Protein AF-A0AAN9PY32-F1 (afdb_monomer_lite)

pLDDT: mean 70.98, std 25.61, range [24.73, 98.44]

InterPro domains:
  IPR032675 Leucine-rich repeat domain superfamily [G3DSA:3.80.10.10] (1-135)

Foldseek 3Di:
DDEDEPCVLVPQQAAEDADELAEEYYYDPVQVPPDPPPGANPRHAYAHCENHQYDPVCCQRVCVSPLQYQEYAHEQYQDQEADLCQLSSQNHAYYHHENNQNHQYYNHHHPNHNYYHYHHPDPDDDDPDPDDDDDDDDDDDDDDDDDDDDDDDDDDDDDDDDDDDDDDDDDDDDDDDDDDDDDDPDDDPDPPPDPPDDDDDDDDDDDDDDDDDDDDDDDDDDDDDPPPDDDPDPDDDDDDDDDDDDDDPDPPLPVLLVVLVVVLVVLVPDDLCVCLVDPVSLVSNVVSLVCLLPDPDPVCDPVNSVVSVVVNVVSVVSSVVVVVVVVVVVVVVVVVVVVVVVVVVVVVVVVVVVVVVVVVVVVVVVVVVVVVVVVVVVVVVVVVVVVVVVVVVVVVVVVVVVVVVVVVVVVVVVVVVVVVVVVVVVVVVVVVVVVVVVVVVVVVVVVVVVVVVVVCCVVPVVVVVVVVVVCVVPDD

Secondary structure (DSSP, 8-state):
-EEEPGGGGG-TT--EEEEES-SSEEE-TTSSSS-------TT--EEEEET----TTHHHHHHHHTTT-SEEE-TT---SEE-GGGGG-TT--EEE-TT-TT--EE----TT--EEE----SS---------PPP-------------------------------------------------------------------------------------------TT--------------------S--TTTHHHHHHHHHHHHHHTS-HHHHHH-HHHHHHHHHHHHHHHH---TTS-HHHHHHHHHHHHHHHHHHHHHHHHHHHHHHHHHHHHHHHHHHHHHHHHHHHHHHHHHHHHHHHHHHHHHHHHHHHHHHHHHHHHHHHHHHHHHHHHHHHHHHHHHHHHHHHHHHHHHHHHHHHHHHHHHHHHHHHHHHHHHHHHHHHHHHHHHHHHHHHHHHHHHHHHHHHHH--

Sequence (476 aa):
MIQLPSSIVMLPELGFMCVSNCEGLQLSSELGKGKKMVSKSSNMEYLILSYCNISDDFLPIGLTLFANVRHLNLSGNYFTALHTCIKECHLLRNLKLDDCRFLREIRGIPEKLETLSITTEGPQKDYTMVQSIPILTSSQPPPAEVEKGLTSQPTLLVERPRKDVEGETSERLPEDDELHRTAVQNDPSIIEICIKGDDIELEAKSSCELESEESSSNSTDSDSDDPFNWVDKKLFTSGKETTSLGESSGDASLSPIRAAIDTLELLMCKDLSEVSSDPATQSQLDHFLDLLISSSYPKVTAEVKEALAEFRRKAFASFQEFQATIESVNKLKNFEKQKVRIQKETSAGKNKRKDLKNSIKKASLTIRAENSRRKELESEIANIRKQLETKEMDLEKLVLNVKNQEAELSTYLKNRSSLDEQARALLKETDGLLAASRGVEYEGEAAKVKQNMLKSTWSTDLPSLLNKIKNKIFGL

Structure (mmCIF, N/CA/C/O backbone):
data_AF-A0AAN9PY32-F1
#
_entry.id   AF-A0AAN9PY32-F1
#
loop_
_atom_site.group_PDB
_atom_site.id
_atom_site.type_symbol
_atom_site.label_atom_id
_atom_site.label_alt_id
_atom_site.label_comp_id
_atom_site.label_asym_id
_atom_site.label_entity_id
_atom_site.label_seq_id
_atom_site.pdbx_PDB_ins_code
_atom_site.Cartn_x
_atom_site.Cartn_y
_atom_site.Cartn_z
_atom_site.occupancy
_atom_site.B_iso_or_equiv
_atom_site.auth_seq_id
_atom_site.auth_comp_id
_atom_site.auth_asym_id
_atom_site.auth_atom_id
_atom_site.pdbx_PDB_model_num
ATOM 1 N N . MET A 1 1 ? -12.401 11.644 3.010 1.00 68.88 1 MET A N 1
ATOM 2 C CA . MET A 1 1 ? -12.037 12.298 4.282 1.00 68.88 1 MET A CA 1
ATOM 3 C C . MET A 1 1 ? -11.876 11.229 5.344 1.00 68.88 1 MET A C 1
ATOM 5 O O . MET A 1 1 ? -12.837 10.523 5.633 1.00 68.88 1 MET A O 1
ATOM 9 N N . ILE A 1 2 ? -10.659 11.060 5.857 1.00 75.81 2 ILE A N 1
ATOM 10 C CA . ILE A 1 2 ? -10.333 10.063 6.883 1.00 75.81 2 ILE A CA 1
ATOM 11 C C . ILE A 1 2 ? -9.927 10.818 8.138 1.00 75.81 2 ILE A C 1
ATOM 13 O O . ILE A 1 2 ? -9.031 11.656 8.087 1.00 75.81 2 ILE A O 1
ATOM 17 N N . GLN A 1 3 ? -10.586 10.528 9.257 1.00 82.00 3 GLN A N 1
ATOM 18 C CA . GLN A 1 3 ? -10.244 11.120 10.545 1.00 82.00 3 GLN A CA 1
ATOM 19 C C . GLN A 1 3 ? -9.461 10.130 11.394 1.00 82.00 3 GLN A C 1
ATOM 21 O O . GLN A 1 3 ? -9.916 9.016 11.655 1.00 82.00 3 GLN A O 1
ATOM 26 N N . LEU A 1 4 ? -8.288 10.561 11.845 1.00 78.12 4 LEU A N 1
ATOM 27 C CA . LEU A 1 4 ? -7.490 9.814 12.800 1.00 78.12 4 LEU A CA 1
ATOM 28 C C . LEU A 1 4 ? -8.098 9.994 14.204 1.00 78.12 4 LEU A C 1
ATOM 30 O O . LEU A 1 4 ? -8.277 11.138 14.647 1.00 78.12 4 LEU A O 1
ATOM 34 N N . PRO A 1 5 ? -8.427 8.903 14.918 1.00 79.31 5 PRO A N 1
ATOM 35 C CA . PRO A 1 5 ? -8.972 9.003 16.264 1.00 79.31 5 PRO A CA 1
ATOM 36 C C . PRO A 1 5 ? -7.910 9.536 17.232 1.00 79.31 5 PRO A C 1
ATOM 38 O O . PRO A 1 5 ? -6.742 9.155 17.166 1.00 79.31 5 PRO A O 1
ATOM 41 N N . SER A 1 6 ? -8.324 10.380 18.179 1.00 74.56 6 SER A N 1
ATOM 42 C CA . SER A 1 6 ? -7.440 10.949 19.210 1.00 74.56 6 SER A CA 1
ATOM 43 C C . SER A 1 6 ? -6.803 9.875 20.099 1.00 74.56 6 SER A C 1
ATOM 45 O O . SER A 1 6 ? -5.691 10.057 20.584 1.00 74.56 6 SER A O 1
ATOM 47 N N . SER A 1 7 ? -7.449 8.715 20.248 1.00 77.81 7 SER A N 1
ATOM 48 C CA . SER A 1 7 ? -6.928 7.574 21.007 1.00 77.81 7 SER A CA 1
ATOM 49 C C . SER A 1 7 ? -5.641 6.975 20.434 1.00 77.81 7 SER A C 1
ATOM 51 O O . SER A 1 7 ? -4.970 6.226 21.135 1.00 77.81 7 SER A O 1
ATOM 53 N N . ILE A 1 8 ? -5.266 7.287 19.188 1.00 79.62 8 ILE A N 1
ATOM 54 C CA . ILE A 1 8 ? -4.079 6.701 18.553 1.00 79.62 8 ILE A CA 1
ATOM 55 C C . ILE A 1 8 ? -2.773 7.096 19.250 1.00 79.62 8 ILE A C 1
ATOM 57 O O . ILE A 1 8 ? -1.829 6.317 19.284 1.00 79.62 8 ILE A O 1
ATOM 61 N N . VAL A 1 9 ? -2.740 8.281 19.864 1.00 73.44 9 VAL A N 1
ATOM 62 C CA . VAL A 1 9 ? -1.583 8.776 20.626 1.00 73.44 9 VAL A CA 1
ATOM 63 C C . VAL A 1 9 ? -1.488 8.172 22.027 1.00 73.44 9 VAL A C 1
ATOM 65 O O . VAL A 1 9 ? -0.476 8.333 22.700 1.00 73.44 9 VAL A O 1
ATOM 68 N N . MET A 1 10 ? -2.546 7.486 22.471 1.00 75.75 10 MET A N 1
ATOM 69 C CA . MET A 1 10 ? -2.617 6.811 23.769 1.00 75.75 10 MET A CA 1
ATOM 70 C C . MET A 1 10 ? -2.075 5.382 23.704 1.00 75.75 10 MET A C 1
ATOM 72 O O . MET A 1 10 ? -2.072 4.692 24.720 1.00 75.75 10 MET A O 1
ATOM 76 N N . LEU A 1 11 ? -1.663 4.915 22.522 1.00 79.50 11 LEU A N 1
ATOM 77 C CA . LEU A 1 11 ? -1.137 3.571 22.323 1.00 79.50 11 LEU A CA 1
ATOM 78 C C . LEU A 1 11 ? 0.346 3.542 22.728 1.00 79.50 11 LEU A C 1
ATOM 80 O O . LEU A 1 11 ? 1.176 4.098 22.007 1.00 79.50 11 LEU A O 1
ATOM 84 N N . PRO A 1 12 ? 0.703 2.902 23.859 1.00 74.88 12 PRO A N 1
ATOM 85 C CA . PRO A 1 12 ? 2.040 3.022 24.436 1.00 74.88 12 PRO A CA 1
ATOM 86 C C . PRO A 1 12 ? 3.126 2.403 23.553 1.00 74.88 12 PRO A C 1
ATOM 88 O O . PRO A 1 12 ? 4.258 2.856 23.590 1.00 74.88 12 PRO A O 1
ATOM 91 N N . GLU A 1 13 ? 2.806 1.410 22.725 1.00 82.88 13 GLU A N 1
ATOM 92 C CA . GLU A 1 13 ? 3.781 0.687 21.891 1.00 82.88 13 GLU A CA 1
ATOM 93 C C . GLU A 1 13 ? 3.756 1.104 20.414 1.00 82.88 13 GLU A C 1
ATOM 95 O O . GLU A 1 13 ? 4.399 0.481 19.570 1.00 82.88 13 GLU A O 1
ATOM 100 N N . LEU A 1 14 ? 3.002 2.150 20.063 1.00 85.19 14 LEU A N 1
ATOM 101 C CA . LEU A 1 14 ? 2.844 2.542 18.668 1.00 85.19 14 LEU A CA 1
ATOM 102 C C . LEU A 1 14 ? 4.112 3.230 18.138 1.00 85.19 14 LEU A C 1
ATOM 104 O O . LEU A 1 14 ? 4.281 4.440 18.282 1.00 85.19 14 LEU A O 1
ATOM 108 N N . GLY A 1 15 ? 4.987 2.434 17.518 1.00 89.12 15 GLY A N 1
ATOM 109 C CA . GLY A 1 15 ? 6.253 2.886 16.930 1.00 89.12 15 GLY A CA 1
ATOM 110 C C . GLY A 1 15 ? 6.236 3.153 15.428 1.00 89.12 15 GLY A C 1
ATOM 111 O O . GLY A 1 15 ? 7.110 3.850 14.910 1.00 89.12 15 GLY A O 1
ATOM 112 N N . PHE A 1 16 ? 5.231 2.629 14.729 1.00 91.56 16 PHE A N 1
ATOM 113 C CA . PHE A 1 16 ? 5.112 2.716 13.281 1.00 91.56 16 PHE A CA 1
ATOM 114 C C . PHE A 1 16 ? 3.663 2.991 12.886 1.00 91.56 16 PHE A C 1
ATOM 116 O O . PHE A 1 16 ? 2.751 2.257 13.273 1.00 91.56 16 PHE A O 1
ATOM 123 N N . MET A 1 17 ? 3.457 4.024 12.074 1.00 90.62 17 MET A N 1
ATOM 124 C CA . MET A 1 17 ? 2.173 4.333 11.459 1.00 90.62 17 MET A CA 1
ATOM 125 C C . MET A 1 17 ? 2.356 4.541 9.959 1.00 90.62 17 MET A C 1
ATOM 127 O O . MET A 1 17 ? 3.183 5.343 9.528 1.00 90.62 17 MET A O 1
ATOM 131 N N . CYS A 1 18 ? 1.540 3.844 9.170 1.00 92.00 18 CYS A N 1
ATOM 132 C CA . CYS A 1 18 ? 1.483 4.008 7.726 1.00 92.00 18 CYS A CA 1
ATOM 133 C C . CYS A 1 18 ? 0.046 4.268 7.285 1.00 92.00 18 CYS A C 1
ATOM 135 O O . CYS A 1 18 ? -0.841 3.440 7.494 1.00 92.00 18 CYS A O 1
ATOM 137 N N . VAL A 1 19 ? -0.162 5.433 6.684 1.00 89.94 19 VAL A N 1
ATOM 138 C CA . VAL A 1 19 ? -1.395 5.843 6.024 1.00 89.94 19 VAL A CA 1
ATOM 139 C C . VAL A 1 19 ? -0.995 6.287 4.624 1.00 89.94 19 VAL A C 1
ATOM 141 O O . VAL A 1 19 ? -0.203 7.216 4.472 1.00 89.94 19 VAL A O 1
ATOM 144 N N . SER A 1 20 ? -1.516 5.609 3.607 1.00 91.25 20 SER A N 1
ATOM 145 C CA . SER A 1 20 ? -1.191 5.903 2.213 1.00 91.25 20 SER A CA 1
ATOM 146 C C . SER A 1 20 ? -2.438 5.927 1.341 1.00 91.25 20 SER A C 1
ATOM 148 O O . SER A 1 20 ? -3.406 5.223 1.635 1.00 91.25 20 SER A O 1
ATOM 150 N N . ASN A 1 21 ? -2.407 6.707 0.259 1.00 89.06 21 ASN A N 1
ATOM 151 C CA . ASN A 1 21 ? -3.459 6.770 -0.767 1.00 89.06 21 ASN A CA 1
ATOM 152 C C . ASN A 1 21 ? -4.844 7.099 -0.183 1.00 89.06 21 ASN A C 1
ATOM 154 O O . ASN A 1 21 ? -5.860 6.499 -0.538 1.00 89.06 21 ASN A O 1
ATOM 158 N N . CYS A 1 22 ? -4.866 8.043 0.752 1.00 84.19 22 CYS A N 1
ATOM 159 C CA . CYS A 1 22 ? -6.066 8.494 1.440 1.00 84.19 22 CYS A CA 1
ATOM 160 C C . CYS A 1 22 ? -6.419 9.912 0.986 1.00 84.19 22 CYS A C 1
ATOM 162 O O . CYS A 1 22 ? -5.540 10.719 0.724 1.00 84.19 22 CYS A O 1
ATOM 164 N N . GLU A 1 23 ? -7.701 10.258 0.914 1.00 80.69 23 GLU A N 1
ATOM 165 C CA . GLU A 1 23 ? -8.097 11.615 0.523 1.00 80.69 23 GLU A CA 1
ATOM 166 C C . GLU A 1 23 ? -8.619 12.405 1.727 1.00 80.69 23 GLU A C 1
ATOM 168 O O . GLU A 1 23 ? -9.644 12.052 2.333 1.00 80.69 23 GLU A O 1
ATOM 173 N N . GLY A 1 24 ? -7.904 13.480 2.074 1.00 75.81 24 GLY A N 1
ATOM 174 C CA . GLY A 1 24 ? -8.268 14.401 3.147 1.00 75.81 24 GLY A CA 1
ATOM 175 C C . GLY A 1 24 ? -8.075 13.774 4.522 1.00 75.81 24 GLY A C 1
ATOM 176 O O . GLY A 1 24 ? -9.052 13.610 5.262 1.00 75.81 24 GLY A O 1
ATOM 177 N N . LEU A 1 25 ? -6.839 13.370 4.833 1.00 82.31 25 LEU A N 1
ATOM 178 C CA . LEU A 1 25 ? -6.473 12.926 6.176 1.00 82.31 25 LEU A CA 1
ATOM 179 C C . LEU A 1 25 ? -6.531 14.111 7.149 1.00 82.31 25 LEU A C 1
ATOM 181 O O . LEU A 1 25 ? -5.863 15.126 6.951 1.00 82.31 25 LEU A O 1
ATOM 185 N N . GLN A 1 26 ? -7.318 13.961 8.210 1.00 79.81 26 GLN A N 1
ATOM 186 C CA . GLN A 1 26 ? -7.504 14.962 9.255 1.00 79.81 26 GLN A CA 1
ATOM 187 C C . GLN A 1 26 ? -7.345 14.336 10.639 1.00 79.81 26 GLN A C 1
ATOM 189 O O . GLN A 1 26 ? -7.555 13.139 10.839 1.00 79.81 26 GLN A O 1
ATOM 194 N N . LEU A 1 27 ? -6.999 15.163 11.619 1.00 73.88 27 LEU A N 1
ATOM 195 C CA . LEU A 1 27 ? -7.060 14.786 13.028 1.00 73.88 27 LEU A CA 1
ATOM 196 C C . LEU A 1 27 ? -8.471 15.067 13.556 1.00 73.88 27 LEU A C 1
ATOM 198 O O . LEU A 1 27 ? -9.120 16.016 13.118 1.00 73.88 27 LEU A O 1
ATOM 202 N N . SER A 1 28 ? -8.961 14.245 14.488 1.00 69.94 28 SER A N 1
ATOM 203 C CA . SER A 1 28 ? -10.266 14.475 15.122 1.00 69.94 28 SER A CA 1
ATOM 204 C C . SER A 1 28 ? -10.367 15.887 15.723 1.00 69.94 28 SER A C 1
ATOM 206 O O . SER A 1 28 ? -9.452 16.356 16.402 1.00 69.94 28 SER A O 1
ATOM 208 N N . SER A 1 29 ? -11.510 16.556 15.528 1.00 59.56 29 SER A N 1
ATOM 209 C CA . SER A 1 29 ? -11.777 17.928 15.995 1.00 59.56 29 SER A CA 1
ATOM 210 C C . SER A 1 29 ? -11.711 18.110 17.517 1.00 59.56 29 SER A C 1
ATOM 212 O O . SER A 1 29 ? -11.643 19.237 18.005 1.00 59.56 29 SER A O 1
ATOM 214 N N . GLU A 1 30 ? -11.738 17.017 18.283 1.00 57.75 30 GLU A N 1
ATOM 215 C CA . GLU A 1 30 ? -11.540 17.047 19.739 1.00 57.75 30 GLU A CA 1
ATOM 216 C C . GLU A 1 30 ? -10.131 17.507 20.136 1.00 57.75 30 GLU A C 1
ATOM 218 O O . GLU A 1 30 ? -9.925 17.988 21.248 1.00 57.75 30 GLU A O 1
ATOM 223 N N . LEU A 1 31 ? -9.178 17.404 19.209 1.00 56.00 31 LEU A N 1
ATOM 224 C CA . LEU A 1 31 ? -7.777 17.733 19.421 1.00 56.00 31 LEU A CA 1
ATOM 225 C C . LEU A 1 31 ? -7.482 19.240 19.338 1.00 56.00 31 LEU A C 1
ATOM 227 O O . LEU A 1 31 ? -6.561 19.730 19.984 1.00 56.00 31 LEU A O 1
ATOM 231 N N . GLY A 1 32 ? -8.282 19.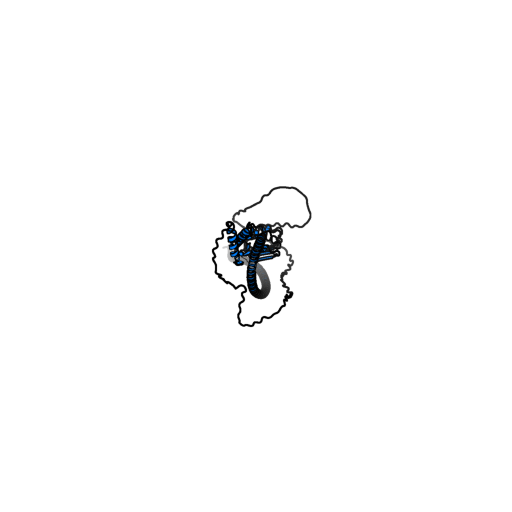984 18.568 1.00 49.00 32 GLY A N 1
ATOM 232 C CA . GLY A 1 32 ? -8.091 21.421 18.332 1.00 49.00 32 GLY A CA 1
ATOM 233 C C . GLY A 1 32 ? -8.670 22.334 19.419 1.00 49.00 32 GLY A C 1
ATOM 234 O O . GLY A 1 32 ? -8.399 23.532 19.428 1.00 49.00 32 GLY A O 1
ATOM 235 N N . LYS A 1 33 ? -9.466 21.804 20.358 1.00 48.81 33 LYS A N 1
ATOM 236 C CA . LYS A 1 33 ? -10.174 22.607 21.370 1.00 48.81 33 LYS A CA 1
ATOM 237 C C . LYS A 1 33 ? -9.448 22.635 22.712 1.00 48.81 33 LYS A C 1
ATOM 239 O O . LYS A 1 33 ? -9.987 22.131 23.689 1.00 48.81 33 LYS A O 1
ATOM 244 N N . GLY A 1 34 ? -8.244 23.212 22.768 1.00 45.25 34 GLY A N 1
ATOM 245 C CA . GLY A 1 34 ? -7.611 23.760 23.989 1.00 45.25 34 GLY A CA 1
ATOM 246 C C . GLY A 1 34 ? -7.452 22.849 25.223 1.00 45.25 34 GLY A C 1
ATOM 247 O O . GLY A 1 34 ? -6.950 23.294 26.255 1.00 45.25 34 GLY A O 1
ATOM 248 N N . LYS A 1 35 ? -7.858 21.581 25.158 1.00 46.59 35 LYS A N 1
ATOM 249 C CA . LYS A 1 35 ? -7.712 20.605 26.230 1.00 46.59 35 LYS A CA 1
ATOM 250 C C . LYS A 1 35 ? -6.254 20.171 26.188 1.00 46.59 35 LYS A C 1
ATOM 252 O O . LYS A 1 35 ? -5.840 19.535 25.226 1.00 46.59 35 LYS A O 1
ATOM 257 N N . LYS A 1 36 ? -5.469 20.562 27.200 1.00 45.81 36 LYS A N 1
ATOM 258 C CA . LYS A 1 36 ? -4.089 20.092 27.406 1.00 45.81 36 LYS A CA 1
ATOM 259 C C . LYS A 1 36 ? -4.067 18.570 27.260 1.00 45.81 36 LYS A C 1
ATOM 261 O O . LYS A 1 36 ? -4.458 17.857 28.181 1.00 45.81 36 LYS A O 1
ATOM 266 N N . MET A 1 37 ? -3.634 18.078 26.105 1.00 49.31 37 MET A N 1
ATOM 267 C CA . MET A 1 37 ? -3.380 16.662 25.912 1.00 49.31 37 MET A CA 1
ATOM 268 C C . MET A 1 37 ? -1.977 16.400 26.449 1.00 49.31 37 MET A C 1
ATOM 270 O O . MET A 1 37 ? -0.990 16.921 25.937 1.00 49.31 37 MET A O 1
ATOM 274 N N . VAL A 1 38 ? -1.923 15.696 27.578 1.00 48.31 38 VAL A N 1
ATOM 275 C CA . VAL A 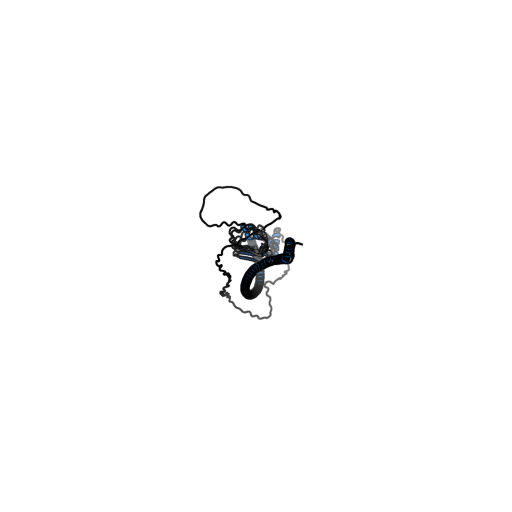1 38 ? -0.708 15.499 28.386 1.00 48.31 38 VAL A CA 1
ATOM 276 C C . VAL A 1 38 ? 0.082 14.256 27.952 1.00 48.31 38 VAL A C 1
ATOM 278 O O . VAL A 1 38 ? 1.199 14.047 28.408 1.00 48.31 38 VAL A O 1
ATOM 281 N N . SER A 1 39 ? -0.420 13.459 27.015 1.00 54.34 39 SER A N 1
ATOM 282 C CA . SER A 1 39 ? 0.268 12.263 26.522 1.00 54.34 39 SER A CA 1
ATOM 283 C C . SER A 1 39 ? 0.667 12.430 25.057 1.00 54.34 39 SER A C 1
ATOM 285 O O . SER A 1 39 ? -0.138 12.280 24.140 1.00 54.34 39 SER A O 1
ATOM 287 N N . LYS A 1 40 ? 1.944 12.760 24.844 1.00 60.53 40 LYS A N 1
ATOM 288 C CA . LYS A 1 40 ? 2.616 12.583 23.550 1.00 60.53 40 LYS A CA 1
ATOM 289 C C . LYS A 1 40 ? 2.829 11.085 23.323 1.00 60.53 40 LYS A C 1
ATOM 291 O O . LYS A 1 40 ? 3.125 10.370 24.280 1.00 60.53 40 LYS A O 1
ATOM 296 N N . SER A 1 41 ? 2.729 10.622 22.079 1.00 62.50 41 SER A N 1
ATOM 297 C CA . SER A 1 41 ? 3.076 9.236 21.745 1.00 62.50 41 SER A CA 1
ATOM 298 C C . SER A 1 41 ? 4.586 9.064 21.895 1.00 62.50 41 SER A C 1
ATOM 300 O O . SER A 1 41 ? 5.351 9.506 21.037 1.00 62.50 41 SER A O 1
ATOM 302 N N . SER A 1 42 ? 5.034 8.476 23.006 1.00 65.25 42 SER A N 1
ATOM 303 C CA . SER A 1 42 ? 6.456 8.439 23.369 1.00 65.25 42 SER A CA 1
ATOM 304 C C . SER A 1 42 ? 7.296 7.532 22.470 1.00 65.25 42 SER A C 1
ATOM 306 O O . SER A 1 42 ? 8.506 7.719 22.403 1.00 65.25 42 SER A O 1
ATOM 308 N N . ASN A 1 43 ? 6.678 6.590 21.758 1.00 80.50 43 ASN A N 1
ATOM 309 C CA . ASN A 1 43 ? 7.407 5.551 21.030 1.00 80.50 43 ASN A CA 1
ATOM 310 C C . ASN A 1 43 ? 7.309 5.660 19.503 1.00 80.50 43 ASN A C 1
ATOM 312 O O . ASN A 1 43 ? 7.915 4.847 18.820 1.00 80.50 43 ASN A O 1
ATOM 316 N N . MET A 1 44 ? 6.595 6.653 18.957 1.00 86.25 44 MET A N 1
ATOM 317 C CA . MET A 1 44 ? 6.399 6.790 17.508 1.00 86.25 44 MET A CA 1
ATOM 318 C C . MET A 1 44 ? 7.699 7.194 16.806 1.00 86.25 44 MET A C 1
ATOM 320 O O . MET A 1 44 ? 8.119 8.340 16.932 1.00 86.25 44 MET A O 1
ATOM 324 N N . GLU A 1 45 ? 8.289 6.292 16.022 1.00 91.75 45 GLU A N 1
ATOM 325 C CA . GLU A 1 45 ? 9.538 6.543 15.291 1.00 91.75 45 GLU A CA 1
ATOM 326 C C . GLU A 1 45 ? 9.327 6.709 13.781 1.00 91.75 45 GLU A C 1
ATOM 328 O O . GLU A 1 45 ? 10.040 7.492 13.148 1.00 91.75 45 GLU A O 1
ATOM 333 N N . TYR A 1 46 ? 8.339 6.017 13.208 1.00 93.62 46 TYR A N 1
ATOM 334 C CA . TYR A 1 46 ? 8.077 5.994 11.768 1.00 93.62 46 TYR A CA 1
ATOM 335 C C . TYR A 1 46 ? 6.665 6.479 11.461 1.00 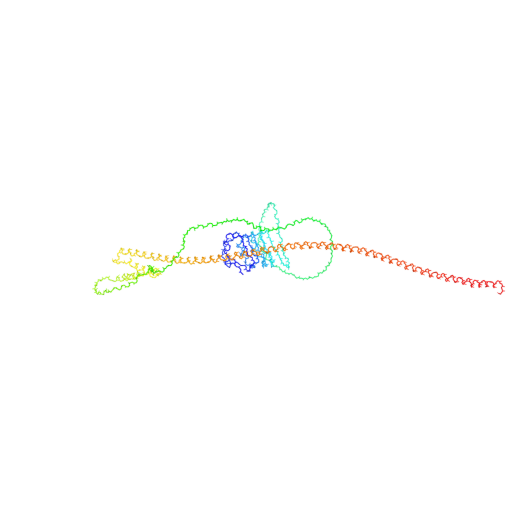93.62 46 TYR A C 1
ATOM 337 O O . TYR A 1 46 ? 5.681 5.855 11.860 1.00 93.62 46 TYR A O 1
ATOM 345 N N . LEU A 1 47 ? 6.571 7.564 10.696 1.00 92.50 47 LEU A N 1
ATOM 346 C CA . LEU A 1 47 ? 5.311 8.144 10.255 1.00 92.50 47 LEU A CA 1
ATOM 347 C C . LEU A 1 47 ? 5.300 8.266 8.728 1.00 92.50 47 LEU A C 1
ATOM 349 O O . LEU A 1 47 ? 5.995 9.098 8.144 1.00 92.50 47 LEU A O 1
ATOM 353 N N . ILE A 1 48 ? 4.502 7.423 8.076 1.00 93.38 48 ILE A N 1
ATOM 354 C CA . ILE A 1 48 ? 4.308 7.423 6.624 1.00 93.38 48 ILE A CA 1
ATOM 355 C C . ILE A 1 48 ? 2.907 7.945 6.328 1.00 93.38 48 ILE A C 1
ATOM 357 O O . ILE A 1 48 ? 1.925 7.326 6.726 1.00 93.38 48 ILE A O 1
ATOM 361 N N . LEU A 1 49 ? 2.829 9.077 5.631 1.00 91.69 49 LEU A N 1
ATOM 362 C CA . LEU A 1 49 ? 1.601 9.769 5.245 1.00 91.69 49 LEU A CA 1
ATOM 363 C C . LEU A 1 49 ? 1.637 10.114 3.747 1.00 91.69 49 LEU A C 1
ATOM 365 O O . LEU A 1 49 ? 1.508 11.276 3.356 1.00 91.69 49 LEU A O 1
ATOM 369 N N . SER A 1 50 ? 1.888 9.120 2.898 1.00 92.31 50 SER A N 1
ATOM 370 C CA . SER A 1 50 ? 2.095 9.338 1.464 1.00 92.31 50 SER A CA 1
ATOM 371 C C . SER A 1 50 ? 0.782 9.388 0.679 1.00 92.31 50 SER A C 1
ATOM 373 O O . SER A 1 50 ? -0.127 8.606 0.934 1.00 92.31 50 SER A O 1
ATOM 375 N N . TYR A 1 51 ? 0.665 10.275 -0.311 1.00 91.12 51 TYR A N 1
ATOM 376 C CA . TYR A 1 51 ? -0.545 10.402 -1.137 1.00 91.12 51 TYR A CA 1
ATOM 377 C C . TYR A 1 51 ? -1.826 10.577 -0.292 1.00 91.12 51 TYR A C 1
ATOM 379 O O . TYR A 1 51 ? -2.846 9.942 -0.556 1.00 91.12 51 TYR A O 1
ATOM 387 N N . CYS A 1 52 ? -1.755 11.398 0.766 1.00 88.69 52 CYS A N 1
ATOM 388 C CA . CYS A 1 52 ? -2.811 11.531 1.781 1.00 88.69 52 CYS A CA 1
ATOM 389 C C . CYS A 1 52 ? -3.662 12.812 1.666 1.00 88.69 52 CYS A C 1
ATOM 391 O O . CYS A 1 52 ? -4.619 12.986 2.430 1.00 88.69 52 CYS A O 1
ATOM 393 N N . ASN A 1 53 ? -3.301 13.717 0.747 1.00 85.44 53 ASN A N 1
ATOM 394 C CA . ASN A 1 53 ? -3.873 15.062 0.607 1.00 85.44 53 ASN A CA 1
ATOM 395 C C . ASN A 1 53 ? -4.116 15.723 1.978 1.00 85.44 53 ASN A C 1
ATOM 397 O O . ASN A 1 53 ? -5.245 16.033 2.365 1.00 85.44 53 ASN A O 1
ATOM 401 N N . ILE A 1 54 ? -3.038 15.792 2.755 1.00 83.50 54 ILE A N 1
ATOM 402 C CA . ILE A 1 54 ? -3.036 16.250 4.142 1.00 83.50 54 ILE A CA 1
ATOM 403 C C . ILE A 1 54 ? -3.440 17.732 4.191 1.00 83.50 54 ILE A C 1
ATOM 405 O O . ILE A 1 54 ? -2.921 18.529 3.414 1.00 83.50 54 ILE A O 1
ATOM 409 N N . SER A 1 55 ? -4.342 18.114 5.104 1.00 75.25 55 SER A N 1
ATOM 410 C CA . SER A 1 55 ? -4.720 19.525 5.284 1.00 75.25 55 SER A CA 1
ATOM 411 C C . SER A 1 55 ? -3.584 20.348 5.894 1.00 75.25 55 SER A C 1
ATOM 413 O O . SER A 1 55 ? -2.829 19.826 6.716 1.00 75.25 55 SER A O 1
ATOM 415 N N . ASP A 1 56 ? -3.535 21.649 5.607 1.00 71.69 56 ASP A N 1
ATOM 416 C CA . ASP A 1 56 ? -2.508 22.560 6.141 1.00 71.69 56 ASP A CA 1
ATOM 417 C C . ASP A 1 56 ? -2.409 22.528 7.682 1.00 71.69 56 ASP A C 1
ATOM 419 O O . ASP A 1 56 ? -1.312 22.564 8.241 1.00 71.69 56 ASP A O 1
ATOM 423 N N . ASP A 1 57 ? -3.536 22.333 8.373 1.00 76.44 57 ASP A N 1
ATOM 424 C CA . ASP A 1 57 ? -3.603 22.263 9.841 1.00 76.44 57 ASP A CA 1
ATOM 425 C C . ASP A 1 57 ? -3.091 20.941 10.440 1.00 76.44 57 ASP A C 1
ATOM 427 O O . ASP A 1 57 ? -2.897 20.829 11.653 1.00 76.44 57 ASP A O 1
ATOM 431 N N . PHE A 1 58 ? -2.870 19.906 9.625 1.00 84.06 58 PHE A N 1
ATOM 432 C CA . PHE A 1 58 ? -2.489 18.593 10.140 1.00 84.06 58 PHE A CA 1
ATOM 433 C C . PHE A 1 58 ? -1.040 18.572 10.614 1.00 84.06 58 PHE A C 1
ATOM 435 O O . PHE A 1 58 ? -0.774 18.030 11.680 1.00 84.06 58 PHE A O 1
ATOM 442 N N . LEU A 1 59 ? -0.093 19.123 9.845 1.00 85.50 59 LEU A N 1
ATOM 443 C CA . LEU A 1 59 ? 1.331 19.045 10.194 1.00 85.50 59 LEU A CA 1
ATOM 444 C C . LEU A 1 59 ? 1.646 19.698 11.553 1.00 85.50 59 LEU A C 1
ATOM 446 O O . LEU A 1 59 ? 2.301 19.038 12.362 1.00 85.50 59 LEU A O 1
ATOM 450 N N . PRO A 1 60 ? 1.155 20.917 11.868 1.00 82.88 60 PRO A N 1
ATOM 451 C CA . PRO A 1 60 ? 1.402 21.544 13.167 1.00 82.88 60 PRO A CA 1
ATOM 452 C C . PRO A 1 60 ? 0.867 20.711 14.335 1.00 82.88 60 PRO A C 1
ATOM 454 O O . PRO A 1 60 ? 1.547 20.514 15.343 1.00 82.88 60 PRO A O 1
ATOM 457 N N . ILE A 1 61 ? -0.352 20.189 14.195 1.00 81.81 61 ILE A N 1
ATOM 458 C CA . ILE A 1 61 ? -1.027 19.464 15.270 1.00 81.81 61 ILE A CA 1
ATOM 459 C C . ILE A 1 61 ? -0.464 18.039 15.386 1.00 81.81 61 ILE A C 1
ATOM 461 O O . ILE A 1 61 ? -0.100 17.595 16.472 1.00 81.81 61 ILE A O 1
ATOM 465 N N . GLY A 1 62 ? -0.341 17.326 14.270 1.00 81.06 62 GLY A N 1
ATOM 466 C CA . GLY A 1 62 ? 0.106 15.938 14.202 1.00 81.06 62 GLY A CA 1
ATOM 467 C C . GLY A 1 62 ? 1.552 15.760 14.649 1.00 81.06 62 GLY A C 1
ATOM 468 O O . GLY A 1 62 ? 1.834 14.872 15.448 1.00 81.06 62 GLY A O 1
ATOM 469 N N . LEU A 1 63 ? 2.472 16.629 14.223 1.00 83.62 63 LEU A N 1
ATOM 470 C CA . LEU A 1 63 ? 3.875 16.526 14.643 1.00 83.62 63 LEU A CA 1
ATOM 471 C C . LEU A 1 63 ? 4.068 16.876 16.125 1.00 83.62 63 LEU A C 1
ATOM 473 O O . LEU A 1 63 ? 4.929 16.294 16.781 1.00 83.62 63 LEU A O 1
ATOM 477 N N . THR A 1 64 ? 3.207 17.725 16.697 1.00 81.94 64 THR A N 1
ATOM 478 C CA . THR A 1 64 ? 3.190 17.965 18.151 1.00 81.94 64 THR A CA 1
ATOM 479 C C . THR A 1 64 ? 2.823 16.696 18.935 1.00 81.94 64 THR A C 1
ATOM 481 O O . THR A 1 64 ? 3.343 16.465 20.032 1.00 81.94 64 THR A O 1
ATOM 484 N N . LEU A 1 65 ? 1.953 15.849 18.374 1.00 79.94 65 LEU A N 1
ATOM 485 C CA . LEU A 1 65 ? 1.562 14.567 18.970 1.00 79.94 65 LEU A CA 1
ATOM 486 C C . LEU A 1 65 ? 2.622 13.477 18.824 1.00 79.94 65 LEU A C 1
ATOM 488 O O . LEU A 1 65 ? 2.793 12.656 19.730 1.00 79.94 65 LEU A O 1
ATOM 492 N N . PHE A 1 66 ? 3.325 13.481 17.696 1.00 84.56 66 PHE A N 1
ATOM 493 C CA . PHE A 1 66 ? 4.340 12.497 17.332 1.00 84.56 66 PHE A CA 1
ATOM 494 C C . PHE A 1 66 ? 5.752 13.092 17.441 1.00 84.56 66 PHE A C 1
ATOM 496 O O . PHE A 1 66 ? 6.557 13.004 16.518 1.00 84.56 66 PHE A O 1
ATOM 503 N N . ALA A 1 67 ? 6.062 13.700 18.589 1.00 79.19 67 ALA A N 1
ATOM 504 C CA . ALA A 1 67 ? 7.301 14.460 18.796 1.00 79.19 67 ALA A CA 1
ATOM 505 C C . ALA A 1 67 ? 8.602 13.637 18.649 1.00 79.19 67 ALA A C 1
ATOM 507 O O . ALA A 1 67 ? 9.671 14.217 18.469 1.00 79.19 67 ALA A O 1
ATOM 508 N N . ASN A 1 68 ? 8.518 12.303 18.725 1.00 86.44 68 ASN A N 1
ATOM 509 C CA . ASN A 1 68 ? 9.671 11.400 18.682 1.00 86.44 68 ASN A CA 1
ATOM 510 C C . ASN A 1 68 ? 9.942 10.775 17.303 1.00 86.44 68 ASN A C 1
ATOM 512 O O . ASN A 1 68 ? 10.820 9.919 17.184 1.00 86.44 68 ASN A O 1
ATOM 516 N N . VAL A 1 69 ? 9.238 11.221 16.258 1.00 91.00 69 VAL A N 1
ATOM 517 C CA . VAL A 1 69 ? 9.399 10.690 14.898 1.00 91.00 69 VAL A CA 1
ATOM 518 C C . VAL A 1 69 ? 10.821 10.916 14.387 1.00 91.00 69 VAL A C 1
ATOM 520 O O . VAL A 1 69 ? 11.339 12.032 14.390 1.00 91.00 69 VAL A O 1
ATOM 523 N N . ARG A 1 70 ? 11.428 9.834 13.892 1.00 94.12 70 ARG A N 1
ATOM 524 C CA . ARG A 1 70 ? 12.758 9.796 13.269 1.00 94.12 70 ARG A CA 1
ATOM 525 C C . ARG A 1 70 ? 12.683 9.691 11.750 1.00 94.12 70 ARG A C 1
ATOM 527 O O . ARG A 1 70 ? 13.595 10.154 11.066 1.00 94.12 70 ARG A O 1
ATOM 534 N N . HIS A 1 71 ? 11.611 9.096 11.231 1.00 95.12 71 HIS A N 1
ATOM 535 C CA . HIS A 1 71 ? 11.377 8.899 9.805 1.00 95.12 71 HIS A CA 1
ATOM 536 C C . HIS A 1 71 ? 9.997 9.430 9.429 1.00 95.12 71 HIS A C 1
ATOM 538 O O . HIS A 1 71 ? 8.980 8.893 9.867 1.00 95.12 71 HIS A O 1
ATOM 544 N N . LEU A 1 72 ? 9.970 10.465 8.594 1.00 94.19 72 LEU A N 1
ATOM 545 C CA . LEU A 1 72 ? 8.750 11.099 8.117 1.00 94.19 72 LEU A CA 1
ATOM 546 C C . LEU A 1 72 ? 8.679 11.006 6.593 1.00 94.19 72 LEU A C 1
ATOM 548 O O . LEU A 1 72 ? 9.521 11.555 5.884 1.00 94.19 72 LEU A O 1
ATOM 552 N N . ASN A 1 73 ? 7.655 10.325 6.084 1.00 94.00 73 ASN A N 1
ATOM 553 C CA . ASN A 1 73 ? 7.387 10.248 4.654 1.00 94.00 73 ASN A CA 1
ATOM 554 C C . ASN A 1 73 ? 6.094 10.992 4.316 1.00 94.00 73 ASN A C 1
ATOM 556 O O . ASN A 1 73 ? 5.008 10.569 4.701 1.00 94.00 73 ASN A O 1
ATOM 560 N N . LEU A 1 74 ? 6.233 12.079 3.565 1.00 92.38 74 LEU A N 1
ATOM 561 C CA . LEU A 1 74 ? 5.163 12.955 3.099 1.00 92.38 74 LEU A CA 1
ATOM 562 C C . LEU A 1 74 ? 5.035 12.941 1.568 1.00 92.38 74 LEU A C 1
ATOM 564 O O . LEU A 1 74 ? 4.427 13.849 1.002 1.00 92.38 74 LEU A O 1
ATOM 568 N N . SER A 1 75 ? 5.598 11.935 0.896 1.00 92.62 75 SER A N 1
ATOM 569 C CA . SER A 1 75 ? 5.586 11.836 -0.569 1.00 92.62 75 SER A CA 1
ATOM 570 C C . SER A 1 75 ? 4.183 11.898 -1.184 1.00 92.62 75 SER A C 1
ATOM 572 O O . SER A 1 75 ? 3.204 11.466 -0.576 1.00 92.62 75 SER A O 1
ATOM 574 N N . GLY A 1 76 ? 4.069 12.444 -2.394 1.00 89.81 76 GLY A N 1
ATOM 575 C CA . GLY A 1 76 ? 2.824 12.479 -3.164 1.00 89.81 76 GLY A CA 1
ATOM 576 C C . GLY A 1 76 ? 1.734 13.395 -2.597 1.00 89.81 76 GLY A C 1
ATOM 577 O O . GLY A 1 76 ? 0.567 13.248 -2.958 1.00 89.81 76 GLY A O 1
ATOM 578 N N . ASN A 1 77 ? 2.072 14.315 -1.686 1.00 89.56 77 ASN A N 1
ATOM 579 C CA . ASN A 1 77 ? 1.136 15.316 -1.163 1.00 89.56 77 ASN A CA 1
ATOM 580 C C . ASN A 1 77 ? 1.214 16.640 -1.941 1.00 89.56 77 ASN A C 1
ATOM 582 O O . ASN A 1 77 ? 2.175 16.924 -2.653 1.00 89.56 77 ASN A O 1
ATOM 586 N N . TYR A 1 78 ? 0.188 17.480 -1.789 1.00 87.50 78 TYR A N 1
ATOM 587 C CA . TYR A 1 78 ? -0.005 18.695 -2.588 1.00 87.50 78 TYR A CA 1
ATOM 588 C C . TYR A 1 78 ? 0.444 19.986 -1.887 1.00 87.50 78 TYR A C 1
ATOM 590 O O . TYR A 1 78 ? -0.096 21.059 -2.154 1.00 87.50 78 TYR A O 1
ATOM 598 N N . PHE A 1 79 ? 1.429 19.899 -0.991 1.00 82.75 79 PHE A N 1
ATOM 599 C CA . PHE A 1 79 ? 1.953 21.068 -0.285 1.00 82.75 79 PHE A CA 1
ATOM 600 C C . PHE A 1 79 ? 2.505 22.096 -1.270 1.00 82.75 79 PHE A C 1
ATOM 602 O O . PHE A 1 79 ? 3.244 21.734 -2.178 1.00 82.75 79 PHE A O 1
ATOM 609 N N . THR A 1 80 ? 2.193 23.374 -1.063 1.00 83.62 80 THR A N 1
ATOM 610 C CA . THR A 1 80 ? 2.853 24.480 -1.778 1.00 83.62 80 THR A CA 1
ATOM 611 C C . THR A 1 80 ? 4.081 24.977 -1.026 1.00 83.62 80 THR A C 1
ATOM 613 O O . THR A 1 80 ? 5.116 25.259 -1.628 1.00 83.62 80 THR A O 1
ATOM 616 N N . ALA A 1 81 ? 3.990 25.008 0.301 1.00 83.19 81 ALA A N 1
ATOM 617 C CA . ALA A 1 81 ? 5.091 25.247 1.213 1.00 83.19 81 ALA A CA 1
ATOM 618 C C . ALA A 1 81 ? 5.004 24.259 2.380 1.00 83.19 81 ALA A C 1
ATOM 620 O O . ALA A 1 81 ? 3.920 24.003 2.906 1.00 83.19 81 ALA A O 1
ATOM 621 N N . LEU A 1 82 ? 6.141 23.711 2.798 1.00 85.69 82 LEU A N 1
ATOM 622 C CA . LEU A 1 82 ? 6.206 22.840 3.962 1.00 85.69 82 LEU A CA 1
ATOM 623 C C . LEU A 1 82 ? 6.170 23.683 5.239 1.00 85.69 82 LEU A C 1
ATOM 625 O O . LEU A 1 82 ? 6.926 24.649 5.369 1.00 85.69 82 LEU A O 1
ATOM 629 N N . HIS A 1 83 ? 5.280 23.325 6.165 1.00 85.19 83 HIS A N 1
ATOM 630 C CA . HIS A 1 83 ? 5.006 24.124 7.358 1.00 85.19 83 HIS A CA 1
ATOM 631 C C . HIS A 1 83 ? 6.248 24.288 8.256 1.00 85.19 83 HIS A C 1
ATOM 633 O O . HIS A 1 83 ? 7.055 23.368 8.409 1.00 85.19 83 HIS A O 1
ATOM 639 N N . THR A 1 84 ? 6.373 25.447 8.912 1.00 84.56 84 THR A N 1
ATOM 640 C CA . THR A 1 84 ? 7.538 25.805 9.744 1.00 84.56 84 THR A CA 1
ATOM 641 C C . THR A 1 84 ? 7.769 24.876 10.929 1.00 84.56 84 THR A C 1
ATOM 643 O O . THR A 1 84 ? 8.895 24.773 11.403 1.00 84.56 84 THR A O 1
ATOM 646 N N . CYS A 1 85 ? 6.733 24.174 11.386 1.00 84.88 85 CYS A N 1
ATOM 647 C CA . CYS A 1 85 ? 6.792 23.230 12.506 1.00 84.88 85 CYS A CA 1
ATOM 648 C C . CYS A 1 85 ? 7.761 22.060 12.268 1.00 84.88 85 CYS A C 1
ATOM 650 O O . CYS A 1 85 ? 8.189 21.419 13.222 1.00 84.88 85 CYS A O 1
ATOM 652 N N . ILE A 1 86 ? 8.153 21.778 11.019 1.00 86.88 86 ILE A N 1
ATOM 653 C CA . ILE A 1 86 ? 9.122 20.711 10.733 1.00 86.88 86 ILE A CA 1
ATOM 654 C C . ILE A 1 86 ? 10.492 21.000 11.353 1.00 86.88 86 ILE A C 1
ATOM 656 O O . ILE A 1 86 ? 11.151 20.072 11.817 1.00 86.88 86 ILE A O 1
ATOM 660 N N . LYS A 1 87 ? 10.893 22.271 11.469 1.00 85.06 87 LYS A N 1
ATOM 661 C CA . LYS A 1 87 ? 12.148 22.642 12.144 1.00 85.06 87 LYS A CA 1
ATOM 662 C C . LYS A 1 87 ? 12.166 22.259 13.633 1.00 85.06 87 LYS A C 1
ATOM 664 O O . LYS A 1 87 ? 13.233 22.090 14.207 1.00 85.06 87 LYS A O 1
ATOM 669 N N . GLU A 1 88 ? 10.992 22.113 14.251 1.00 85.56 88 GLU A N 1
ATOM 670 C CA . GLU A 1 88 ? 10.822 21.778 15.673 1.00 85.56 88 GLU A CA 1
ATOM 671 C C . GLU A 1 88 ? 10.909 20.260 15.923 1.00 85.56 88 GLU A C 1
ATOM 673 O O . GLU A 1 88 ? 10.902 19.797 17.063 1.00 85.56 88 GLU A O 1
ATOM 678 N N . CYS A 1 89 ? 11.033 19.453 14.862 1.00 87.62 89 CYS A N 1
ATOM 679 C CA . CYS A 1 89 ? 11.182 18.004 14.956 1.00 87.62 89 CYS A CA 1
ATOM 680 C C . CYS A 1 89 ? 12.642 17.616 15.257 1.00 87.62 89 CYS A C 1
ATOM 682 O O . CYS A 1 89 ? 13.347 17.078 14.407 1.00 87.62 89 CYS A O 1
ATOM 684 N N . HIS A 1 90 ? 13.105 17.859 16.486 1.00 87.12 90 HIS A N 1
ATOM 685 C CA . HIS A 1 90 ? 14.511 17.677 16.896 1.00 87.12 90 HIS A CA 1
ATOM 686 C C . HIS A 1 90 ? 15.057 16.238 16.809 1.00 87.12 90 HIS A C 1
ATOM 688 O O . HIS A 1 90 ? 16.258 16.027 16.988 1.00 87.12 90 HIS A O 1
ATOM 694 N N . LEU A 1 91 ? 14.197 15.237 16.600 1.00 90.25 91 LEU A N 1
ATOM 695 C CA . LEU A 1 91 ? 14.573 13.824 16.465 1.00 90.25 91 LEU A CA 1
ATOM 696 C C . LEU A 1 91 ? 14.463 13.303 15.027 1.00 90.25 91 LEU A C 1
ATOM 698 O O . LEU A 1 91 ? 14.879 12.172 14.767 1.00 90.25 91 LEU A O 1
ATOM 702 N N . LEU A 1 92 ? 13.950 14.122 14.104 1.00 92.81 92 LEU A N 1
ATOM 703 C CA . LEU A 1 92 ? 13.734 13.736 12.719 1.00 92.81 92 LEU A CA 1
ATOM 704 C C . LEU A 1 92 ? 15.072 13.593 11.993 1.00 92.81 92 LEU A C 1
ATOM 706 O O . LEU A 1 92 ? 15.820 14.558 11.863 1.00 92.81 92 LEU A O 1
ATOM 710 N N . ARG A 1 93 ? 15.346 12.379 11.510 1.00 94.25 93 ARG A N 1
ATOM 711 C CA . ARG A 1 93 ? 16.569 12.018 10.781 1.00 94.25 93 ARG A CA 1
ATOM 712 C C . ARG A 1 93 ? 16.332 11.868 9.289 1.00 94.25 93 ARG A C 1
ATOM 714 O O . ARG A 1 93 ? 17.217 12.172 8.506 1.00 94.25 93 ARG A O 1
ATOM 721 N N . ASN A 1 94 ? 15.151 11.411 8.885 1.00 94.56 94 ASN A N 1
ATOM 722 C CA . ASN A 1 94 ? 14.864 11.102 7.488 1.00 94.56 94 ASN A CA 1
ATOM 723 C C . ASN A 1 94 ? 13.545 11.749 7.070 1.00 94.56 94 ASN A C 1
ATOM 725 O O . ASN A 1 94 ? 12.502 11.450 7.656 1.00 94.56 94 ASN A O 1
ATOM 729 N N . LEU A 1 95 ? 13.593 12.607 6.050 1.00 94.00 95 LEU A N 1
ATOM 730 C CA . LEU A 1 95 ? 12.429 13.293 5.492 1.00 94.00 95 LEU A CA 1
ATOM 731 C C . LEU A 1 95 ? 12.292 12.974 4.002 1.00 94.00 95 LEU A C 1
ATOM 733 O O . LEU A 1 95 ? 13.188 13.260 3.210 1.00 94.00 95 LEU A O 1
ATOM 737 N N . LYS A 1 96 ? 11.150 12.401 3.615 1.00 94.19 96 LYS A N 1
ATOM 738 C CA . LYS A 1 96 ? 10.839 12.054 2.224 1.00 94.19 96 LYS A CA 1
ATOM 739 C C . LYS A 1 96 ? 9.687 12.904 1.694 1.00 94.19 96 LYS A C 1
ATOM 741 O O . LYS A 1 96 ? 8.597 12.887 2.264 1.00 94.19 96 LYS A O 1
ATOM 746 N N . LEU A 1 97 ? 9.937 13.623 0.604 1.00 91.38 97 LEU A N 1
ATOM 747 C CA . LEU A 1 97 ? 9.029 14.572 -0.055 1.00 91.38 97 LEU A CA 1
ATOM 748 C C . LEU A 1 97 ? 8.917 14.309 -1.568 1.00 91.38 97 LEU A C 1
ATOM 750 O O . LEU A 1 97 ? 8.560 15.202 -2.332 1.00 91.38 97 LEU A O 1
ATOM 754 N N . ASP A 1 98 ? 9.232 13.091 -1.997 1.00 91.50 98 ASP A N 1
ATOM 755 C CA . ASP A 1 98 ? 9.107 12.643 -3.387 1.00 91.50 98 ASP A CA 1
ATOM 756 C C . ASP A 1 98 ? 7.685 12.850 -3.930 1.00 91.50 98 ASP A C 1
ATOM 758 O O . ASP A 1 98 ? 6.716 12.756 -3.182 1.00 91.50 98 ASP A O 1
ATOM 762 N N . ASP A 1 99 ? 7.538 13.134 -5.220 1.00 89.81 99 ASP A N 1
ATOM 763 C CA . ASP A 1 99 ? 6.249 13.341 -5.900 1.00 89.81 99 ASP A CA 1
ATOM 764 C C . ASP A 1 99 ? 5.378 14.492 -5.342 1.00 89.81 99 ASP A C 1
ATOM 766 O O . ASP A 1 99 ? 4.192 14.611 -5.671 1.00 89.81 99 ASP A O 1
ATOM 770 N N . CYS A 1 100 ? 5.942 15.394 -4.531 1.00 88.12 100 CYS A N 1
ATOM 771 C CA . CYS A 1 100 ? 5.259 16.600 -4.049 1.00 88.12 100 CYS A CA 1
ATOM 772 C C . CYS A 1 100 ? 5.246 17.708 -5.118 1.00 88.12 100 CYS A C 1
ATOM 774 O O . CYS A 1 100 ? 5.956 18.708 -5.024 1.00 88.12 100 CYS A O 1
ATOM 776 N N . ARG A 1 101 ? 4.411 17.541 -6.150 1.00 84.44 101 ARG A N 1
ATOM 777 C CA . ARG A 1 101 ? 4.423 18.351 -7.391 1.00 84.44 101 ARG A CA 1
ATOM 778 C C . ARG A 1 101 ? 4.182 19.858 -7.234 1.00 84.44 101 ARG A C 1
ATOM 780 O O . ARG A 1 101 ? 4.499 20.611 -8.149 1.00 84.44 101 ARG A O 1
ATOM 787 N N . PHE A 1 102 ? 3.607 20.306 -6.120 1.00 84.81 102 PHE A N 1
ATOM 788 C CA . PHE A 1 102 ? 3.347 21.730 -5.873 1.00 84.81 102 PHE A CA 1
ATOM 789 C C . PHE A 1 102 ? 4.331 22.373 -4.897 1.00 84.81 102 PHE A C 1
ATOM 791 O O . PHE A 1 102 ? 4.241 23.584 -4.690 1.00 84.81 102 PHE A O 1
ATOM 798 N N . LEU A 1 103 ? 5.259 21.602 -4.321 1.00 85.94 103 LEU A N 1
ATOM 799 C CA . LEU A 1 103 ? 6.130 22.074 -3.253 1.00 85.94 103 LEU A CA 1
ATOM 800 C C . LEU A 1 103 ? 7.179 23.035 -3.813 1.00 85.94 103 LEU A C 1
ATOM 802 O O . LEU A 1 103 ? 8.033 22.649 -4.603 1.00 85.94 103 LEU A O 1
ATOM 806 N N . ARG A 1 104 ? 7.104 24.298 -3.390 1.00 84.75 104 ARG A N 1
ATOM 807 C CA . ARG A 1 104 ? 8.004 25.384 -3.811 1.00 84.75 104 ARG A CA 1
ATOM 808 C C . ARG A 1 104 ? 8.961 25.818 -2.712 1.00 84.75 104 ARG A C 1
ATOM 810 O O . ARG A 1 104 ? 10.018 26.362 -3.002 1.00 84.75 104 ARG A O 1
ATOM 817 N N . GLU A 1 105 ? 8.575 25.623 -1.456 1.00 82.12 105 GLU A N 1
ATOM 818 C CA . GLU A 1 105 ? 9.281 26.180 -0.306 1.00 82.12 105 GLU A CA 1
ATOM 819 C C . GLU A 1 105 ? 9.299 25.185 0.859 1.00 82.12 105 GLU A C 1
ATOM 821 O O . GLU A 1 105 ? 8.286 24.555 1.162 1.00 82.12 105 GLU A O 1
ATOM 826 N N . ILE A 1 106 ? 10.432 25.077 1.556 1.00 84.06 106 ILE A N 1
ATOM 827 C CA . ILE A 1 106 ? 10.545 24.354 2.828 1.00 84.06 106 ILE A CA 1
ATOM 828 C C . ILE A 1 106 ? 10.886 25.372 3.914 1.00 84.06 106 ILE A C 1
ATOM 830 O O . ILE A 1 106 ? 11.996 25.901 3.947 1.00 84.06 106 ILE A O 1
ATOM 834 N N . ARG A 1 107 ? 9.938 25.667 4.813 1.00 81.00 107 ARG A N 1
ATOM 835 C CA . ARG A 1 107 ? 10.087 26.743 5.808 1.00 81.00 107 ARG A CA 1
ATOM 836 C C . ARG A 1 107 ? 10.821 26.301 7.073 1.00 81.00 107 ARG A C 1
ATOM 838 O O . ARG A 1 107 ? 10.339 26.491 8.187 1.00 81.00 107 ARG A O 1
ATOM 845 N N . GLY A 1 108 ? 12.007 25.735 6.900 1.00 74.19 108 GLY A N 1
ATOM 846 C CA . GLY A 1 108 ? 12.875 25.293 7.988 1.00 74.19 108 GLY A CA 1
ATOM 847 C C . GLY A 1 108 ? 13.235 23.816 7.892 1.00 74.19 108 GLY A C 1
ATOM 848 O O . GLY A 1 108 ? 12.443 22.990 7.444 1.00 74.19 108 GLY A O 1
ATOM 849 N N . ILE A 1 109 ? 14.458 23.506 8.314 1.00 80.62 109 ILE A N 1
ATOM 850 C CA . ILE A 1 109 ? 15.061 22.175 8.241 1.00 80.62 109 ILE A CA 1
ATOM 851 C C . ILE A 1 109 ? 15.298 21.690 9.680 1.00 80.62 109 ILE A C 1
ATOM 853 O O . ILE A 1 109 ? 15.765 22.483 10.500 1.00 80.62 109 ILE A O 1
ATOM 857 N N . PRO A 1 110 ? 14.969 20.431 10.021 1.00 86.00 110 PRO A N 1
ATOM 858 C CA . PRO A 1 110 ? 15.287 19.872 11.330 1.00 86.00 110 PRO A CA 1
ATOM 859 C C . PRO A 1 110 ? 16.802 19.797 11.549 1.00 86.00 110 PRO A C 1
ATOM 861 O O . PRO A 1 110 ? 17.537 19.357 10.669 1.00 86.00 110 PRO A O 1
ATOM 864 N N . GLU A 1 111 ? 17.270 20.151 12.746 1.00 84.62 111 GLU A N 1
ATOM 865 C CA . GLU A 1 111 ? 18.709 20.202 13.068 1.00 84.62 111 GLU A CA 1
ATOM 866 C C . GLU A 1 111 ? 19.429 18.848 12.951 1.00 84.62 111 GLU A C 1
ATOM 868 O O . GLU A 1 111 ? 20.622 18.810 12.669 1.00 84.62 111 GLU A O 1
ATOM 873 N N . LYS A 1 112 ? 18.722 17.732 13.178 1.00 90.06 112 LYS A N 1
ATOM 874 C CA . LYS A 1 112 ? 19.290 16.369 13.151 1.00 90.06 112 LYS A CA 1
ATOM 875 C C . LYS A 1 112 ? 18.944 15.588 11.884 1.00 90.06 112 LYS A C 1
ATOM 877 O O . LYS A 1 112 ? 18.987 14.358 11.902 1.00 90.06 112 LYS A O 1
ATOM 882 N N . LEU A 1 113 ? 18.575 16.283 10.809 1.00 91.12 113 LEU A N 1
ATOM 883 C CA . LEU A 1 113 ? 18.229 15.636 9.553 1.00 91.12 113 LEU A CA 1
ATOM 884 C C . LEU A 1 113 ? 19.485 15.027 8.908 1.00 91.12 113 LEU A C 1
ATOM 886 O O . LEU A 1 113 ? 20.425 15.734 8.563 1.00 91.12 113 LEU A O 1
ATOM 890 N N . GLU A 1 114 ? 19.485 13.708 8.749 1.00 93.19 114 GLU A N 1
ATOM 891 C CA . GLU A 1 114 ? 20.544 12.931 8.102 1.00 93.19 114 GLU A CA 1
ATOM 892 C C . GLU A 1 114 ? 20.261 12.773 6.601 1.00 93.19 114 GLU A C 1
ATOM 894 O O . GLU A 1 114 ? 21.176 12.868 5.786 1.00 93.19 114 GLU A O 1
ATOM 899 N N . THR A 1 115 ? 18.995 12.555 6.219 1.00 91.00 115 THR A N 1
ATOM 900 C CA . THR A 1 115 ? 18.600 12.386 4.815 1.00 91.00 115 THR A CA 1
ATOM 901 C C . THR A 1 115 ? 17.357 13.193 4.446 1.00 91.00 115 THR A C 1
ATOM 903 O O . THR A 1 115 ? 16.367 13.263 5.184 1.00 91.00 115 THR A O 1
ATOM 906 N N . LEU A 1 116 ? 17.409 13.787 3.253 1.00 91.31 116 LEU A N 1
ATOM 907 C CA . LEU A 1 116 ? 16.310 14.490 2.606 1.00 91.31 116 LEU A CA 1
ATOM 908 C C . LEU A 1 116 ? 16.142 13.929 1.194 1.00 91.31 116 LEU A C 1
ATOM 910 O O . LEU A 1 116 ? 17.061 14.021 0.385 1.00 91.31 116 LEU A O 1
ATOM 914 N N . SER A 1 117 ? 14.975 13.361 0.901 1.00 90.50 117 SER A N 1
ATOM 915 C CA . SER A 1 117 ? 14.628 12.876 -0.438 1.00 90.50 117 SER A CA 1
ATOM 916 C C . SER A 1 117 ? 13.575 13.781 -1.053 1.00 90.50 117 SER A C 1
ATOM 918 O O . SER A 1 117 ? 12.505 13.971 -0.469 1.00 90.50 117 SER A O 1
ATOM 920 N N . ILE A 1 118 ? 13.898 14.346 -2.214 1.00 87.75 118 ILE A N 1
ATOM 921 C CA . ILE A 1 118 ? 12.993 15.155 -3.026 1.00 87.75 118 ILE A CA 1
ATOM 922 C C . ILE A 1 118 ? 13.205 14.737 -4.480 1.00 87.75 118 ILE A C 1
ATOM 924 O O . ILE A 1 118 ? 14.178 15.140 -5.112 1.00 87.75 118 ILE A O 1
ATOM 928 N N . THR A 1 119 ? 12.295 13.935 -5.017 1.00 81.12 119 THR A N 1
ATOM 929 C CA . THR A 1 119 ? 12.206 13.671 -6.457 1.00 81.12 119 THR A CA 1
ATOM 930 C C . THR A 1 119 ? 10.961 14.357 -7.009 1.00 81.12 119 THR A C 1
ATOM 932 O O . THR A 1 119 ? 9.858 14.198 -6.490 1.00 81.12 119 THR A O 1
ATOM 935 N N . THR A 1 120 ? 11.142 15.204 -8.022 1.00 61.50 120 THR A N 1
ATOM 936 C CA . THR A 1 120 ? 10.040 15.886 -8.709 1.00 61.50 120 THR A CA 1
ATOM 937 C C . THR A 1 120 ? 9.994 15.391 -10.146 1.00 61.50 120 THR A C 1
ATOM 939 O O . THR A 1 120 ? 10.800 15.779 -10.983 1.00 61.50 120 THR A O 1
ATOM 942 N N . GLU A 1 121 ? 9.052 14.504 -10.448 1.00 48.06 121 GLU A N 1
ATOM 943 C CA . GLU A 1 121 ? 8.757 14.120 -11.828 1.00 48.06 121 GLU A CA 1
ATOM 944 C C . GLU A 1 121 ? 7.804 15.174 -12.424 1.00 48.06 121 GLU A C 1
ATOM 946 O O . GLU A 1 121 ? 6.577 15.062 -12.354 1.00 48.06 121 GLU A O 1
ATOM 951 N N . GLY A 1 122 ? 8.358 16.277 -12.940 1.00 48.12 122 GLY A N 1
ATOM 952 C CA . GLY A 1 122 ? 7.582 17.340 -13.585 1.00 48.12 122 GLY A CA 1
ATOM 953 C C . GLY A 1 122 ? 8.444 18.332 -14.383 1.00 48.12 122 GLY A C 1
ATOM 954 O O . GLY A 1 122 ? 9.535 18.689 -13.940 1.00 48.12 122 GLY A O 1
ATOM 955 N N . PRO A 1 123 ? 7.988 18.818 -15.557 1.00 41.91 123 PRO A N 1
ATOM 956 C CA . PRO A 1 123 ? 8.778 19.709 -16.396 1.00 41.91 123 PRO A CA 1
ATOM 957 C C . PRO A 1 123 ? 8.611 21.164 -15.934 1.00 41.91 123 PRO A C 1
ATOM 959 O O . PRO A 1 123 ? 7.712 21.845 -16.413 1.00 41.91 123 PRO A O 1
ATOM 962 N N . GLN A 1 124 ? 9.447 21.632 -15.000 1.00 40.84 124 GLN A N 1
ATOM 963 C CA . GLN A 1 124 ? 10.009 23.000 -14.912 1.00 40.84 124 GLN A CA 1
ATOM 964 C C . GLN A 1 124 ? 10.503 23.359 -13.493 1.00 40.84 124 GLN A C 1
ATOM 966 O O . GLN A 1 124 ? 9.705 23.564 -12.586 1.00 40.84 124 GLN A O 1
ATOM 971 N N . LYS A 1 125 ? 11.819 23.614 -13.443 1.00 42.84 125 LYS A N 1
ATOM 972 C CA . LYS A 1 125 ? 12.541 24.732 -12.798 1.00 42.84 125 LYS A CA 1
ATOM 973 C C . LYS A 1 125 ? 12.803 24.749 -11.282 1.00 42.84 125 LYS A C 1
ATOM 975 O O . LYS A 1 125 ? 11.904 24.902 -10.466 1.00 42.84 125 LYS A O 1
ATOM 980 N N . ASP A 1 126 ? 14.113 24.771 -11.013 1.00 42.72 126 ASP A N 1
ATOM 981 C CA . ASP A 1 126 ? 14.852 25.596 -10.049 1.00 42.72 126 ASP A CA 1
ATOM 982 C C . ASP A 1 126 ? 14.399 25.541 -8.585 1.00 42.72 126 ASP A C 1
ATOM 984 O O . ASP A 1 126 ? 13.757 26.448 -8.058 1.00 42.72 126 ASP A O 1
ATOM 988 N N . TYR A 1 127 ? 14.836 24.493 -7.888 1.00 44.88 127 TYR A N 1
ATOM 989 C CA . TYR A 1 127 ? 14.934 24.497 -6.431 1.00 44.88 127 TYR A CA 1
ATOM 990 C C . TYR A 1 127 ? 16.194 25.263 -6.002 1.00 44.88 127 TYR A C 1
ATOM 992 O O . TYR A 1 127 ? 17.320 24.815 -6.220 1.00 44.88 127 TYR A O 1
ATOM 1000 N N . THR A 1 128 ? 16.029 26.409 -5.340 1.00 36.88 128 THR A N 1
ATOM 1001 C CA . THR A 1 128 ? 17.144 27.080 -4.659 1.00 36.88 128 THR A CA 1
ATOM 1002 C C . THR A 1 128 ? 17.424 26.353 -3.346 1.00 36.88 128 THR A C 1
ATOM 1004 O O . THR A 1 128 ? 16.810 26.637 -2.318 1.00 36.88 128 THR A O 1
ATOM 1007 N N . MET A 1 129 ? 18.354 25.397 -3.365 1.00 40.12 129 MET A N 1
ATOM 1008 C CA . MET A 1 129 ? 18.972 24.910 -2.132 1.00 40.12 129 MET A CA 1
ATOM 1009 C C . MET A 1 129 ? 19.901 26.001 -1.597 1.00 40.12 129 MET A C 1
ATOM 1011 O O . MET A 1 129 ? 20.956 26.262 -2.171 1.00 40.12 129 MET A O 1
ATOM 1015 N N . VAL A 1 130 ? 19.529 26.642 -0.490 1.00 31.23 130 VAL A N 1
ATOM 1016 C CA . VAL A 1 130 ? 20.474 27.470 0.265 1.00 31.23 130 VAL A CA 1
ATOM 1017 C C . VAL A 1 130 ? 21.418 26.514 0.996 1.00 31.23 130 VAL A C 1
ATOM 1019 O O . VAL A 1 130 ? 21.084 25.964 2.043 1.00 31.23 130 VAL A O 1
ATOM 1022 N N . GLN A 1 131 ? 22.580 26.258 0.391 1.00 35.09 131 GLN A N 1
ATOM 1023 C CA . GLN A 1 131 ? 23.681 25.536 1.019 1.00 35.09 131 GLN A CA 1
ATOM 1024 C C . GLN A 1 131 ? 24.212 26.319 2.219 1.00 35.09 131 GLN A C 1
ATOM 1026 O O . GLN A 1 131 ? 24.611 27.475 2.100 1.00 35.09 131 GLN A O 1
ATOM 1031 N N . SER A 1 132 ? 24.305 25.641 3.356 1.00 30.03 132 SER A N 1
ATOM 1032 C CA . SER A 1 132 ? 25.354 25.848 4.354 1.00 30.03 132 SER A CA 1
ATOM 1033 C C . SER A 1 132 ? 25.485 24.558 5.161 1.00 30.03 132 SER A C 1
ATOM 1035 O O . SER A 1 132 ? 24.795 24.364 6.156 1.00 30.03 132 SER A O 1
ATOM 1037 N N . ILE A 1 133 ? 26.349 23.653 4.699 1.00 31.11 133 ILE A N 1
ATOM 1038 C CA . ILE A 1 133 ? 26.931 22.608 5.547 1.00 31.11 133 ILE A CA 1
ATOM 1039 C C . ILE A 1 133 ? 28.258 23.175 6.059 1.00 31.11 133 ILE A C 1
ATOM 1041 O O . ILE A 1 133 ? 29.131 23.451 5.235 1.00 31.11 133 ILE A O 1
ATOM 1045 N N . PRO A 1 134 ? 28.479 23.293 7.375 1.00 33.44 134 PRO A N 1
ATOM 1046 C CA . PRO A 1 134 ? 29.816 23.229 7.929 1.00 33.44 134 PRO A CA 1
ATOM 1047 C C . PRO A 1 134 ? 30.105 21.779 8.322 1.00 33.44 134 PRO A C 1
ATOM 1049 O O . PRO A 1 134 ? 29.435 21.188 9.169 1.00 33.44 134 PRO A O 1
ATOM 1052 N N . ILE A 1 135 ? 31.125 21.211 7.687 1.00 30.59 135 ILE A N 1
ATOM 1053 C CA . ILE A 1 135 ? 31.764 19.960 8.090 1.00 30.59 135 ILE A CA 1
ATOM 1054 C C . ILE A 1 135 ? 32.353 20.178 9.493 1.00 30.59 135 ILE A C 1
ATOM 1056 O O . ILE A 1 135 ? 33.239 21.012 9.666 1.00 30.59 135 ILE A O 1
ATOM 1060 N N . LEU A 1 136 ? 31.882 19.432 10.496 1.00 27.73 136 LEU A N 1
ATOM 1061 C CA . LEU A 1 136 ? 32.560 19.317 11.789 1.00 27.73 136 LEU A CA 1
ATOM 1062 C C . LEU A 1 136 ? 33.521 18.126 11.742 1.00 27.73 136 LEU A C 1
ATOM 1064 O O . LEU A 1 136 ? 33.129 16.985 11.976 1.00 27.73 136 LEU A O 1
ATOM 1068 N N . THR A 1 137 ? 34.798 18.406 11.498 1.00 27.59 137 THR A N 1
ATOM 1069 C CA . THR A 1 137 ? 35.892 17.590 12.035 1.00 27.59 137 THR A CA 1
ATOM 1070 C C . THR A 1 137 ? 36.439 18.254 13.293 1.00 27.59 137 THR A C 1
ATOM 1072 O O . THR A 1 137 ? 36.850 19.410 13.291 1.00 27.59 137 THR A O 1
ATOM 1075 N N . SER A 1 138 ? 36.397 17.474 14.368 1.00 28.97 138 SER A N 1
ATOM 1076 C CA . SER A 1 138 ? 36.932 17.694 15.711 1.00 28.97 138 SER A CA 1
ATOM 1077 C C . SER A 1 138 ? 38.386 18.197 15.749 1.00 28.97 138 SER A C 1
ATOM 1079 O O . SER A 1 138 ? 39.244 17.565 15.133 1.00 28.97 138 SER A O 1
ATOM 1081 N N . SER A 1 139 ? 38.675 19.255 16.534 1.00 30.30 139 SER A N 1
ATOM 1082 C CA . SER A 1 139 ? 39.705 19.275 17.609 1.00 30.30 139 SER A CA 1
ATOM 1083 C C . SER A 1 139 ? 39.847 20.647 18.326 1.00 30.30 139 SER A C 1
ATOM 1085 O O . SER A 1 139 ? 40.278 21.621 17.725 1.00 30.30 139 SER A O 1
ATOM 1087 N N . GLN A 1 140 ? 39.571 20.634 19.644 1.00 30.27 140 GLN A N 1
ATOM 1088 C CA . GLN A 1 140 ? 40.019 21.495 20.778 1.00 30.27 140 GLN A CA 1
ATOM 1089 C C . GLN A 1 140 ? 39.608 22.995 20.978 1.00 30.27 140 GLN A C 1
ATOM 1091 O O . GLN A 1 140 ? 39.269 23.678 20.019 1.00 30.27 140 GLN A O 1
ATOM 1096 N N . PRO A 1 141 ? 39.606 23.497 22.255 1.00 34.09 141 PRO A N 1
ATOM 1097 C CA . PRO A 1 141 ? 38.889 24.700 22.750 1.00 34.09 141 PRO A CA 1
ATOM 1098 C C . PRO A 1 141 ? 39.824 25.866 23.225 1.00 34.09 141 PRO A C 1
ATOM 1100 O O . PRO A 1 141 ? 41.028 25.779 23.000 1.00 34.09 141 PRO A O 1
ATOM 1103 N N . PRO A 1 142 ? 39.345 26.869 24.012 1.00 50.75 142 PRO A N 1
ATOM 1104 C CA . PRO A 1 142 ? 38.750 28.172 23.645 1.00 50.75 142 PRO A CA 1
ATOM 1105 C C . PRO A 1 142 ? 39.687 29.382 23.971 1.00 50.75 142 PRO A C 1
ATOM 1107 O O . PRO A 1 142 ? 40.822 29.161 24.395 1.00 50.75 142 PRO A O 1
ATOM 1110 N N . PRO A 1 143 ? 39.253 30.663 23.831 1.00 35.16 143 PRO A N 1
ATOM 1111 C CA . PRO A 1 143 ? 38.799 31.373 25.045 1.00 35.16 143 PRO A CA 1
ATOM 1112 C C . PRO A 1 143 ? 37.710 32.471 24.881 1.00 35.16 143 PRO A C 1
ATOM 1114 O O . PRO A 1 143 ? 37.636 33.178 23.885 1.00 35.16 143 PRO A O 1
ATOM 1117 N N . ALA A 1 144 ? 36.908 32.574 25.950 1.00 29.11 144 ALA A N 1
ATOM 1118 C CA . ALA A 1 144 ? 36.412 33.745 26.697 1.00 29.11 144 ALA A CA 1
ATOM 1119 C C . ALA A 1 144 ? 35.874 35.040 26.019 1.00 29.11 144 ALA A C 1
ATOM 1121 O O . ALA A 1 144 ? 36.610 35.815 25.424 1.00 29.11 144 ALA A O 1
ATOM 1122 N N . GLU A 1 145 ? 34.614 35.323 26.396 1.00 28.56 145 GLU A N 1
ATOM 1123 C CA . GLU A 1 145 ? 34.106 36.557 27.041 1.00 28.56 145 GLU A CA 1
ATOM 1124 C C . GLU A 1 145 ? 33.488 37.746 26.247 1.00 28.56 145 GLU A C 1
ATOM 1126 O O . GLU A 1 145 ? 34.094 38.360 25.378 1.00 28.56 145 GLU A O 1
ATOM 1131 N N . VAL A 1 146 ? 32.293 38.125 26.749 1.00 28.70 146 VAL A N 1
ATOM 1132 C CA . VAL A 1 146 ? 31.631 39.455 26.815 1.00 28.70 146 VAL A CA 1
ATOM 1133 C C . VAL A 1 146 ? 30.489 39.800 25.828 1.00 28.70 146 VAL A C 1
ATOM 1135 O O . VAL A 1 146 ? 30.688 40.249 24.710 1.00 28.70 146 VAL A O 1
ATOM 1138 N N . GLU A 1 147 ? 29.273 39.649 26.377 1.00 29.31 147 GLU A N 1
ATOM 1139 C CA . GLU A 1 147 ? 28.075 40.522 26.394 1.00 29.31 147 GLU A CA 1
ATOM 1140 C C . GLU A 1 147 ? 27.478 41.259 25.164 1.00 29.31 147 GLU A C 1
ATOM 1142 O O . GLU A 1 147 ? 28.110 42.061 24.490 1.00 29.31 147 GLU A O 1
ATOM 1147 N N . LYS A 1 148 ? 26.127 41.182 25.172 1.00 28.95 148 LYS A N 1
ATOM 1148 C CA . LYS A 1 148 ? 25.090 42.213 24.909 1.00 28.95 148 LYS A CA 1
ATOM 1149 C C . LYS A 1 148 ? 24.540 42.406 23.486 1.00 28.95 148 LYS A C 1
ATOM 1151 O O . LYS A 1 148 ? 25.147 43.036 22.637 1.00 28.95 148 LYS A O 1
ATOM 1156 N N . GLY A 1 149 ? 23.238 42.109 23.366 1.00 24.95 149 GLY A N 1
ATOM 1157 C CA . GLY A 1 149 ? 22.274 43.151 22.982 1.00 24.95 149 GLY A CA 1
ATOM 1158 C C . GLY A 1 149 ? 21.415 42.921 21.732 1.00 24.95 149 GLY A C 1
ATOM 1159 O O . GLY A 1 149 ? 21.852 43.175 20.624 1.00 24.95 149 GLY A O 1
ATOM 1160 N N . LEU A 1 150 ? 20.138 42.618 21.990 1.00 26.47 150 LEU A N 1
ATOM 1161 C CA . LEU A 1 150 ? 18.927 43.038 21.263 1.00 26.47 150 LEU A CA 1
ATOM 1162 C C . LEU A 1 150 ? 18.606 42.478 19.858 1.00 26.47 150 LEU A C 1
ATOM 1164 O O . LEU A 1 150 ? 19.181 42.797 18.827 1.00 26.47 150 LEU A O 1
ATOM 1168 N N . THR A 1 151 ? 17.514 41.717 19.898 1.00 30.77 151 THR A N 1
ATOM 1169 C CA . THR A 1 151 ? 16.519 41.351 18.888 1.00 30.77 151 THR A CA 1
ATOM 1170 C C . THR A 1 151 ? 16.293 42.330 17.731 1.00 30.77 151 THR A C 1
ATOM 1172 O O . THR A 1 151 ? 16.013 43.507 17.953 1.00 30.77 151 THR A O 1
ATOM 1175 N N . SER A 1 152 ? 16.190 41.789 16.514 1.00 26.62 152 SER A N 1
ATOM 1176 C CA . SER A 1 152 ? 15.248 42.243 15.479 1.00 26.62 152 SER A CA 1
ATOM 1177 C C . SER A 1 152 ? 14.947 41.087 14.516 1.00 26.62 152 SER A C 1
ATOM 1179 O O . SER A 1 152 ? 15.859 40.491 13.950 1.00 26.62 152 SER A O 1
ATOM 1181 N N . GLN A 1 153 ? 13.665 40.740 14.368 1.00 38.56 153 GLN A N 1
ATOM 1182 C CA . GLN A 1 153 ? 13.173 39.858 13.303 1.00 38.56 153 GLN A CA 1
ATOM 1183 C C . GLN A 1 153 ? 13.329 40.542 11.936 1.00 38.56 153 GLN A C 1
ATOM 1185 O O . GLN A 1 153 ? 13.068 41.743 11.853 1.00 38.56 153 GLN A O 1
ATOM 1190 N N . PRO A 1 154 ? 13.595 39.797 10.850 1.00 26.33 154 PRO A N 1
ATOM 1191 C CA . PRO A 1 154 ? 13.304 40.274 9.510 1.00 26.33 154 PRO A CA 1
ATOM 1192 C C . PRO A 1 154 ? 12.142 39.488 8.890 1.00 26.33 154 PRO A C 1
ATOM 1194 O O . PRO A 1 154 ? 12.239 38.296 8.604 1.00 26.33 154 PRO A O 1
ATOM 1197 N N . THR A 1 155 ? 11.048 40.200 8.641 1.00 31.20 155 THR A N 1
ATOM 1198 C CA . THR A 1 155 ? 10.087 39.888 7.577 1.00 31.20 155 THR A CA 1
ATOM 1199 C C . THR A 1 155 ? 10.610 40.556 6.311 1.00 31.20 155 THR A C 1
ATOM 1201 O O . THR A 1 155 ? 10.862 41.759 6.358 1.00 31.20 155 THR A O 1
ATOM 1204 N N . LEU A 1 156 ? 10.747 39.848 5.184 1.00 24.97 156 LEU A N 1
ATOM 1205 C CA . LEU A 1 156 ? 11.026 40.500 3.898 1.00 24.97 156 LEU A CA 1
ATOM 1206 C C . LEU A 1 156 ? 10.218 39.907 2.735 1.00 24.97 156 LEU A C 1
ATOM 1208 O O . LEU A 1 156 ? 10.250 38.711 2.455 1.00 24.97 156 LEU A O 1
ATOM 1212 N N . LEU A 1 157 ? 9.496 40.822 2.088 1.00 28.17 157 LEU A N 1
ATOM 1213 C CA . LEU A 1 157 ? 8.818 40.748 0.794 1.00 28.17 157 LEU A CA 1
ATOM 1214 C C . LEU A 1 157 ? 9.843 40.894 -0.343 1.00 28.17 157 LEU A C 1
ATOM 1216 O O . LEU A 1 157 ? 10.825 41.615 -0.179 1.00 28.17 157 LEU A O 1
ATOM 1220 N N . VAL A 1 158 ? 9.583 40.294 -1.511 1.00 31.12 158 VAL A N 1
ATOM 1221 C CA . VAL A 1 158 ? 10.394 40.505 -2.725 1.00 31.12 158 VAL A CA 1
ATOM 1222 C C . VAL A 1 158 ? 9.505 40.795 -3.938 1.00 31.12 158 VAL A C 1
ATOM 1224 O O . VAL A 1 158 ? 8.609 40.021 -4.282 1.00 31.12 158 VAL A O 1
ATOM 1227 N N . GLU A 1 159 ? 9.786 41.937 -4.568 1.00 31.77 159 GLU A N 1
ATOM 1228 C CA . GLU A 1 159 ? 9.251 42.431 -5.840 1.00 31.77 159 GLU A CA 1
ATOM 1229 C C . GLU A 1 159 ? 9.952 41.808 -7.066 1.00 31.77 159 GLU A C 1
ATOM 1231 O O . GLU A 1 159 ? 11.071 41.305 -6.989 1.00 31.77 159 GLU A O 1
ATOM 1236 N N . ARG A 1 160 ? 9.292 41.890 -8.231 1.00 31.39 160 ARG A N 1
ATOM 1237 C CA . ARG A 1 160 ? 9.846 41.561 -9.563 1.00 31.39 160 ARG A CA 1
ATOM 1238 C C . ARG A 1 160 ? 10.460 42.794 -10.240 1.00 31.39 160 ARG A C 1
ATOM 1240 O O . ARG A 1 160 ? 9.953 43.893 -10.032 1.00 31.39 160 ARG A O 1
ATOM 1247 N N . PRO A 1 161 ? 11.323 42.585 -11.254 1.00 34.28 161 PRO A N 1
ATOM 1248 C CA . PRO A 1 161 ? 11.156 43.336 -12.504 1.00 34.28 161 PRO A CA 1
ATOM 1249 C C . PRO A 1 161 ? 11.221 42.496 -13.798 1.00 34.28 161 PRO A C 1
ATOM 1251 O O . PRO A 1 161 ? 11.456 41.291 -13.793 1.00 34.28 161 PRO A O 1
ATOM 1254 N N . ARG A 1 162 ? 10.867 43.182 -14.896 1.00 27.83 162 ARG A N 1
ATOM 1255 C CA . ARG A 1 162 ? 10.454 42.736 -16.242 1.00 27.83 162 ARG A CA 1
ATOM 1256 C C . ARG A 1 162 ? 11.611 42.559 -17.253 1.00 27.83 162 ARG A C 1
ATOM 1258 O O . ARG A 1 162 ? 12.733 42.968 -16.996 1.00 27.83 162 ARG A O 1
ATOM 1265 N N . LYS A 1 163 ? 11.239 41.965 -18.401 1.00 33.81 163 LYS A N 1
ATOM 1266 C CA . LYS A 1 163 ? 11.957 41.739 -19.678 1.00 33.81 163 LYS A CA 1
ATOM 1267 C C . LYS A 1 163 ? 12.515 43.008 -20.354 1.00 33.81 163 LYS A C 1
ATOM 1269 O O . LYS A 1 163 ? 11.907 44.059 -20.189 1.00 33.81 163 LYS A O 1
ATOM 1274 N N . ASP A 1 164 ? 13.575 42.854 -21.165 1.00 27.86 164 ASP A N 1
ATOM 1275 C CA . ASP A 1 164 ? 13.644 43.008 -22.652 1.00 27.86 164 ASP A CA 1
ATOM 1276 C C . ASP A 1 164 ? 15.140 42.944 -23.111 1.00 27.86 164 ASP A C 1
ATOM 1278 O O . ASP A 1 164 ? 15.988 43.461 -22.396 1.00 27.86 164 ASP A O 1
ATOM 1282 N N . VAL A 1 165 ? 15.562 42.046 -24.028 1.00 30.30 165 VAL A N 1
ATOM 1283 C CA . VAL A 1 165 ? 15.779 42.143 -25.511 1.00 30.30 165 VAL A CA 1
ATOM 1284 C C . VAL A 1 165 ? 17.236 42.495 -25.935 1.00 30.30 165 VAL A C 1
ATOM 1286 O O . VAL A 1 165 ? 17.848 43.356 -25.322 1.00 30.30 165 VAL A O 1
ATOM 1289 N N . GLU A 1 166 ? 17.707 41.827 -27.018 1.00 28.19 166 GLU A N 1
ATOM 1290 C CA . GLU A 1 166 ? 18.934 42.013 -27.862 1.00 28.19 166 GLU A CA 1
ATOM 1291 C C . GLU A 1 166 ? 20.307 41.606 -27.267 1.00 28.19 166 GLU A C 1
ATOM 1293 O O . GLU A 1 166 ? 20.571 41.861 -26.103 1.00 28.19 166 GLU A O 1
ATOM 1298 N N . GLY A 1 167 ? 21.272 40.969 -27.955 1.00 26.30 167 GLY A N 1
ATOM 1299 C CA . GLY A 1 167 ? 21.468 40.453 -29.322 1.00 26.30 167 GLY A CA 1
ATOM 1300 C C . GLY A 1 167 ? 22.935 39.955 -29.471 1.00 26.30 167 GLY A C 1
ATOM 1301 O O . GLY A 1 167 ? 23.779 40.464 -28.747 1.00 26.30 167 GLY A O 1
ATOM 1302 N N . GLU A 1 168 ? 23.198 38.994 -30.386 1.00 28.55 168 GLU A N 1
ATOM 1303 C CA . GLU A 1 168 ? 24.502 38.653 -31.046 1.00 28.55 168 GLU A CA 1
ATOM 1304 C C . GLU A 1 168 ? 25.716 38.250 -30.142 1.00 28.55 168 GLU A C 1
ATOM 1306 O O . GLU A 1 168 ? 25.849 38.705 -29.023 1.00 28.55 168 GLU A O 1
ATOM 1311 N N . THR A 1 169 ? 26.687 37.367 -30.435 1.00 24.73 169 THR A N 1
ATOM 1312 C CA . THR A 1 169 ? 27.263 36.704 -31.623 1.00 24.73 169 THR A CA 1
ATOM 1313 C C . THR A 1 169 ? 28.248 35.607 -31.146 1.00 24.73 169 THR A C 1
ATOM 1315 O O . THR A 1 169 ? 28.888 35.772 -30.117 1.00 24.73 169 THR A O 1
ATOM 1318 N N . SER A 1 170 ? 28.361 34.533 -31.937 1.00 28.62 170 SER A N 1
ATOM 1319 C CA . SER A 1 170 ? 29.521 33.677 -32.286 1.00 28.62 170 SER A CA 1
ATOM 1320 C C . SER A 1 170 ? 30.724 33.367 -31.356 1.00 28.62 170 SER A C 1
ATOM 1322 O O . SER A 1 170 ? 31.338 34.240 -30.761 1.00 28.62 170 SER A O 1
ATOM 1324 N N . GLU A 1 171 ? 31.174 32.111 -31.529 1.00 27.67 171 GLU A N 1
ATOM 1325 C CA . GLU A 1 171 ? 32.560 31.588 -31.600 1.00 27.67 171 GLU A CA 1
ATOM 1326 C C . GLU A 1 171 ? 33.204 30.786 -30.438 1.00 27.67 171 GLU A C 1
ATOM 1328 O O . GLU A 1 171 ? 33.596 31.313 -29.405 1.00 27.67 171 GLU A O 1
ATOM 1333 N N . ARG A 1 172 ? 33.477 29.515 -30.805 1.00 27.20 172 ARG A N 1
ATOM 1334 C CA . ARG A 1 172 ? 34.699 28.692 -30.623 1.00 27.20 172 ARG A CA 1
ATOM 1335 C C . ARG A 1 172 ? 34.922 27.849 -29.354 1.00 27.20 172 ARG A C 1
ATOM 1337 O O . ARG A 1 172 ? 35.199 28.345 -28.271 1.00 27.20 172 ARG A O 1
ATOM 1344 N N . LEU A 1 173 ? 34.942 26.532 -29.612 1.00 31.42 173 LEU A N 1
ATOM 1345 C CA . LEU A 1 173 ? 35.774 25.490 -28.980 1.00 31.42 173 LEU A CA 1
ATOM 1346 C C . LEU A 1 173 ? 37.272 25.693 -29.315 1.00 31.42 173 LEU A C 1
ATOM 1348 O O . LEU A 1 173 ? 37.578 26.399 -30.284 1.00 31.42 173 LEU A O 1
ATOM 1352 N N . PRO A 1 174 ? 38.196 25.107 -28.526 1.00 39.66 174 PRO A N 1
ATOM 1353 C CA . PRO A 1 174 ? 38.774 23.769 -28.824 1.00 39.66 174 PRO A CA 1
ATOM 1354 C C . PRO A 1 174 ? 38.824 22.842 -27.571 1.00 39.66 174 PRO A C 1
ATOM 1356 O O . PRO A 1 174 ? 38.771 23.349 -26.453 1.00 39.66 174 PRO A O 1
ATOM 1359 N N . GLU A 1 175 ? 38.651 21.508 -27.663 1.00 31.84 175 GLU A N 1
ATOM 1360 C CA . GLU A 1 175 ? 39.670 20.433 -27.901 1.00 31.84 175 GLU A CA 1
ATOM 1361 C C . GLU A 1 175 ? 40.965 20.639 -27.083 1.00 31.84 175 GLU A C 1
ATOM 1363 O O . GLU A 1 175 ? 41.510 21.737 -27.105 1.00 31.84 175 GLU A O 1
ATOM 1368 N N . ASP A 1 176 ? 41.580 19.706 -26.351 1.00 29.56 176 ASP A N 1
ATOM 1369 C CA . ASP A 1 176 ? 41.442 18.278 -26.009 1.00 29.56 176 ASP A CA 1
ATOM 1370 C C . ASP A 1 176 ? 42.368 18.061 -24.773 1.00 29.56 176 ASP A C 1
ATOM 1372 O O . ASP A 1 176 ? 43.289 18.856 -24.584 1.00 29.56 176 ASP A O 1
ATOM 1376 N N . ASP A 1 177 ? 42.134 17.049 -23.923 1.00 27.61 177 ASP A N 1
ATOM 1377 C CA . ASP A 1 177 ? 43.163 16.058 -23.512 1.00 27.61 177 ASP A CA 1
ATOM 1378 C C . ASP A 1 177 ? 42.776 15.173 -22.300 1.00 27.61 177 ASP A C 1
ATOM 1380 O O . ASP A 1 177 ? 42.434 15.624 -21.208 1.00 27.61 177 ASP A O 1
ATOM 1384 N N . GLU A 1 178 ? 42.912 13.869 -22.565 1.00 29.98 178 GLU A N 1
ATOM 1385 C CA . GLU A 1 178 ? 43.306 12.746 -21.698 1.00 29.98 178 GLU A CA 1
ATOM 1386 C C . GLU A 1 178 ? 42.455 12.274 -20.495 1.00 29.98 178 GLU A C 1
ATOM 1388 O O . GLU A 1 178 ? 42.615 12.640 -19.334 1.00 29.98 178 GLU A O 1
ATOM 1393 N N . LEU A 1 179 ? 41.616 11.278 -20.815 1.00 31.94 179 LEU A N 1
ATOM 1394 C CA . LEU A 1 179 ? 41.610 9.910 -20.263 1.00 31.94 179 LEU A CA 1
ATOM 1395 C C . LEU A 1 179 ? 42.225 9.662 -18.868 1.00 31.94 179 LEU A C 1
ATOM 1397 O O . LEU A 1 179 ? 43.429 9.481 -18.738 1.00 31.94 179 LEU A O 1
ATOM 1401 N N . HIS A 1 180 ? 41.363 9.284 -17.918 1.00 28.83 180 HIS A N 1
ATOM 1402 C CA . HIS A 1 180 ? 41.609 8.105 -17.078 1.00 28.83 180 HIS A CA 1
ATOM 1403 C C . HIS A 1 180 ? 40.317 7.302 -16.873 1.00 28.83 180 HIS A C 1
ATOM 1405 O O . HIS A 1 180 ? 39.342 7.767 -16.286 1.00 28.83 180 HIS A O 1
ATOM 1411 N N . ARG A 1 181 ? 40.324 6.059 -17.372 1.00 25.69 181 ARG A N 1
ATOM 1412 C CA . ARG A 1 181 ? 39.373 5.010 -16.993 1.00 25.69 181 ARG A CA 1
ATOM 1413 C C . ARG A 1 181 ? 39.775 4.446 -15.634 1.00 25.69 181 ARG A C 1
ATOM 1415 O O . ARG A 1 181 ? 40.885 3.934 -15.513 1.00 25.69 181 ARG A O 1
ATOM 1422 N N . THR A 1 182 ? 38.824 4.358 -14.709 1.00 25.44 182 THR A N 1
ATOM 1423 C CA . THR A 1 182 ? 38.838 3.303 -13.688 1.00 25.44 182 THR A CA 1
ATOM 1424 C C . THR A 1 182 ? 37.415 2.879 -13.327 1.00 25.44 182 THR A C 1
ATOM 1426 O O . THR A 1 182 ? 36.589 3.673 -12.894 1.00 25.44 182 THR A O 1
ATOM 1429 N N . ALA A 1 183 ? 37.170 1.599 -13.604 1.00 28.12 183 ALA A N 1
ATOM 1430 C CA . ALA A 1 183 ? 36.042 0.730 -13.293 1.00 28.12 183 ALA A CA 1
ATOM 1431 C C . ALA A 1 183 ? 35.041 1.198 -12.216 1.00 28.12 183 ALA A C 1
ATOM 1433 O O . ALA A 1 183 ? 35.376 1.296 -11.038 1.00 28.12 183 ALA A O 1
ATOM 1434 N N . VAL A 1 184 ? 33.770 1.318 -12.615 1.00 28.05 184 VAL A N 1
ATOM 1435 C CA . VAL A 1 184 ? 32.628 1.210 -11.700 1.00 28.05 184 VAL A CA 1
ATOM 1436 C C . VAL A 1 184 ? 32.185 -0.248 -11.686 1.00 28.05 184 VAL A C 1
ATOM 1438 O O . VAL A 1 184 ? 31.721 -0.795 -12.687 1.00 28.05 184 VAL A O 1
ATOM 1441 N N . GLN A 1 185 ? 32.370 -0.878 -10.535 1.00 29.47 185 GLN A N 1
ATOM 1442 C CA . GLN A 1 185 ? 31.834 -2.183 -10.194 1.00 29.47 185 GLN A CA 1
ATOM 1443 C C . GLN A 1 185 ? 30.326 -2.008 -9.957 1.00 29.47 185 GLN A C 1
ATOM 1445 O O . GLN A 1 185 ? 29.903 -1.549 -8.901 1.00 29.47 185 GLN A O 1
ATOM 1450 N N . ASN A 1 186 ? 29.519 -2.291 -10.980 1.00 28.72 186 ASN A N 1
ATOM 1451 C CA . ASN A 1 186 ? 28.067 -2.348 -10.858 1.00 28.72 186 ASN A CA 1
ATOM 1452 C C . ASN A 1 186 ? 27.672 -3.744 -10.377 1.00 28.72 186 ASN A C 1
ATOM 1454 O O . ASN A 1 186 ? 27.638 -4.675 -11.177 1.00 28.72 186 ASN A O 1
ATOM 1458 N N . ASP A 1 187 ? 27.338 -3.860 -9.096 1.00 28.06 187 ASP A N 1
ATOM 1459 C CA . ASP A 1 187 ? 26.457 -4.917 -8.605 1.00 28.06 187 ASP A CA 1
ATOM 1460 C C . ASP A 1 187 ? 25.151 -4.257 -8.136 1.00 28.06 187 ASP A C 1
ATOM 1462 O O . ASP A 1 187 ? 25.187 -3.353 -7.294 1.00 28.06 187 ASP A O 1
ATOM 1466 N N . PRO A 1 188 ? 23.980 -4.647 -8.666 1.00 32.06 188 PRO A N 1
ATOM 1467 C CA . PRO A 1 188 ? 22.711 -4.219 -8.111 1.00 32.06 188 PRO A CA 1
ATOM 1468 C C . PRO A 1 188 ? 22.404 -5.050 -6.861 1.00 32.06 188 PRO A C 1
ATOM 1470 O O . PRO A 1 188 ? 22.165 -6.255 -6.942 1.00 32.06 188 PRO A O 1
ATOM 1473 N N . SER A 1 189 ? 22.354 -4.397 -5.700 1.00 28.44 189 SER A N 1
ATOM 1474 C CA . SER A 1 189 ? 21.832 -4.993 -4.468 1.00 28.44 189 SER A CA 1
ATOM 1475 C C . SER A 1 189 ? 20.357 -5.362 -4.648 1.00 28.44 189 SER A C 1
ATOM 1477 O O . SER A 1 189 ? 19.456 -4.538 -4.489 1.00 28.44 189 SER A O 1
ATOM 1479 N N . ILE A 1 190 ? 20.116 -6.628 -4.982 1.00 31.70 190 ILE A N 1
ATOM 1480 C CA . ILE A 1 190 ? 18.826 -7.296 -4.851 1.00 31.70 190 ILE A CA 1
ATOM 1481 C C . ILE A 1 190 ? 18.481 -7.299 -3.357 1.00 31.70 190 ILE A C 1
ATOM 1483 O O . ILE A 1 190 ? 19.096 -8.017 -2.573 1.00 31.70 190 ILE A O 1
ATOM 1487 N N . ILE A 1 191 ? 17.489 -6.507 -2.944 1.00 28.84 191 ILE A N 1
ATOM 1488 C CA . ILE A 1 191 ? 16.843 -6.709 -1.642 1.00 28.84 191 ILE A CA 1
ATOM 1489 C C . ILE A 1 191 ? 15.907 -7.909 -1.799 1.00 28.84 191 ILE A C 1
ATOM 1491 O O . ILE A 1 191 ? 14.738 -7.797 -2.168 1.00 28.84 191 ILE A O 1
ATOM 1495 N N . GLU A 1 192 ? 16.481 -9.080 -1.560 1.00 27.17 192 GLU A N 1
ATOM 1496 C CA . GLU A 1 192 ? 15.791 -10.343 -1.372 1.00 27.17 192 GLU A CA 1
ATOM 1497 C C . GLU A 1 192 ? 15.135 -10.316 0.017 1.00 27.17 192 GLU A C 1
ATOM 1499 O O . GLU A 1 192 ? 15.792 -10.465 1.046 1.00 27.17 192 GLU A O 1
ATOM 1504 N N . ILE A 1 193 ? 13.822 -10.081 0.075 1.00 29.92 193 ILE A N 1
ATOM 1505 C CA . ILE A 1 193 ? 13.058 -10.301 1.309 1.00 29.92 193 ILE A CA 1
ATOM 1506 C C . ILE A 1 193 ? 12.838 -11.812 1.430 1.00 29.92 193 ILE A C 1
ATOM 1508 O O . ILE A 1 193 ? 11.825 -12.360 0.993 1.00 29.92 193 ILE A O 1
ATOM 1512 N N . CYS A 1 194 ? 13.828 -12.487 2.010 1.00 28.78 194 CYS A N 1
ATOM 1513 C CA . CYS A 1 194 ? 13.723 -13.854 2.495 1.00 28.78 194 CYS A CA 1
ATOM 1514 C C . CYS A 1 194 ? 12.693 -13.914 3.630 1.00 28.78 194 CYS A C 1
ATOM 1516 O O . CYS A 1 194 ? 12.994 -13.591 4.778 1.00 28.78 194 CYS A O 1
ATOM 1518 N N . ILE A 1 195 ? 11.477 -14.371 3.328 1.00 36.66 195 ILE A N 1
ATOM 1519 C CA . ILE A 1 195 ? 10.584 -14.926 4.350 1.00 36.66 195 ILE A CA 1
ATOM 1520 C C . ILE A 1 195 ? 11.112 -16.329 4.641 1.00 36.66 195 ILE A C 1
ATOM 1522 O O . ILE A 1 195 ? 10.742 -17.299 3.980 1.00 36.66 195 ILE A O 1
ATOM 1526 N N . LYS A 1 196 ? 12.040 -16.418 5.594 1.00 31.86 196 LYS A N 1
ATOM 1527 C CA . LYS A 1 196 ? 12.458 -17.695 6.159 1.00 31.86 196 LYS A CA 1
ATOM 1528 C C . LYS A 1 196 ? 11.319 -18.182 7.051 1.00 31.86 196 LYS A C 1
ATOM 1530 O O . LYS A 1 196 ? 11.057 -17.608 8.104 1.00 31.86 196 LYS A O 1
ATOM 1535 N N . GLY A 1 197 ? 10.565 -19.146 6.534 1.00 38.03 197 GLY A N 1
ATOM 1536 C CA . GLY A 1 197 ? 9.596 -19.902 7.307 1.00 38.03 197 GLY A CA 1
ATOM 1537 C C . GLY A 1 197 ? 10.347 -20.934 8.127 1.00 38.03 197 GLY A C 1
ATOM 1538 O O . GLY A 1 197 ? 10.932 -21.840 7.544 1.00 38.03 197 GLY A O 1
ATOM 1539 N N . ASP A 1 198 ? 10.309 -20.770 9.442 1.00 27.84 198 ASP A N 1
ATOM 1540 C CA . ASP A 1 198 ? 10.562 -21.856 10.373 1.00 27.84 198 ASP A CA 1
ATOM 1541 C C . ASP A 1 198 ? 9.225 -22.171 11.051 1.00 27.84 198 ASP A C 1
ATOM 1543 O O . ASP A 1 198 ? 8.588 -21.312 11.672 1.00 27.84 198 ASP A O 1
ATOM 1547 N N . ASP A 1 199 ? 8.775 -23.404 10.836 1.00 36.72 199 ASP A N 1
ATOM 1548 C CA . ASP A 1 199 ? 7.628 -24.014 11.484 1.00 36.72 199 ASP A CA 1
ATOM 1549 C C . ASP A 1 199 ? 7.842 -24.022 13.001 1.00 36.72 199 ASP A C 1
ATOM 1551 O O . ASP A 1 199 ? 8.758 -24.665 13.512 1.00 36.72 199 ASP A O 1
ATOM 1555 N N . ILE A 1 200 ? 6.971 -23.328 13.733 1.00 34.78 200 ILE A N 1
ATOM 1556 C CA . ILE A 1 200 ? 6.788 -23.556 15.165 1.00 34.78 200 ILE A CA 1
ATOM 1557 C C . ILE A 1 200 ? 5.297 -23.789 15.399 1.00 34.78 200 ILE A C 1
ATOM 1559 O O . ILE A 1 200 ? 4.476 -22.877 15.512 1.00 34.78 200 ILE A O 1
ATOM 1563 N N . GLU A 1 201 ? 4.976 -25.074 15.416 1.00 38.38 201 GLU A N 1
ATOM 1564 C CA . GLU A 1 201 ? 3.758 -25.667 15.935 1.00 38.38 201 GLU A CA 1
ATOM 1565 C C . GLU A 1 201 ? 3.696 -25.385 17.447 1.00 38.38 201 GLU A C 1
ATOM 1567 O O . GLU A 1 201 ? 4.449 -25.951 18.235 1.00 38.38 201 GLU A O 1
ATOM 1572 N N . LEU A 1 202 ? 2.827 -24.460 17.864 1.00 31.91 202 LEU A N 1
ATOM 1573 C CA . LEU A 1 202 ? 2.438 -24.312 19.268 1.00 31.91 202 LEU A CA 1
ATOM 1574 C C . LEU A 1 202 ? 0.946 -24.587 19.398 1.00 31.91 202 LEU A C 1
ATOM 1576 O O . LEU A 1 202 ? 0.088 -23.706 19.322 1.00 31.91 202 LEU A O 1
ATOM 1580 N N . GLU A 1 203 ? 0.695 -25.880 19.567 1.00 30.88 203 GLU A N 1
ATOM 1581 C CA . GLU A 1 203 ? -0.426 -26.484 20.270 1.00 30.88 203 GLU A CA 1
ATOM 1582 C C . GLU A 1 203 ? -0.910 -25.623 21.449 1.00 30.88 203 GLU A C 1
ATOM 1584 O O . GLU A 1 203 ? -0.242 -25.496 22.477 1.00 30.88 203 GLU A O 1
ATOM 1589 N N . ALA A 1 204 ? -2.121 -25.080 21.339 1.00 32.34 204 ALA A N 1
ATOM 1590 C CA . ALA A 1 204 ? -2.879 -24.634 22.498 1.00 32.34 204 ALA A CA 1
ATOM 1591 C C . ALA A 1 204 ? -3.741 -25.804 22.992 1.00 32.34 204 ALA A C 1
ATOM 1593 O O . ALA A 1 204 ? -4.889 -25.970 22.577 1.00 32.34 204 ALA A O 1
ATOM 1594 N N . LYS A 1 205 ? -3.176 -26.614 23.895 1.00 28.25 205 LYS A N 1
ATOM 1595 C CA . LYS A 1 205 ? -3.949 -27.496 24.777 1.00 28.25 205 LYS A CA 1
ATOM 1596 C C . LYS A 1 205 ? -4.836 -26.635 25.673 1.00 28.25 205 LYS A C 1
ATOM 1598 O O . LYS A 1 205 ? -4.344 -25.945 26.560 1.00 28.25 205 LYS A O 1
ATOM 1603 N N . SER A 1 206 ? -6.143 -26.715 25.465 1.00 28.77 206 SER A N 1
ATOM 1604 C CA . SER A 1 206 ? -7.141 -26.352 26.470 1.00 28.77 206 SER A CA 1
ATOM 1605 C C . SER A 1 206 ? -8.041 -27.560 26.674 1.00 28.77 206 SER A C 1
ATOM 1607 O O . SER A 1 206 ? -9.091 -27.679 26.046 1.00 28.77 206 SER A O 1
ATOM 1609 N N . SER A 1 207 ? -7.594 -28.474 27.533 1.00 27.09 207 SER A N 1
ATOM 1610 C CA . SER A 1 207 ? -8.444 -29.511 28.108 1.00 27.09 207 SER A CA 1
ATOM 1611 C C . SER A 1 207 ? -9.297 -28.875 29.204 1.00 27.09 207 SER A C 1
ATOM 1613 O O . SER A 1 207 ? -8.781 -28.514 30.257 1.00 27.09 207 SER A O 1
ATOM 1615 N N . CYS A 1 208 ? -10.598 -28.765 28.962 1.00 27.98 208 CYS A N 1
ATOM 1616 C CA . CYS A 1 208 ? -11.583 -28.946 30.019 1.00 27.98 208 CYS A CA 1
ATOM 1617 C C . CYS A 1 208 ? -12.422 -30.152 29.606 1.00 27.98 208 CYS A C 1
ATOM 1619 O O . CYS A 1 208 ? -13.308 -30.049 28.760 1.00 27.98 208 CYS A O 1
ATOM 1621 N N . GLU A 1 209 ? -12.077 -31.300 30.182 1.00 29.52 209 GLU A N 1
ATOM 1622 C CA . GLU A 1 209 ? -13.043 -32.351 30.467 1.00 29.52 209 GLU A CA 1
ATOM 1623 C C . GLU A 1 209 ? -14.158 -31.720 31.313 1.00 29.52 209 GLU A C 1
ATOM 1625 O O . GLU A 1 209 ? -13.886 -31.031 32.296 1.00 29.52 209 GLU A O 1
ATOM 1630 N N . LEU A 1 210 ? -15.407 -31.874 30.898 1.00 29.44 210 LEU A N 1
ATOM 1631 C CA . LEU A 1 210 ? -16.264 -32.898 31.478 1.00 29.44 210 LEU A CA 1
ATOM 1632 C C . LEU A 1 210 ? -17.469 -33.109 30.561 1.00 29.44 210 LEU A C 1
ATOM 1634 O O . LEU A 1 210 ? -18.167 -32.182 30.152 1.00 29.44 210 LEU A O 1
ATOM 1638 N N . GLU A 1 211 ? -17.622 -34.378 30.223 1.00 26.89 211 GLU A N 1
ATOM 1639 C CA . GLU A 1 211 ? -18.739 -35.016 29.556 1.00 26.89 211 GLU A CA 1
ATOM 1640 C C . GLU A 1 211 ? -20.049 -34.725 30.294 1.00 26.89 211 GLU A C 1
ATOM 1642 O O . GLU A 1 211 ? -20.081 -34.735 31.524 1.00 26.89 211 GLU A O 1
ATOM 1647 N N . SER A 1 212 ? -21.146 -34.532 29.567 1.00 29.89 212 SER A N 1
ATOM 1648 C CA . SER A 1 212 ? -22.195 -35.560 29.467 1.00 29.89 212 SER A CA 1
ATOM 1649 C C . SER A 1 212 ? -23.311 -35.098 28.524 1.00 29.89 212 SER A C 1
ATOM 1651 O O . SER A 1 212 ? -24.042 -34.153 28.798 1.00 29.89 212 SER A O 1
ATOM 1653 N N . GLU A 1 213 ? -23.355 -35.772 27.374 1.00 28.98 213 GLU A N 1
ATOM 1654 C CA . GLU A 1 213 ? -24.540 -36.380 26.759 1.00 28.98 213 GLU A CA 1
ATOM 1655 C C . GLU A 1 213 ? -25.874 -35.632 26.905 1.00 28.98 213 GLU A C 1
ATOM 1657 O O . GLU A 1 213 ? -26.592 -35.730 27.901 1.00 28.98 213 GLU A O 1
ATOM 1662 N N . GLU A 1 214 ? -26.266 -34.990 25.807 1.00 28.78 214 GLU A N 1
ATOM 1663 C CA . GLU A 1 214 ? -27.672 -34.843 25.471 1.00 28.78 214 GLU A CA 1
ATOM 1664 C C . GLU A 1 214 ? -28.286 -36.213 25.168 1.00 28.78 214 GLU A C 1
ATOM 1666 O O . GLU A 1 214 ? -27.739 -36.971 24.370 1.00 28.78 214 GLU A O 1
ATOM 1671 N N . SER A 1 215 ? -29.482 -36.482 25.694 1.00 29.36 215 SER A N 1
ATOM 1672 C CA . SER A 1 215 ? -30.527 -37.177 24.934 1.00 29.36 215 SER A CA 1
ATOM 1673 C C . SER A 1 215 ? -31.910 -36.968 25.549 1.00 29.36 215 SER A C 1
ATOM 1675 O O . SER A 1 215 ? -32.279 -37.545 26.566 1.00 29.36 215 SER A O 1
ATOM 1677 N N . SER A 1 216 ? -32.655 -36.106 24.861 1.00 33.16 216 SER A N 1
ATOM 1678 C CA . SER A 1 216 ? -34.091 -36.162 24.573 1.00 33.16 216 SER A CA 1
ATOM 1679 C C . SER A 1 216 ? -34.841 -37.441 24.981 1.00 33.16 216 SER A C 1
ATOM 1681 O O . SER A 1 216 ? -34.518 -38.536 24.523 1.00 33.16 216 SER A O 1
ATOM 1683 N N . SER A 1 217 ? -35.972 -37.268 25.672 1.00 28.75 217 SER A N 1
ATOM 1684 C CA . SER A 1 217 ? -37.225 -37.886 25.219 1.00 28.75 217 SER A CA 1
ATOM 1685 C C . SER A 1 217 ? -38.448 -37.088 25.684 1.00 28.75 217 SER A C 1
ATOM 1687 O O . SER A 1 217 ? -38.526 -36.599 26.808 1.00 28.75 217 SER A O 1
ATOM 1689 N N . ASN A 1 218 ? -39.381 -36.925 24.747 1.00 34.50 218 ASN A N 1
ATOM 1690 C CA . ASN A 1 218 ? -40.693 -36.312 24.915 1.00 34.50 218 ASN A CA 1
ATOM 1691 C C . ASN A 1 218 ? -41.603 -37.170 25.804 1.00 34.50 218 ASN A C 1
ATOM 1693 O O . ASN A 1 218 ? -41.670 -38.374 25.578 1.00 34.50 218 ASN A O 1
ATOM 1697 N N . SER A 1 219 ? -42.431 -36.533 26.634 1.00 30.86 219 SER A N 1
ATOM 1698 C CA . SER A 1 219 ? -43.899 -36.548 26.487 1.00 30.86 219 SER A CA 1
ATOM 1699 C C . SER A 1 219 ? -44.565 -35.770 27.626 1.00 30.86 219 SER A C 1
ATOM 1701 O O . SER A 1 219 ? -44.236 -35.978 28.786 1.00 30.86 219 SER A O 1
ATOM 1703 N N . THR A 1 220 ? -45.477 -34.876 27.242 1.00 39.81 220 THR A N 1
ATOM 1704 C CA . THR A 1 220 ? -46.729 -34.504 27.928 1.00 39.81 220 THR A CA 1
ATOM 1705 C C . THR A 1 220 ? -46.949 -35.069 29.336 1.00 39.81 220 THR A C 1
ATOM 1707 O O . THR A 1 220 ? -47.118 -36.275 29.478 1.00 39.81 220 THR A O 1
ATOM 1710 N N . ASP A 1 221 ? -47.027 -34.200 30.345 1.00 30.69 221 ASP A N 1
ATOM 1711 C CA . ASP A 1 221 ? -48.251 -33.967 31.127 1.00 30.69 221 ASP A CA 1
ATOM 1712 C C . ASP A 1 221 ? -48.028 -32.893 32.210 1.00 30.69 221 ASP A C 1
ATOM 1714 O O . ASP A 1 221 ? -46.903 -32.590 32.604 1.00 30.69 221 ASP A O 1
ATOM 1718 N N . SER A 1 222 ? -49.136 -32.255 32.576 1.00 42.75 222 SER A N 1
ATOM 1719 C CA . SER A 1 222 ? -49.331 -31.150 33.516 1.00 42.75 222 SER A CA 1
ATOM 1720 C C . SER A 1 222 ? -48.565 -31.246 34.842 1.00 42.75 222 SER A C 1
ATOM 1722 O O . SER A 1 222 ? -48.547 -32.297 35.466 1.00 42.75 222 SER A O 1
ATOM 1724 N N . ASP A 1 223 ? -48.033 -30.122 35.330 1.00 31.38 223 ASP A N 1
ATOM 1725 C CA . ASP A 1 223 ? -48.622 -29.397 36.467 1.00 31.38 223 ASP A CA 1
ATOM 1726 C C . ASP A 1 223 ? -47.863 -28.090 36.743 1.00 31.38 223 ASP A C 1
ATOM 1728 O O . ASP A 1 223 ? -46.652 -27.961 36.561 1.00 31.38 223 ASP A O 1
ATOM 1732 N N . SER A 1 224 ? -48.643 -27.073 37.089 1.00 48.88 224 SER A N 1
ATOM 1733 C CA . SER A 1 224 ? -48.226 -25.724 37.445 1.00 48.88 224 SER A CA 1
ATOM 1734 C C . SER A 1 224 ? -47.701 -25.668 38.878 1.00 48.88 224 SER A C 1
ATOM 1736 O O . SER A 1 224 ? -48.438 -26.064 39.771 1.00 48.88 224 SER A O 1
ATOM 1738 N N . ASP A 1 225 ? -46.541 -25.047 39.099 1.00 34.12 225 ASP A N 1
ATOM 1739 C CA . ASP A 1 225 ? -46.144 -24.516 40.409 1.00 34.12 225 ASP A CA 1
ATOM 1740 C C . ASP A 1 225 ? -45.465 -23.148 40.228 1.00 34.12 225 ASP A C 1
ATOM 1742 O O . ASP A 1 225 ? -44.248 -23.020 40.084 1.00 34.12 225 ASP A O 1
ATOM 1746 N N . ASP A 1 226 ? -46.300 -22.109 40.189 1.00 37.97 226 ASP A N 1
ATOM 1747 C CA . ASP A 1 226 ? -45.906 -20.718 40.415 1.00 37.97 226 ASP A CA 1
ATOM 1748 C C . ASP A 1 226 ? -45.956 -20.471 41.939 1.00 37.97 226 ASP A C 1
ATOM 1750 O O . ASP A 1 226 ? -47.047 -20.539 42.514 1.00 37.97 226 ASP A O 1
ATOM 1754 N N . PRO A 1 227 ? -44.830 -20.225 42.641 1.00 36.47 227 PRO A N 1
ATOM 1755 C CA . PRO A 1 227 ? -44.809 -20.225 44.104 1.00 36.47 227 PRO A CA 1
ATOM 1756 C C . PRO A 1 227 ? -45.395 -18.960 44.755 1.00 36.47 227 PRO A C 1
ATOM 1758 O O . PRO A 1 227 ? -45.298 -18.808 45.971 1.00 36.47 227 PRO A O 1
ATOM 1761 N N . PHE A 1 228 ? -46.005 -18.051 43.987 1.00 36.50 228 PHE A N 1
ATOM 1762 C CA . PHE A 1 228 ? -46.536 -16.782 44.505 1.00 36.50 228 PHE A CA 1
ATOM 1763 C C . PHE A 1 228 ? -47.971 -16.485 44.083 1.00 36.50 228 PHE A C 1
ATOM 1765 O O . PHE A 1 228 ? -48.352 -15.324 43.937 1.00 36.50 228 PHE A O 1
ATOM 1772 N N . ASN A 1 229 ? -48.800 -17.512 43.920 1.00 44.00 229 ASN A N 1
ATOM 1773 C CA . ASN A 1 229 ? -50.220 -17.286 43.718 1.00 44.00 229 ASN A CA 1
ATOM 1774 C C . ASN A 1 229 ? -51.041 -18.148 44.669 1.00 44.00 229 ASN A C 1
ATOM 1776 O O . ASN A 1 229 ? -51.083 -19.359 44.497 1.00 44.00 229 ASN A O 1
ATOM 1780 N N . TRP A 1 230 ? -51.648 -17.481 45.661 1.00 30.88 230 TRP A N 1
ATOM 1781 C CA . TRP A 1 230 ? -52.788 -17.839 46.528 1.00 30.88 230 TRP A CA 1
ATOM 1782 C C . TRP A 1 230 ? -52.552 -17.117 47.872 1.00 30.88 230 TRP A C 1
ATOM 1784 O O . TRP A 1 230 ? -51.546 -17.340 48.527 1.00 30.88 230 TRP A O 1
ATOM 1794 N N . VAL A 1 231 ? -53.400 -16.218 48.372 1.00 33.25 231 VAL A N 1
ATOM 1795 C CA . VAL A 1 231 ? -54.861 -16.245 48.368 1.00 33.25 231 VAL A CA 1
ATOM 1796 C C . VAL A 1 231 ? -55.403 -14.814 48.539 1.00 33.25 231 VAL A C 1
ATOM 1798 O O . VAL A 1 231 ? -55.329 -14.242 49.625 1.00 33.25 231 VAL A O 1
ATOM 1801 N N . ASP A 1 232 ? -56.078 -14.287 47.518 1.00 41.75 232 ASP A N 1
ATOM 1802 C CA . ASP A 1 232 ? -57.155 -13.311 47.707 1.00 41.75 232 ASP A CA 1
ATOM 1803 C C . ASP A 1 232 ? -58.337 -14.044 48.370 1.00 41.75 232 ASP A C 1
ATOM 1805 O O . ASP A 1 232 ? -59.204 -14.622 47.708 1.00 41.75 232 ASP A O 1
ATOM 1809 N N . LYS A 1 233 ? -58.367 -14.088 49.708 1.00 35.31 233 LYS A N 1
ATOM 1810 C CA . LYS A 1 233 ? -59.560 -14.492 50.472 1.00 35.31 233 LYS A CA 1
ATOM 1811 C C . LYS A 1 233 ? -60.033 -13.319 51.300 1.00 35.31 233 LYS A C 1
ATOM 1813 O O . LYS A 1 233 ? -59.754 -13.182 52.485 1.00 35.31 233 LYS A O 1
ATOM 1818 N N . LYS A 1 234 ? -60.861 -12.523 50.634 1.00 42.16 234 LYS A N 1
ATOM 1819 C CA . LYS A 1 234 ? -61.927 -11.732 51.237 1.00 42.16 234 LYS A CA 1
ATOM 1820 C C . LYS A 1 234 ? -62.720 -12.629 52.198 1.00 42.16 234 LYS A C 1
ATOM 1822 O O . LYS A 1 234 ? -63.569 -13.410 51.771 1.00 42.16 234 LYS A O 1
ATOM 1827 N N . LEU A 1 235 ? -62.454 -12.522 53.495 1.00 28.06 235 LEU A N 1
ATOM 1828 C CA . LEU A 1 235 ? -63.401 -12.933 54.521 1.00 28.06 235 LEU A CA 1
ATOM 1829 C C . LEU A 1 235 ? -64.088 -11.680 55.046 1.00 28.06 235 LEU A C 1
ATOM 1831 O O . LEU A 1 235 ? -63.572 -10.940 55.874 1.00 28.06 235 LEU A O 1
ATOM 1835 N N . PHE A 1 236 ? -65.292 -11.469 54.522 1.00 33.19 236 PHE A N 1
ATOM 1836 C CA . PHE A 1 236 ? -66.352 -10.798 55.252 1.00 33.19 236 PHE A CA 1
ATOM 1837 C C . PHE A 1 236 ? -66.557 -11.548 56.576 1.00 33.19 236 PHE A C 1
ATOM 1839 O O . PHE A 1 236 ? -67.005 -12.695 56.571 1.00 33.19 236 PHE A O 1
ATOM 1846 N N . THR A 1 237 ? -66.299 -10.888 57.701 1.00 29.64 237 THR A N 1
ATOM 1847 C CA . THR A 1 237 ? -66.974 -11.206 58.961 1.00 29.64 237 THR A CA 1
ATOM 1848 C C . THR A 1 237 ? -67.804 -10.008 59.388 1.00 29.64 237 THR A C 1
ATOM 1850 O O . THR A 1 237 ? -67.314 -8.908 59.619 1.00 29.64 237 THR A O 1
ATOM 1853 N N . SER A 1 238 ? -69.100 -10.284 59.392 1.00 35.31 238 S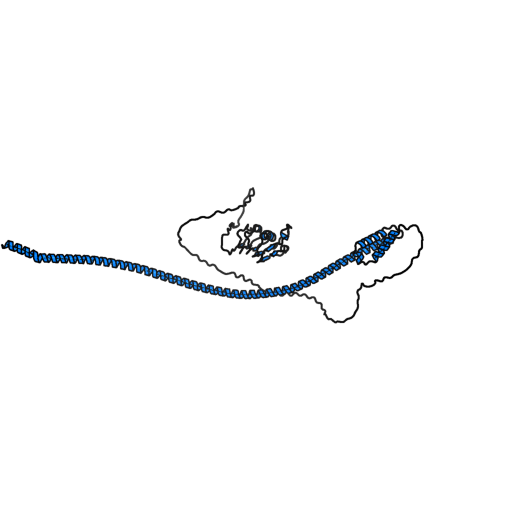ER A N 1
ATOM 1854 C CA . SER A 1 238 ? -70.244 -9.476 59.783 1.00 35.31 238 SER A CA 1
ATOM 1855 C C . SER A 1 238 ? -70.356 -9.321 61.307 1.00 35.31 238 SER A C 1
ATOM 1857 O O . SER A 1 238 ? -70.040 -10.254 62.042 1.00 35.31 238 SER A O 1
ATOM 1859 N N . GLY A 1 239 ? -70.934 -8.188 61.729 1.00 30.64 239 GLY A N 1
ATOM 1860 C CA . GLY A 1 239 ? -71.593 -7.972 63.026 1.00 30.64 239 GLY A CA 1
ATOM 1861 C C . GLY A 1 239 ? -70.645 -7.528 64.146 1.00 30.64 239 GLY A C 1
ATOM 1862 O O . GLY A 1 239 ? -69.647 -8.177 64.402 1.00 30.64 239 GLY A O 1
ATOM 1863 N N . LYS A 1 240 ? -70.917 -6.478 64.923 1.00 28.98 240 LYS A N 1
ATOM 1864 C CA . LYS A 1 240 ? -72.222 -6.033 65.419 1.00 28.98 240 LYS A CA 1
ATOM 1865 C C . LYS A 1 240 ? -72.055 -4.634 66.029 1.00 28.98 240 LYS A C 1
ATOM 1867 O O . LYS A 1 240 ? -71.160 -4.434 66.846 1.00 28.98 240 LYS A O 1
ATOM 1872 N N . GLU A 1 241 ? -72.934 -3.697 65.684 1.00 40.91 241 GLU A N 1
ATOM 1873 C CA . GLU A 1 241 ? -73.216 -2.552 66.551 1.00 40.91 241 GLU A CA 1
ATOM 1874 C C . GLU A 1 241 ? -73.727 -3.069 67.900 1.00 40.91 241 GLU A C 1
ATOM 1876 O O . GLU A 1 241 ? -74.712 -3.807 67.968 1.00 40.91 241 GLU A O 1
ATOM 1881 N N . THR A 1 242 ? -73.089 -2.632 68.979 1.00 28.45 242 THR A N 1
ATOM 1882 C CA . THR A 1 242 ? -73.766 -2.441 70.260 1.00 28.45 242 THR A CA 1
ATOM 1883 C C . THR A 1 242 ? -73.383 -1.072 70.782 1.00 28.45 242 THR A C 1
ATOM 1885 O O . THR A 1 242 ? -72.259 -0.844 71.223 1.00 28.45 242 THR A O 1
ATOM 1888 N N . THR A 1 243 ? -74.354 -0.169 70.729 1.00 40.94 243 THR A N 1
ATOM 1889 C CA . THR A 1 243 ? -74.432 1.012 71.578 1.00 40.94 243 THR A CA 1
ATOM 1890 C C . THR A 1 243 ? -74.138 0.635 73.030 1.00 40.94 243 THR A C 1
ATOM 1892 O O . THR A 1 243 ? -74.861 -0.165 73.624 1.00 40.94 243 THR A O 1
ATOM 1895 N N . SER A 1 244 ? -73.118 1.248 73.616 1.00 29.70 244 SER A N 1
ATOM 1896 C CA . SER A 1 244 ? -73.059 1.488 75.054 1.00 29.70 244 SER A CA 1
ATOM 1897 C C . SER A 1 244 ? -72.321 2.798 75.273 1.00 29.70 244 SER A C 1
ATOM 1899 O O . SER A 1 244 ? -71.104 2.891 75.120 1.00 29.70 244 SER A O 1
ATOM 1901 N N . LEU A 1 245 ? -73.118 3.822 75.562 1.00 44.09 245 LEU A N 1
ATOM 1902 C CA . LEU A 1 245 ? -72.681 5.093 76.100 1.00 44.09 245 LEU A CA 1
ATOM 1903 C C . LEU A 1 245 ? -72.113 4.807 77.497 1.00 44.09 245 LEU A C 1
ATOM 1905 O O . LEU A 1 245 ? -72.851 4.489 78.426 1.00 44.09 245 LEU A O 1
ATOM 1909 N N . GLY A 1 246 ? -70.795 4.872 77.620 1.00 29.64 246 GLY A N 1
ATOM 1910 C CA . GLY A 1 246 ? -70.089 4.881 78.890 1.00 29.64 246 GLY A CA 1
ATOM 1911 C C . GLY A 1 246 ? -69.159 6.075 78.882 1.00 29.64 246 GLY A C 1
ATOM 1912 O O . GLY A 1 246 ? -68.007 5.961 78.476 1.00 29.64 246 GLY A O 1
ATOM 1913 N N . GLU A 1 247 ? -69.690 7.233 79.264 1.00 44.81 247 GLU A N 1
ATOM 1914 C CA . GLU A 1 247 ? -68.903 8.433 79.504 1.00 44.81 247 GLU A CA 1
ATOM 1915 C C . GLU A 1 247 ? -67.828 8.127 80.556 1.00 44.81 247 GLU A C 1
ATOM 1917 O O . GLU A 1 247 ? -68.114 7.968 81.741 1.00 44.81 247 GLU A O 1
ATOM 1922 N N . SER A 1 248 ? -66.567 8.082 80.133 1.00 39.56 248 SER A N 1
ATOM 1923 C CA . SER A 1 248 ? -65.463 8.453 81.009 1.00 39.56 248 SER A CA 1
ATOM 1924 C C . SER A 1 248 ? -64.699 9.583 80.338 1.00 39.56 248 SER A C 1
ATOM 1926 O O . SER A 1 248 ? -63.939 9.383 79.393 1.00 39.56 248 SER A O 1
ATOM 1928 N N . SER A 1 249 ? -64.975 10.787 80.827 1.00 44.22 249 SER A N 1
ATOM 1929 C CA . SER A 1 249 ? -64.279 12.041 80.562 1.00 44.22 249 SER A CA 1
ATOM 1930 C C . SER A 1 249 ? -62.749 11.854 80.562 1.00 44.22 249 SER A C 1
ATOM 1932 O O . SER A 1 249 ? -62.118 11.853 81.619 1.00 44.22 249 SER A O 1
ATOM 1934 N N . GLY A 1 250 ? -62.161 11.713 79.368 1.00 44.84 250 GLY A N 1
ATOM 1935 C CA . GLY A 1 250 ? -60.706 11.685 79.155 1.00 44.84 250 GLY A CA 1
ATOM 1936 C C . GLY A 1 250 ? -60.229 11.569 77.693 1.00 44.84 250 GLY A C 1
ATOM 1937 O O . GLY A 1 250 ? -59.053 11.298 77.476 1.00 44.84 250 GLY A O 1
ATOM 1938 N N . ASP A 1 251 ? -61.099 11.742 76.688 1.00 46.34 251 ASP A N 1
ATOM 1939 C CA . ASP A 1 251 ? -60.919 11.105 75.363 1.00 46.34 251 ASP A CA 1
ATOM 1940 C C . ASP A 1 251 ? -60.371 12.009 74.230 1.00 46.34 251 ASP A C 1
ATOM 1942 O O . ASP A 1 251 ? -60.084 11.548 73.127 1.00 46.34 251 ASP A O 1
ATOM 1946 N N . ALA A 1 252 ? -60.158 13.308 74.469 1.00 51.44 252 ALA A N 1
ATOM 1947 C CA . ALA A 1 252 ? -59.681 14.223 73.418 1.00 51.44 252 ALA A CA 1
ATOM 1948 C C . ALA A 1 252 ? -58.230 13.943 72.954 1.00 51.44 252 ALA A C 1
ATOM 1950 O O . ALA A 1 252 ? -57.842 14.359 71.864 1.00 51.44 252 ALA A O 1
ATOM 1951 N N . SER A 1 253 ? -57.430 13.218 73.746 1.00 55.34 253 SER A N 1
ATOM 1952 C CA . SER A 1 253 ? -56.039 12.856 73.421 1.00 55.34 253 SER A CA 1
ATOM 1953 C C . SER A 1 253 ? -55.885 11.507 72.703 1.00 55.34 253 SER A C 1
ATOM 1955 O O . SER A 1 253 ? -54.783 11.172 72.271 1.00 55.34 253 SER A O 1
ATOM 1957 N N . LEU A 1 254 ? -56.967 10.732 72.558 1.00 58.16 254 LEU A N 1
ATOM 1958 C CA . LEU A 1 254 ? -56.949 9.374 71.995 1.00 58.16 254 LEU A CA 1
ATOM 1959 C C . LEU A 1 254 ? -57.176 9.327 70.477 1.00 58.16 254 LEU A C 1
ATOM 1961 O O . LEU A 1 254 ? -56.697 8.406 69.813 1.00 58.16 254 LEU A O 1
ATOM 1965 N N . SER A 1 255 ? -57.871 10.326 69.926 1.00 72.12 255 SER A N 1
ATOM 1966 C CA . SER A 1 255 ? -58.233 10.391 68.502 1.00 72.12 255 SER A CA 1
ATOM 1967 C C . SER A 1 255 ? -57.020 10.323 67.546 1.00 72.12 255 SER A C 1
ATOM 1969 O O . SER A 1 255 ? -57.043 9.504 66.626 1.00 72.12 255 SER A O 1
ATOM 1971 N N . PRO A 1 256 ? -55.907 11.055 67.782 1.00 76.50 256 PRO A N 1
ATOM 1972 C CA . PRO A 1 256 ? -54.736 11.004 66.897 1.00 76.50 256 PRO A CA 1
ATOM 1973 C C . PRO A 1 256 ? -53.994 9.660 66.928 1.00 76.50 256 PRO A C 1
ATOM 1975 O O . PRO A 1 256 ? -53.474 9.215 65.910 1.00 76.50 256 PRO A O 1
ATOM 1978 N N . ILE A 1 257 ? -53.954 9.000 68.090 1.00 78.88 257 ILE A N 1
ATOM 1979 C CA . ILE A 1 257 ? -53.259 7.716 68.282 1.00 78.88 257 ILE A CA 1
ATOM 1980 C C . ILE A 1 257 ? -54.037 6.586 67.609 1.00 78.88 257 ILE A C 1
ATOM 1982 O O . ILE A 1 257 ? -53.442 5.754 66.931 1.00 78.88 257 ILE A O 1
ATOM 1986 N N . ARG A 1 258 ? -55.368 6.572 67.757 1.00 81.06 258 ARG A N 1
ATOM 1987 C CA . ARG A 1 258 ? -56.221 5.579 67.094 1.00 81.06 258 ARG A CA 1
ATOM 1988 C C . ARG A 1 258 ? -56.142 5.706 65.572 1.00 81.06 258 ARG A C 1
ATOM 1990 O O . ARG A 1 258 ? -55.883 4.715 64.906 1.00 81.06 258 ARG A O 1
ATOM 1997 N N . ALA A 1 259 ? -56.239 6.928 65.046 1.00 81.00 259 ALA A N 1
ATOM 1998 C CA . ALA A 1 259 ? -56.100 7.178 63.612 1.00 81.00 259 ALA A CA 1
ATOM 1999 C C . ALA A 1 259 ? -54.722 6.754 63.061 1.00 81.00 259 ALA A C 1
ATOM 2001 O O . ALA A 1 259 ? -54.638 6.234 61.948 1.00 81.00 259 ALA A O 1
ATOM 2002 N N . ALA A 1 260 ? -53.644 6.943 63.833 1.00 82.12 260 ALA A N 1
ATOM 2003 C CA . ALA A 1 260 ? -52.306 6.490 63.454 1.00 82.12 260 ALA A CA 1
ATOM 2004 C C . ALA A 1 260 ? -52.207 4.958 63.378 1.00 82.12 260 ALA A C 1
ATOM 2006 O O . ALA A 1 260 ? -51.606 4.440 62.442 1.00 82.12 260 ALA A O 1
ATOM 2007 N N . ILE A 1 261 ? -52.820 4.239 64.323 1.00 82.81 261 ILE A N 1
ATOM 2008 C CA . ILE A 1 261 ? -52.858 2.769 64.328 1.00 82.81 261 ILE A CA 1
ATOM 2009 C C . ILE A 1 261 ? -53.667 2.247 63.135 1.00 82.81 261 ILE A C 1
ATOM 2011 O O . ILE A 1 261 ? -53.141 1.438 62.377 1.00 82.81 261 ILE A O 1
ATOM 2015 N N . ASP A 1 262 ? -54.872 2.775 62.898 1.00 84.44 262 ASP A N 1
ATOM 2016 C CA . ASP A 1 262 ? -55.724 2.362 61.770 1.00 84.44 262 ASP A CA 1
ATOM 2017 C C . ASP A 1 262 ? -55.018 2.592 60.415 1.00 84.44 262 ASP A C 1
ATOM 2019 O O . ASP A 1 262 ? -55.113 1.787 59.486 1.00 84.44 262 ASP A O 1
ATOM 2023 N N . THR A 1 263 ? -54.258 3.687 60.302 1.00 83.38 263 THR A N 1
ATOM 2024 C CA . THR A 1 263 ? -53.500 4.006 59.082 1.00 83.38 263 THR A CA 1
ATOM 2025 C C . THR A 1 263 ? -52.266 3.115 58.916 1.00 83.38 263 THR A C 1
ATOM 2027 O O . THR A 1 263 ? -51.939 2.727 57.794 1.00 83.38 263 THR A O 1
ATOM 2030 N N . LEU A 1 264 ? -51.585 2.760 60.012 1.00 84.12 264 LEU A N 1
ATOM 2031 C CA . LEU A 1 264 ? -50.473 1.808 59.993 1.00 84.12 264 LEU A CA 1
ATOM 2032 C C . LEU A 1 264 ? -50.940 0.401 59.624 1.00 84.12 264 LEU A C 1
ATOM 2034 O O . LEU A 1 264 ? -50.286 -0.236 58.806 1.00 84.12 264 LEU A O 1
ATOM 2038 N N . GLU A 1 265 ? -52.074 -0.061 60.152 1.00 85.44 265 GLU A N 1
ATOM 2039 C CA . GLU A 1 265 ? -52.666 -1.348 59.768 1.00 85.44 265 GLU A CA 1
ATOM 2040 C C . GLU A 1 265 ? -52.955 -1.391 58.264 1.00 85.44 265 GLU A C 1
ATOM 2042 O O . GLU A 1 265 ? -52.564 -2.339 57.584 1.00 85.44 265 GLU A O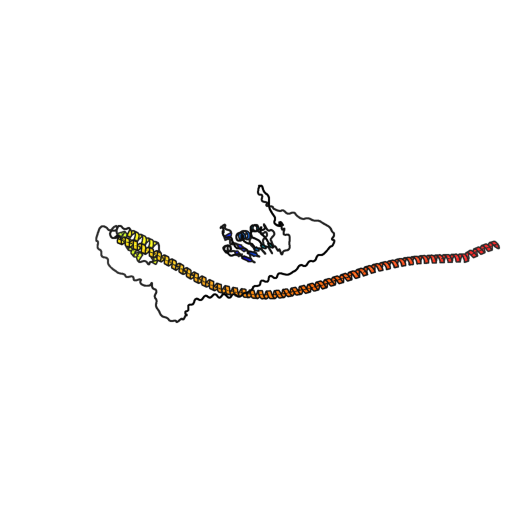 1
ATOM 2047 N N . LEU A 1 266 ? -53.529 -0.316 57.710 1.00 85.44 266 LEU A N 1
ATOM 2048 C CA . LEU A 1 266 ? -53.785 -0.210 56.274 1.00 85.44 266 LEU A CA 1
ATOM 2049 C C . LEU A 1 266 ? -52.494 -0.206 55.434 1.00 85.44 266 LEU A C 1
ATOM 2051 O O . LEU A 1 266 ? -52.461 -0.784 54.348 1.00 85.44 266 LEU A O 1
ATOM 2055 N N . LEU A 1 267 ? -51.429 0.442 55.918 1.00 82.69 267 LEU A N 1
ATOM 2056 C CA . LEU A 1 267 ? -50.111 0.448 55.271 1.00 82.69 267 LEU A CA 1
ATOM 2057 C C . LEU A 1 267 ? -49.415 -0.917 55.357 1.00 82.69 267 LEU A C 1
ATOM 2059 O O . LEU A 1 267 ? -48.728 -1.297 54.414 1.00 82.69 267 LEU A O 1
ATOM 2063 N N . MET A 1 268 ? -49.601 -1.656 56.452 1.00 80.25 268 MET A N 1
ATOM 2064 C CA . MET A 1 268 ? -49.022 -2.987 56.657 1.00 80.25 268 MET A CA 1
ATOM 2065 C C . MET A 1 268 ? -49.722 -4.089 55.855 1.00 80.25 268 MET A C 1
ATOM 2067 O O . MET A 1 268 ? -49.133 -5.146 55.648 1.00 80.25 268 MET A O 1
ATOM 2071 N N . CYS A 1 269 ? -50.946 -3.852 55.377 1.00 83.62 269 CYS A N 1
ATOM 2072 C CA . CYS A 1 269 ? -51.621 -4.739 54.428 1.00 83.62 269 CYS A CA 1
ATOM 2073 C C . CYS A 1 269 ? -51.096 -4.622 52.989 1.00 83.62 269 CYS A C 1
ATOM 2075 O O . CYS A 1 269 ? -51.489 -5.429 52.149 1.00 83.62 269 CYS A O 1
ATOM 2077 N N . LYS A 1 270 ? -50.263 -3.620 52.681 1.00 85.81 270 LYS A N 1
ATOM 2078 C CA . LYS A 1 270 ? -49.682 -3.448 51.345 1.00 85.81 270 LYS A CA 1
ATOM 2079 C C . LYS A 1 270 ? -48.464 -4.340 51.157 1.00 85.81 270 LYS A C 1
ATOM 2081 O O . LYS A 1 270 ? -47.694 -4.566 52.091 1.00 85.81 270 LYS A O 1
ATOM 2086 N N . ASP A 1 271 ? -48.250 -4.771 49.919 1.00 85.75 271 ASP A N 1
ATOM 2087 C CA . ASP A 1 271 ? -47.086 -5.573 49.572 1.00 85.75 271 ASP A CA 1
ATOM 2088 C C . ASP A 1 271 ? -45.784 -4.804 49.793 1.00 85.75 271 ASP A C 1
ATOM 2090 O O . ASP A 1 271 ? -45.684 -3.590 49.570 1.00 85.75 271 ASP A O 1
ATOM 2094 N N . LEU A 1 272 ? -44.739 -5.547 50.171 1.00 82.62 272 LEU A N 1
ATOM 2095 C CA . LEU A 1 272 ? -43.413 -4.990 50.422 1.00 82.62 272 LEU A CA 1
ATOM 2096 C C . LEU A 1 272 ? -42.920 -4.171 49.225 1.00 82.62 272 LEU A C 1
ATOM 2098 O O . LEU A 1 272 ? -42.350 -3.104 49.419 1.00 82.62 272 LEU A O 1
ATOM 2102 N N . SER A 1 273 ? -43.180 -4.630 47.997 1.00 84.31 273 SER A N 1
ATOM 2103 C CA . SER A 1 273 ? -42.804 -3.928 46.769 1.00 84.31 273 SER A CA 1
ATOM 2104 C C . SER A 1 273 ? -43.525 -2.601 46.572 1.00 84.31 273 SER A C 1
ATOM 2106 O O . SER A 1 273 ? -42.927 -1.671 46.034 1.00 84.31 273 SER A O 1
ATOM 2108 N N . GLU A 1 274 ? -44.781 -2.488 47.000 1.00 84.56 274 GLU A N 1
ATOM 2109 C CA . GLU A 1 274 ? -45.571 -1.261 46.869 1.00 84.56 274 GLU A CA 1
ATOM 2110 C C . GLU A 1 274 ? -45.080 -0.200 47.852 1.00 84.56 274 GLU A C 1
ATOM 2112 O O . GLU A 1 274 ? -44.766 0.920 47.456 1.00 84.56 274 GLU A O 1
ATOM 2117 N N . VAL A 1 275 ? -44.912 -0.573 49.123 1.00 84.44 275 VAL A N 1
ATOM 2118 C CA . VAL A 1 275 ? -44.425 0.349 50.162 1.00 84.44 275 VAL A CA 1
ATOM 2119 C C . VAL A 1 275 ? -42.955 0.709 49.930 1.00 84.44 275 VAL A C 1
ATOM 2121 O O . VAL A 1 275 ? -42.543 1.850 50.115 1.00 84.44 275 VAL A O 1
ATOM 2124 N N . SER A 1 276 ? -42.146 -0.245 49.471 1.00 85.88 276 SER A N 1
ATOM 2125 C CA . SER A 1 276 ? -40.723 -0.046 49.184 1.00 85.88 276 SER A CA 1
ATOM 2126 C C . SER A 1 276 ? -40.461 0.838 47.954 1.00 85.88 276 SER A C 1
ATOM 2128 O O . SER A 1 276 ? -39.404 1.466 47.876 1.00 85.88 276 SER A O 1
ATOM 2130 N N . SER A 1 277 ? -41.381 0.895 46.988 1.00 86.00 277 SER A N 1
ATOM 2131 C CA . SER A 1 277 ? -41.188 1.659 45.746 1.00 86.00 277 SER A CA 1
ATOM 2132 C C . SER A 1 277 ? -41.736 3.084 45.796 1.00 86.00 277 SER A C 1
ATOM 2134 O O . SER A 1 277 ? -41.266 3.921 45.025 1.00 86.00 277 SER A O 1
ATOM 2136 N N . ASP A 1 278 ? -42.672 3.382 46.702 1.00 89.38 278 ASP A N 1
ATOM 2137 C CA . ASP A 1 278 ? -43.254 4.716 46.856 1.00 89.38 278 ASP A CA 1
ATOM 2138 C C . ASP A 1 278 ? -42.713 5.452 48.110 1.00 89.38 278 ASP A C 1
ATOM 2140 O O . ASP A 1 278 ? -43.060 5.112 49.252 1.00 89.38 278 ASP A O 1
ATOM 2144 N N . PRO A 1 279 ? -41.892 6.510 47.924 1.00 87.69 279 PRO A N 1
ATOM 2145 C CA . PRO A 1 279 ? -41.371 7.332 49.014 1.00 87.69 279 PRO A CA 1
ATOM 2146 C C . PRO A 1 279 ? -42.461 7.999 49.864 1.00 87.69 279 PRO A C 1
ATOM 2148 O O . PRO A 1 279 ? -42.227 8.275 51.044 1.00 87.69 279 PRO A O 1
ATOM 2151 N N . ALA A 1 280 ? -43.645 8.267 49.299 1.00 88.06 280 ALA A N 1
ATOM 2152 C CA . ALA A 1 280 ? -44.743 8.891 50.032 1.00 88.06 280 ALA A CA 1
ATOM 2153 C C . ALA A 1 280 ? -45.320 7.930 51.079 1.00 88.06 280 ALA A C 1
ATOM 2155 O O . ALA A 1 280 ? -45.468 8.318 52.239 1.00 88.06 280 ALA A O 1
ATOM 2156 N N . THR A 1 281 ? -45.552 6.662 50.719 1.00 87.00 281 THR A N 1
ATOM 2157 C CA . THR A 1 281 ? -45.940 5.619 51.684 1.00 87.00 281 THR A CA 1
ATOM 2158 C C . THR A 1 281 ? -44.876 5.357 52.747 1.00 87.00 281 THR A C 1
ATOM 2160 O O . THR A 1 281 ? -45.232 5.179 53.910 1.00 87.00 281 THR A O 1
ATOM 2163 N N . GLN A 1 282 ? -43.583 5.389 52.402 1.00 88.44 282 GLN A N 1
ATOM 2164 C CA . GLN A 1 282 ? -42.507 5.266 53.400 1.00 88.44 282 GLN A CA 1
ATOM 2165 C C . GLN A 1 282 ? -42.506 6.438 54.379 1.00 88.44 282 GLN A C 1
ATOM 2167 O O . GLN A 1 282 ? -42.410 6.232 55.583 1.00 88.44 282 GLN A O 1
ATOM 2172 N N . SER A 1 283 ? -42.667 7.663 53.876 1.00 89.25 283 SER A N 1
ATOM 2173 C CA . SER A 1 283 ? -42.726 8.866 54.713 1.00 89.25 283 SER A CA 1
ATOM 2174 C C . SER A 1 283 ? -43.950 8.858 55.632 1.00 89.25 283 SER A C 1
ATOM 2176 O O . SER A 1 283 ? -43.858 9.270 56.785 1.00 89.25 283 SER A O 1
ATOM 2178 N N . GLN A 1 284 ? -45.093 8.361 55.144 1.00 88.25 284 GLN A N 1
ATOM 2179 C CA . GLN A 1 284 ? -46.298 8.177 55.956 1.00 88.25 284 GLN A CA 1
ATOM 2180 C C . GLN A 1 284 ? -46.080 7.133 57.056 1.00 88.25 284 GLN A C 1
ATOM 2182 O O . GLN A 1 284 ? -46.395 7.406 58.213 1.00 88.25 284 GLN A O 1
ATOM 2187 N N . LEU A 1 285 ? -45.501 5.975 56.723 1.00 89.00 285 LEU A N 1
ATOM 2188 C CA . LEU A 1 285 ? -45.158 4.939 57.699 1.00 89.00 285 LEU A CA 1
ATOM 2189 C C . LEU A 1 285 ? -44.203 5.488 58.772 1.00 89.00 285 LEU A C 1
ATOM 2191 O O . LEU A 1 285 ? -44.445 5.299 59.962 1.00 89.00 285 LEU A O 1
ATOM 2195 N N . ASP A 1 286 ? -43.157 6.210 58.362 1.00 89.69 286 ASP A N 1
ATOM 2196 C CA . ASP A 1 286 ? -42.186 6.820 59.274 1.00 89.69 286 ASP A CA 1
ATOM 2197 C C . ASP A 1 286 ? -42.857 7.809 60.232 1.00 89.69 286 ASP A C 1
ATOM 2199 O O . ASP A 1 286 ? -42.665 7.735 61.445 1.00 89.69 286 ASP A O 1
ATOM 2203 N N . HIS A 1 287 ? -43.708 8.684 59.688 1.00 90.31 287 HIS A N 1
ATOM 2204 C CA . HIS A 1 287 ? -44.427 9.707 60.438 1.00 90.31 287 HIS A CA 1
ATOM 2205 C C . HIS A 1 287 ? -45.354 9.116 61.509 1.00 90.31 287 HIS A C 1
ATOM 2207 O O . HIS A 1 287 ? -45.349 9.577 62.651 1.00 90.31 287 HIS A O 1
ATOM 2213 N N . PHE A 1 288 ? -46.134 8.083 61.173 1.00 87.44 288 PHE A N 1
ATOM 2214 C CA . PHE A 1 288 ? -47.051 7.464 62.133 1.00 87.44 288 PHE A CA 1
ATOM 2215 C C . PHE A 1 288 ? -46.323 6.639 63.200 1.00 87.44 288 PHE A C 1
ATOM 2217 O O . PHE A 1 288 ? -46.716 6.676 64.368 1.00 87.44 288 PHE A O 1
ATOM 2224 N N . LEU A 1 289 ? -45.238 5.945 62.838 1.00 88.75 289 LEU A N 1
ATOM 2225 C CA . LEU A 1 289 ? -44.394 5.250 63.814 1.00 88.75 289 LEU A CA 1
ATOM 2226 C C . LEU A 1 289 ? -43.740 6.246 64.784 1.00 88.75 289 LEU A C 1
ATOM 2228 O O . LEU A 1 289 ? -43.730 6.007 65.990 1.00 88.75 289 LEU A O 1
ATOM 2232 N N . ASP A 1 290 ? -43.255 7.385 64.288 1.00 89.12 290 ASP A N 1
ATOM 2233 C CA . ASP A 1 290 ? -42.652 8.442 65.108 1.00 89.12 290 ASP A CA 1
ATOM 2234 C C . ASP A 1 290 ? -43.661 9.092 66.072 1.00 89.12 290 ASP A C 1
ATOM 2236 O O . ASP A 1 290 ? -43.363 9.298 67.254 1.00 89.12 290 ASP A O 1
ATOM 2240 N N . LEU A 1 291 ? -44.891 9.327 65.597 1.00 88.00 291 LEU A N 1
ATOM 2241 C CA . LEU A 1 291 ? -46.000 9.854 66.396 1.00 88.00 291 LEU A CA 1
ATOM 2242 C C . LEU A 1 291 ? -46.364 8.922 67.564 1.00 88.00 291 LEU A C 1
ATOM 2244 O O . LEU A 1 291 ? -46.592 9.384 68.685 1.00 88.00 291 LEU A O 1
ATOM 2248 N N . LEU A 1 292 ? -46.392 7.609 67.324 1.00 84.38 292 LEU A N 1
ATOM 2249 C CA . LEU A 1 292 ? -46.686 6.608 68.351 1.00 84.38 292 LEU A CA 1
ATOM 2250 C C . LEU A 1 292 ? -45.538 6.452 69.361 1.00 84.38 292 LEU A C 1
ATOM 2252 O O . LEU A 1 292 ? -45.798 6.422 70.568 1.00 84.38 292 LEU A O 1
ATOM 2256 N N . ILE A 1 293 ? -44.280 6.431 68.900 1.00 86.62 293 ILE A N 1
ATOM 2257 C CA . ILE A 1 293 ? -43.080 6.371 69.759 1.00 86.62 293 ILE A CA 1
ATOM 2258 C C . ILE A 1 293 ? -43.006 7.605 70.681 1.00 86.62 293 ILE A C 1
ATOM 2260 O O . ILE A 1 293 ? -42.725 7.485 71.880 1.00 86.62 293 ILE A O 1
ATOM 2264 N N . SER A 1 294 ? -43.321 8.789 70.148 1.00 86.00 294 SER A N 1
ATOM 2265 C CA . SER A 1 294 ? -43.266 10.068 70.871 1.00 86.00 294 SER A CA 1
ATOM 2266 C C . SER A 1 294 ? -44.472 10.326 71.784 1.00 86.00 294 SER A C 1
ATOM 2268 O O . SER A 1 294 ? -44.450 11.264 72.584 1.00 86.00 294 SER A O 1
ATOM 2270 N N . SER A 1 295 ? -45.525 9.504 7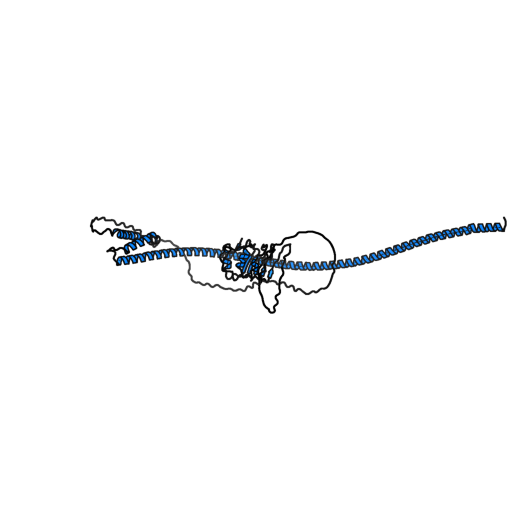1.714 1.00 82.75 295 SER A N 1
ATOM 2271 C CA . SER A 1 295 ? -46.753 9.721 72.487 1.00 82.75 295 SER A CA 1
ATOM 2272 C C . SER A 1 295 ? -46.522 9.596 74.003 1.00 82.75 295 SER A C 1
ATOM 2274 O O . SER A 1 295 ? -45.832 8.697 74.482 1.00 82.75 295 SER A O 1
ATOM 2276 N N . SER A 1 296 ? -47.115 10.483 74.805 1.00 75.69 296 SER A N 1
ATOM 2277 C CA . SER A 1 296 ? -47.077 10.425 76.280 1.00 75.69 296 SER A CA 1
ATOM 2278 C C . SER A 1 296 ? -48.197 9.559 76.873 1.00 75.69 296 SER A C 1
ATOM 2280 O O . SER A 1 296 ? -48.530 9.672 78.053 1.00 75.69 296 SER A O 1
ATOM 2282 N N . TYR A 1 297 ? -48.818 8.713 76.048 1.00 76.00 297 TYR A N 1
ATOM 2283 C CA . TYR A 1 297 ? -50.046 8.022 76.407 1.00 76.00 297 TYR A CA 1
ATOM 2284 C C . TYR A 1 297 ? -49.787 6.854 77.382 1.00 76.00 297 TYR A C 1
ATOM 2286 O O . TYR A 1 297 ? -48.912 6.033 77.109 1.00 76.00 297 TYR A O 1
ATOM 2294 N N . PRO A 1 298 ? -50.566 6.696 78.475 1.00 70.50 298 PRO A N 1
ATOM 2295 C CA . PRO A 1 298 ? -50.262 5.738 79.550 1.00 70.50 298 PRO A CA 1
ATOM 2296 C C . PRO A 1 298 ? -50.217 4.265 79.124 1.00 70.50 298 PRO A C 1
ATOM 2298 O O . PRO A 1 298 ? -49.546 3.463 79.767 1.00 70.50 298 PRO A O 1
ATOM 2301 N N . LYS A 1 299 ? -50.945 3.893 78.060 1.00 74.94 299 LYS A N 1
ATOM 2302 C CA . LYS A 1 299 ? -50.954 2.520 77.518 1.00 74.94 299 LYS A CA 1
ATOM 2303 C C . LYS A 1 299 ? -49.815 2.246 76.532 1.00 74.94 299 LYS A C 1
ATOM 2305 O O . LYS A 1 299 ? -49.574 1.090 76.207 1.00 74.94 299 LYS A O 1
ATOM 2310 N N . VAL A 1 300 ? -49.124 3.284 76.059 1.00 78.25 300 VAL A N 1
ATOM 2311 C CA . VAL A 1 300 ? -47.917 3.146 75.238 1.00 78.25 300 VAL A CA 1
ATOM 2312 C C . VAL A 1 300 ? -46.732 3.088 76.199 1.00 78.25 300 VAL A C 1
ATOM 2314 O O . VAL A 1 300 ? -46.059 4.083 76.475 1.00 78.25 300 VAL A O 1
ATOM 2317 N N . THR A 1 301 ? -46.550 1.908 76.793 1.00 83.81 301 THR A N 1
ATOM 2318 C CA . THR A 1 301 ? -45.493 1.645 77.774 1.00 83.81 301 THR A CA 1
ATOM 2319 C C . THR A 1 301 ? -44.109 1.737 77.128 1.00 83.81 301 THR A C 1
ATOM 2321 O O . THR A 1 301 ? -43.971 1.728 75.904 1.00 83.81 301 THR A O 1
ATOM 2324 N N . ALA A 1 302 ? -43.060 1.811 77.950 1.00 83.75 302 ALA A N 1
ATOM 2325 C CA . ALA A 1 302 ? -41.681 1.825 77.460 1.00 83.75 302 ALA A CA 1
ATOM 2326 C C . ALA A 1 302 ? -41.365 0.612 76.559 1.00 83.75 302 ALA A C 1
ATOM 2328 O O . ALA A 1 302 ? -40.759 0.787 75.507 1.00 83.75 302 ALA A O 1
ATOM 2329 N N . GLU A 1 303 ? -41.867 -0.576 76.913 1.00 86.81 303 GLU A N 1
ATOM 2330 C CA . GLU A 1 303 ? -41.727 -1.806 76.116 1.00 86.81 303 GLU A CA 1
ATOM 2331 C C . GLU A 1 303 ? -42.394 -1.689 74.735 1.00 86.81 303 GLU A C 1
ATOM 2333 O O . GLU A 1 303 ? -41.813 -2.083 73.728 1.00 86.81 303 GLU A O 1
ATOM 2338 N N . VAL A 1 304 ? -43.591 -1.090 74.655 1.00 85.25 304 VAL A N 1
ATOM 2339 C CA . VAL A 1 304 ? -44.295 -0.880 73.375 1.00 85.25 304 VAL A CA 1
ATOM 2340 C C . VAL A 1 304 ? -43.539 0.112 72.490 1.00 85.25 304 VAL A C 1
ATOM 2342 O O . VAL A 1 304 ? -43.443 -0.092 71.281 1.00 85.25 304 VAL A O 1
ATOM 2345 N N . LYS A 1 305 ? -42.958 1.169 73.073 1.00 86.00 305 LYS A N 1
ATOM 2346 C CA . LYS A 1 305 ? -42.130 2.135 72.329 1.00 86.00 305 LYS A CA 1
ATOM 2347 C C . LYS A 1 305 ? -40.860 1.497 71.783 1.00 86.00 305 LYS A C 1
ATOM 2349 O O . LYS A 1 305 ? -40.482 1.777 70.648 1.00 86.00 305 LYS A O 1
ATOM 2354 N N . GLU A 1 306 ? -40.219 0.643 72.574 1.00 89.81 306 GLU A N 1
ATOM 2355 C CA . GLU A 1 306 ? -39.028 -0.096 72.161 1.00 89.81 306 GLU A CA 1
ATOM 2356 C C . GLU A 1 306 ? -39.347 -1.082 71.031 1.00 89.81 306 GLU A C 1
ATOM 2358 O O . GLU A 1 306 ? -38.674 -1.061 69.998 1.00 89.81 306 GLU A O 1
ATOM 2363 N N . ALA A 1 307 ? -40.432 -1.852 71.161 1.00 87.56 307 ALA A N 1
ATOM 2364 C CA . ALA A 1 307 ? -40.903 -2.758 70.117 1.00 87.56 307 ALA A CA 1
ATOM 2365 C C . ALA A 1 307 ? -41.240 -2.013 68.813 1.00 87.56 307 ALA A C 1
ATOM 2367 O O . ALA A 1 307 ? -40.905 -2.478 67.723 1.00 87.56 307 ALA A O 1
ATOM 2368 N N . LEU A 1 308 ? -41.849 -0.827 68.907 1.00 87.38 308 LEU A N 1
ATOM 2369 C CA . LEU A 1 308 ? -42.194 -0.015 67.742 1.00 87.38 308 LEU A CA 1
ATOM 2370 C C . LEU A 1 308 ? -40.960 0.603 67.067 1.00 87.38 308 LEU A C 1
ATOM 2372 O O . LEU A 1 308 ? -40.878 0.650 65.839 1.00 87.38 308 LEU A O 1
ATOM 2376 N N . ALA A 1 309 ? -39.971 1.029 67.856 1.00 88.69 309 ALA A N 1
ATOM 2377 C CA . ALA A 1 309 ? -38.688 1.501 67.344 1.00 88.69 309 ALA A CA 1
ATOM 2378 C C . ALA A 1 309 ? -37.884 0.370 66.679 1.00 88.69 309 ALA A C 1
ATOM 2380 O O . ALA A 1 309 ? -37.232 0.584 65.653 1.00 88.69 309 ALA A O 1
ATOM 2381 N N . GLU A 1 310 ? -37.937 -0.845 67.229 1.00 92.50 310 GLU A N 1
ATOM 2382 C CA . GLU A 1 310 ? -37.338 -2.028 66.615 1.00 92.50 310 GLU A CA 1
ATOM 2383 C C . GLU A 1 310 ? -38.042 -2.413 65.311 1.00 92.50 310 GLU A C 1
ATOM 2385 O O . GLU A 1 310 ? -37.367 -2.655 64.306 1.00 92.50 310 GLU A O 1
ATOM 2390 N N . PHE A 1 311 ? -39.377 -2.408 65.302 1.00 90.38 311 PHE A N 1
ATOM 2391 C CA . PHE A 1 311 ? -40.179 -2.636 64.103 1.00 90.38 311 PHE A CA 1
ATOM 2392 C C . PHE A 1 311 ? -39.841 -1.624 63.004 1.00 90.38 311 PHE A C 1
ATOM 2394 O O . PHE A 1 311 ? -39.519 -2.035 61.891 1.00 90.38 311 PHE A O 1
ATOM 2401 N N . ARG A 1 312 ? -39.810 -0.320 63.326 1.00 90.25 312 ARG A N 1
ATOM 2402 C CA . ARG A 1 312 ? -39.396 0.749 62.399 1.00 90.25 312 ARG A CA 1
ATOM 2403 C C . ARG A 1 312 ? -38.035 0.432 61.784 1.00 90.25 312 ARG A C 1
ATOM 2405 O O . ARG A 1 312 ? -37.895 0.392 60.567 1.00 90.25 312 ARG A O 1
ATOM 2412 N N . ARG A 1 313 ? -37.033 0.134 62.613 1.00 92.25 313 ARG A N 1
ATOM 2413 C CA . ARG A 1 313 ? -35.675 -0.169 62.138 1.00 92.25 313 ARG A CA 1
ATOM 2414 C C . ARG A 1 313 ? -35.649 -1.364 61.182 1.00 92.25 313 ARG A C 1
ATOM 2416 O O . ARG A 1 313 ? -34.997 -1.292 60.145 1.00 92.25 313 ARG A O 1
ATOM 2423 N N . LYS A 1 314 ? -36.354 -2.446 61.527 1.00 91.75 314 LYS A N 1
ATOM 2424 C CA . LYS A 1 314 ? -36.430 -3.665 60.710 1.00 91.75 314 LYS A CA 1
ATOM 2425 C C . LYS A 1 314 ? -37.166 -3.421 59.390 1.00 91.75 314 LYS A C 1
ATOM 2427 O O . LYS A 1 314 ? -36.642 -3.794 58.349 1.00 91.75 314 LYS A O 1
ATOM 2432 N N . ALA A 1 315 ? -38.312 -2.742 59.415 1.00 88.31 315 ALA A N 1
ATOM 2433 C CA . ALA A 1 315 ? -39.110 -2.457 58.222 1.00 88.31 315 ALA A CA 1
ATOM 2434 C C . ALA A 1 315 ? -38.334 -1.622 57.190 1.00 88.31 315 ALA A C 1
ATOM 2436 O O . ALA A 1 315 ? -38.241 -2.000 56.022 1.00 88.31 315 ALA A O 1
ATOM 2437 N N . PHE A 1 316 ? -37.701 -0.528 57.626 1.00 90.50 316 PHE A N 1
ATOM 2438 C CA . PHE A 1 316 ? -36.914 0.321 56.727 1.00 90.50 316 PHE A CA 1
ATOM 2439 C C . PHE A 1 316 ? -35.639 -0.367 56.222 1.00 90.50 316 PHE A C 1
ATOM 2441 O O . PHE A 1 316 ? -35.265 -0.166 55.066 1.00 90.50 316 PHE A O 1
ATOM 2448 N N . ALA A 1 317 ? -35.003 -1.222 57.033 1.00 90.62 317 ALA A N 1
ATOM 2449 C CA . ALA A 1 317 ? -33.899 -2.062 56.567 1.00 90.62 317 ALA A CA 1
ATOM 2450 C C . ALA A 1 317 ? -34.356 -3.035 55.464 1.00 90.62 317 ALA A C 1
ATOM 2452 O O . ALA A 1 317 ? -33.704 -3.126 54.425 1.00 90.62 317 ALA A O 1
ATOM 2453 N N . SER A 1 318 ? -35.515 -3.683 55.629 1.00 90.44 318 SER A N 1
ATOM 2454 C CA . SER A 1 318 ? -36.094 -4.563 54.606 1.00 90.44 318 SER A CA 1
ATOM 2455 C C . SER A 1 318 ? -36.449 -3.823 53.313 1.00 90.44 318 SER A C 1
ATOM 2457 O O . SER A 1 318 ? -36.232 -4.363 52.230 1.00 90.44 318 SER A O 1
ATOM 2459 N N . PHE A 1 319 ? -36.938 -2.577 53.379 1.00 90.69 319 PHE A N 1
ATOM 2460 C CA . PHE A 1 319 ? -37.186 -1.779 52.169 1.00 90.69 319 PHE A CA 1
ATOM 2461 C C . PHE A 1 319 ? -35.898 -1.480 51.399 1.00 90.69 319 PHE A C 1
ATOM 2463 O O . PHE A 1 319 ? -35.886 -1.587 50.171 1.00 90.69 319 PHE A O 1
ATOM 2470 N N . GLN A 1 320 ? -34.826 -1.114 52.106 1.00 90.62 320 GLN A N 1
ATOM 2471 C CA . GLN A 1 320 ? -33.525 -0.843 51.492 1.00 90.62 320 GLN A CA 1
ATOM 2472 C C . GLN A 1 320 ? -32.932 -2.104 50.860 1.00 90.62 320 GLN A C 1
ATOM 2474 O O . GLN A 1 320 ? -32.464 -2.057 49.724 1.00 90.62 320 GLN A O 1
ATOM 2479 N N . GLU A 1 321 ? -32.995 -3.236 51.562 1.00 92.69 321 GLU A N 1
ATOM 2480 C CA . GLU A 1 321 ? -32.520 -4.527 51.061 1.00 92.69 321 GLU A CA 1
ATOM 2481 C C . GLU A 1 321 ? -33.302 -4.980 49.817 1.00 92.69 321 GLU A C 1
ATOM 2483 O O . GLU A 1 321 ? -32.711 -5.424 48.828 1.00 92.69 321 GLU A O 1
ATOM 2488 N N . PHE A 1 322 ? -34.623 -4.785 49.811 1.00 91.25 322 PHE A N 1
ATOM 2489 C CA . PHE A 1 322 ? -35.472 -5.093 48.663 1.00 91.25 322 PHE A CA 1
ATOM 2490 C C . PHE A 1 322 ? -35.131 -4.229 47.438 1.00 91.25 322 PHE A C 1
ATOM 2492 O O . PHE A 1 322 ? -34.931 -4.765 46.345 1.00 91.25 322 PHE A O 1
ATOM 2499 N N . GLN A 1 323 ? -34.975 -2.909 47.606 1.00 90.31 323 GLN A N 1
ATOM 2500 C CA . GLN A 1 323 ? -34.575 -2.025 46.500 1.00 90.31 323 GLN A CA 1
ATOM 2501 C C . GLN A 1 323 ? -33.165 -2.333 45.986 1.00 90.31 323 GLN A C 1
ATOM 2503 O O . GLN A 1 323 ? -32.952 -2.390 44.772 1.00 90.31 323 GLN A O 1
ATOM 2508 N N . ALA A 1 324 ? -32.213 -2.607 46.883 1.00 91.69 324 ALA A N 1
ATOM 2509 C CA . ALA A 1 324 ? -30.862 -3.018 46.503 1.00 91.69 324 ALA A CA 1
ATOM 2510 C C . ALA A 1 324 ? -30.875 -4.330 45.695 1.00 91.69 324 ALA A C 1
ATOM 2512 O O . ALA A 1 324 ? -30.134 -4.480 44.715 1.00 91.69 324 ALA A O 1
ATOM 2513 N N . THR A 1 325 ? -31.757 -5.263 46.057 1.00 93.94 325 THR A N 1
ATOM 2514 C CA . THR A 1 325 ? -31.956 -6.521 45.328 1.00 93.94 325 THR A CA 1
ATOM 2515 C C . THR A 1 325 ? -32.546 -6.273 43.939 1.00 93.94 325 THR A C 1
ATOM 2517 O O . THR A 1 325 ? -32.006 -6.780 42.955 1.00 93.94 325 THR A O 1
ATOM 2520 N N . ILE A 1 326 ? -33.582 -5.435 43.814 1.00 91.25 326 ILE A N 1
ATOM 2521 C CA . ILE A 1 326 ? -34.162 -5.049 42.513 1.00 91.25 326 ILE A CA 1
ATOM 2522 C C . ILE A 1 326 ? -33.111 -4.406 41.605 1.00 91.25 326 ILE A C 1
ATOM 2524 O O . ILE A 1 326 ? -33.003 -4.757 40.425 1.00 91.25 326 ILE A O 1
ATOM 2528 N N . GLU A 1 327 ? -32.315 -3.475 42.131 1.00 93.06 327 GLU A N 1
ATOM 2529 C CA . GLU A 1 327 ? -31.260 -2.819 41.360 1.00 93.06 327 GLU A CA 1
ATOM 2530 C C . GLU A 1 327 ? -30.220 -3.837 40.865 1.00 93.06 327 GLU A C 1
ATOM 2532 O O . GLU A 1 327 ? -29.804 -3.804 39.703 1.00 93.06 327 GLU A O 1
ATOM 2537 N N . SER A 1 328 ? -29.850 -4.791 41.720 1.00 93.62 328 SER A N 1
ATOM 2538 C CA . SER A 1 328 ? -28.920 -5.874 41.390 1.00 93.62 328 SER A CA 1
ATOM 2539 C C . SER A 1 328 ? -29.474 -6.805 40.305 1.00 93.62 328 SER A C 1
ATOM 2541 O O . SER A 1 328 ? -28.765 -7.129 39.350 1.00 93.62 328 SER A O 1
ATOM 2543 N N . VAL A 1 329 ? -30.759 -7.166 40.376 1.00 94.56 329 VAL A N 1
ATOM 2544 C CA . VAL A 1 329 ? -31.450 -7.968 39.350 1.00 94.56 329 VAL A CA 1
ATOM 2545 C C . VAL A 1 329 ? -31.516 -7.220 38.015 1.00 94.56 329 VAL A C 1
ATOM 2547 O O . VAL A 1 329 ? -31.255 -7.798 36.956 1.00 94.56 329 VAL A O 1
ATOM 2550 N N . ASN A 1 330 ? -31.792 -5.915 38.038 1.00 94.50 330 ASN A N 1
ATOM 2551 C CA . ASN A 1 330 ? -31.795 -5.087 36.832 1.00 94.50 330 ASN A CA 1
ATOM 2552 C C . ASN A 1 330 ? -30.402 -4.992 36.193 1.00 94.50 330 ASN A C 1
ATOM 2554 O O . ASN A 1 330 ? -30.275 -5.108 34.968 1.00 94.50 330 ASN A O 1
ATOM 2558 N N . LYS A 1 331 ? -29.348 -4.848 37.008 1.00 96.31 331 LYS A N 1
ATOM 2559 C CA . LYS A 1 331 ? -27.953 -4.910 36.547 1.00 96.31 331 LYS A CA 1
ATOM 2560 C C . LYS A 1 331 ? -27.647 -6.264 35.908 1.00 96.31 331 LYS A C 1
ATOM 2562 O O . LYS A 1 331 ? -27.127 -6.295 34.793 1.00 96.31 331 LYS A O 1
ATOM 2567 N N . LEU A 1 332 ? -28.037 -7.370 36.545 1.00 95.75 332 LEU A N 1
ATOM 2568 C CA . LEU A 1 332 ? -27.845 -8.722 36.012 1.00 95.75 332 LEU A CA 1
ATOM 2569 C C . LEU A 1 332 ? -28.538 -8.906 34.654 1.00 95.75 332 LEU A C 1
ATOM 2571 O O . LEU A 1 332 ? -27.924 -9.372 33.695 1.00 95.75 332 LEU A O 1
ATOM 2575 N N . LYS A 1 333 ? -29.789 -8.451 34.528 1.00 96.25 333 LYS A N 1
ATOM 2576 C CA . LYS A 1 333 ? -30.540 -8.493 33.264 1.00 96.25 333 LYS A CA 1
ATOM 2577 C C . LYS A 1 333 ? -29.859 -7.685 32.156 1.00 96.25 333 LYS A C 1
ATOM 2579 O O . LYS A 1 333 ? -29.933 -8.059 30.984 1.00 96.25 333 LYS A O 1
ATOM 2584 N N . ASN A 1 334 ? -29.196 -6.580 32.499 1.00 96.19 334 ASN A N 1
ATOM 2585 C CA . ASN A 1 334 ? -28.402 -5.806 31.547 1.00 96.19 334 ASN A CA 1
ATOM 2586 C C . ASN A 1 334 ? -27.132 -6.561 31.116 1.00 96.19 334 ASN A C 1
ATOM 2588 O O . ASN A 1 334 ? -26.838 -6.622 29.921 1.00 96.19 334 ASN A O 1
ATOM 2592 N N . PHE A 1 335 ? -26.420 -7.194 32.053 1.00 96.56 335 PHE A N 1
ATOM 2593 C CA . PHE A 1 335 ? -25.248 -8.014 31.734 1.00 96.56 335 PHE A CA 1
ATOM 2594 C C . PHE A 1 335 ? -25.591 -9.190 30.815 1.00 96.56 335 PHE A C 1
ATOM 2596 O O . PHE A 1 335 ? -24.879 -9.413 29.836 1.00 96.56 335 PHE A O 1
ATOM 2603 N N . GLU A 1 336 ? -26.710 -9.884 31.041 1.00 96.75 336 GLU A N 1
ATOM 2604 C CA . GLU A 1 336 ? -27.113 -10.996 30.168 1.00 96.75 336 GLU A CA 1
ATOM 2605 C C . GLU A 1 336 ? -27.408 -10.511 28.736 1.00 96.75 336 GLU A C 1
ATOM 2607 O O . GLU A 1 336 ? -26.971 -11.121 27.757 1.00 96.75 336 GLU A O 1
ATOM 2612 N N . LYS A 1 337 ? -28.052 -9.343 28.580 1.00 96.94 337 LYS A N 1
ATOM 2613 C CA . LYS A 1 337 ? -28.248 -8.715 27.258 1.00 96.94 337 LYS A CA 1
ATOM 2614 C C . LYS A 1 337 ? -26.919 -8.383 26.575 1.00 96.94 337 LYS A C 1
ATOM 2616 O O . LYS A 1 337 ? -26.772 -8.609 25.371 1.00 96.94 337 LYS A O 1
ATOM 2621 N N . GLN A 1 338 ? -25.954 -7.841 27.319 1.00 96.19 338 GLN A N 1
ATOM 2622 C CA . GLN A 1 338 ? -24.628 -7.529 26.783 1.00 96.19 338 GLN A CA 1
ATOM 2623 C C . GLN A 1 338 ? -23.877 -8.793 26.356 1.00 96.19 338 GLN A C 1
ATOM 2625 O O . GLN A 1 338 ? -23.308 -8.819 25.265 1.00 96.19 338 GLN A O 1
ATOM 2630 N N . LYS A 1 339 ? -23.935 -9.860 27.155 1.00 96.94 339 LYS A N 1
ATOM 2631 C CA . LYS A 1 339 ? -23.329 -11.160 26.842 1.00 96.94 339 LYS A CA 1
ATOM 2632 C C . LYS A 1 339 ? -23.857 -11.730 25.524 1.00 96.94 339 LYS A C 1
ATOM 2634 O O . LYS A 1 339 ? -23.061 -12.080 24.651 1.00 96.94 339 LYS A O 1
ATOM 2639 N N . VAL A 1 340 ? -25.178 -11.735 25.326 1.00 96.94 340 VAL A N 1
ATOM 2640 C CA . VAL A 1 340 ? -25.802 -12.189 24.067 1.00 96.94 340 VAL A CA 1
ATOM 2641 C C . VAL A 1 340 ? -25.330 -11.347 22.876 1.00 96.94 340 VAL A C 1
ATOM 2643 O O . VAL A 1 340 ? -24.999 -11.886 21.815 1.00 96.94 340 VAL A O 1
ATOM 2646 N N . ARG A 1 341 ? -25.242 -10.021 23.042 1.00 96.81 341 ARG A N 1
ATOM 2647 C CA . ARG A 1 341 ? -24.738 -9.119 21.997 1.00 96.81 341 ARG A CA 1
ATOM 2648 C C . ARG A 1 341 ? -23.283 -9.424 21.630 1.00 96.81 341 ARG A C 1
ATOM 2650 O O . ARG A 1 341 ? -22.986 -9.575 20.445 1.00 96.81 341 ARG A O 1
ATOM 2657 N N . ILE A 1 342 ? -22.405 -9.568 22.622 1.00 95.62 342 ILE A N 1
ATOM 2658 C CA . ILE A 1 342 ? -20.984 -9.889 22.419 1.00 95.62 342 ILE A CA 1
ATOM 2659 C C . ILE A 1 342 ? -20.834 -11.231 21.696 1.00 95.62 342 ILE A C 1
ATOM 2661 O O . ILE A 1 342 ? -20.044 -11.340 20.758 1.00 95.62 342 ILE A O 1
ATOM 2665 N N . GLN A 1 343 ? -21.616 -12.248 22.062 1.00 95.69 343 GLN A N 1
ATOM 2666 C CA . GLN A 1 343 ? -21.566 -13.560 21.412 1.00 95.69 343 GLN A CA 1
ATOM 2667 C C . GLN A 1 343 ? -21.987 -13.491 19.932 1.00 95.69 343 GLN A C 1
ATOM 2669 O O . GLN A 1 343 ? -21.336 -14.081 19.058 1.00 95.69 343 GLN A O 1
ATOM 2674 N N . LYS A 1 344 ? -23.030 -12.712 19.620 1.00 95.06 344 LYS A N 1
ATOM 2675 C CA . LYS A 1 344 ? -23.467 -12.461 18.238 1.00 95.06 344 LYS A CA 1
ATOM 2676 C C . LYS A 1 344 ? -22.407 -11.709 17.427 1.00 95.06 344 LYS A C 1
ATOM 2678 O O . LYS A 1 344 ? -22.090 -12.108 16.310 1.00 95.06 344 LYS A O 1
ATOM 2683 N N . GLU A 1 345 ? -21.825 -10.650 17.981 1.00 93.81 345 GLU A N 1
ATOM 2684 C CA . GLU A 1 345 ? -20.768 -9.882 17.310 1.00 93.81 345 GLU A CA 1
ATOM 2685 C C . GLU A 1 345 ? -19.494 -10.724 17.115 1.00 93.81 345 GLU A C 1
ATOM 2687 O O . GLU A 1 345 ? -18.880 -10.683 16.048 1.00 93.81 345 GLU A O 1
ATOM 2692 N N . THR A 1 346 ? -19.155 -11.578 18.085 1.00 93.94 346 THR A N 1
ATOM 2693 C CA . THR A 1 346 ? -18.012 -12.502 18.009 1.00 93.94 346 THR A CA 1
ATOM 2694 C C . THR A 1 346 ? -18.190 -13.535 16.897 1.00 93.94 346 THR A C 1
ATOM 2696 O O . THR A 1 346 ? -17.270 -13.766 16.110 1.00 93.94 346 THR A O 1
ATOM 2699 N N . SER A 1 347 ? -19.369 -14.155 16.789 1.00 91.44 347 SER A N 1
ATOM 2700 C CA . SER A 1 347 ? -19.657 -15.120 15.715 1.00 91.44 347 SER A CA 1
ATOM 2701 C C . SER A 1 347 ? -19.660 -14.461 14.330 1.00 91.44 347 SER A C 1
ATOM 2703 O O . SER A 1 347 ? -19.038 -14.984 13.403 1.00 91.44 347 SER A O 1
ATOM 2705 N N . ALA A 1 348 ? -20.241 -13.265 14.192 1.00 92.00 348 ALA A N 1
ATOM 2706 C CA . ALA A 1 348 ? -20.167 -12.485 12.956 1.00 92.00 348 ALA A CA 1
ATOM 2707 C C . ALA A 1 348 ? -18.718 -12.095 12.594 1.00 92.00 348 ALA A C 1
ATOM 2709 O O . ALA A 1 348 ? -18.323 -12.165 11.428 1.00 92.00 348 ALA A O 1
ATOM 2710 N N . GLY A 1 349 ? -17.904 -11.731 13.590 1.00 92.94 349 GLY A N 1
ATOM 2711 C CA . GLY A 1 349 ? -16.481 -11.435 13.423 1.00 92.94 349 GLY A CA 1
ATOM 2712 C C . GLY A 1 349 ? -15.674 -12.633 12.914 1.00 92.94 349 GLY A C 1
ATOM 2713 O O . GLY A 1 349 ? -14.830 -12.467 12.031 1.00 92.94 349 GLY A O 1
ATOM 2714 N N . LYS A 1 350 ? -15.968 -13.852 13.393 1.00 93.19 350 LYS A N 1
ATOM 2715 C CA . LYS A 1 350 ? -15.329 -15.093 12.909 1.00 93.19 350 LYS A CA 1
ATOM 2716 C C . LYS A 1 350 ? -15.570 -15.318 11.413 1.00 93.19 350 LYS A C 1
ATOM 2718 O O . LYS A 1 350 ? -14.619 -15.621 10.692 1.00 93.19 350 LYS A O 1
ATOM 2723 N N . ASN A 1 351 ? -16.799 -15.112 10.940 1.00 91.94 351 ASN A N 1
ATOM 2724 C CA . ASN A 1 351 ? -17.136 -15.252 9.519 1.00 91.94 351 ASN A CA 1
ATOM 2725 C C . ASN A 1 351 ? -16.394 -14.217 8.665 1.00 91.94 351 ASN A C 1
ATOM 2727 O O . ASN A 1 351 ? -15.680 -14.591 7.738 1.00 91.94 351 ASN A O 1
ATOM 2731 N N . LYS A 1 352 ? -16.429 -12.937 9.060 1.00 94.56 352 LYS A N 1
ATOM 2732 C CA . LYS A 1 352 ? -15.676 -11.876 8.369 1.00 94.56 352 LYS A CA 1
ATOM 2733 C C . LYS A 1 352 ? -14.173 -12.164 8.318 1.00 94.56 352 LYS A C 1
ATOM 2735 O O . LYS A 1 352 ? -13.536 -11.943 7.293 1.00 94.56 352 LYS A O 1
ATOM 2740 N N . ARG A 1 353 ? -13.594 -12.692 9.404 1.00 94.31 353 ARG A N 1
ATOM 2741 C CA . ARG A 1 353 ? -12.175 -13.083 9.448 1.00 94.31 353 ARG A CA 1
ATOM 2742 C C . ARG A 1 353 ? -11.871 -14.233 8.485 1.00 94.31 353 ARG A C 1
ATOM 2744 O O . ARG A 1 353 ? -10.812 -14.227 7.859 1.00 94.31 353 ARG A O 1
ATOM 2751 N N . LYS A 1 354 ? -12.780 -15.204 8.349 1.00 95.75 354 LYS A N 1
ATOM 2752 C CA . LYS A 1 354 ? -12.667 -16.299 7.373 1.00 95.75 354 LYS A CA 1
ATOM 2753 C C . LYS A 1 354 ? -12.704 -15.766 5.938 1.00 95.75 354 LYS A C 1
ATOM 2755 O O . LYS A 1 354 ? -11.838 -16.131 5.144 1.00 95.75 354 LYS A O 1
ATOM 2760 N N . ASP A 1 355 ? -13.631 -14.864 5.637 1.00 96.06 355 ASP A N 1
ATOM 2761 C CA . ASP A 1 355 ? -13.753 -14.247 4.311 1.00 96.06 355 ASP A CA 1
ATOM 2762 C C . ASP A 1 355 ? -12.515 -13.415 3.966 1.00 96.06 355 ASP A C 1
ATOM 2764 O O . ASP A 1 355 ? -11.940 -13.566 2.886 1.00 96.06 355 ASP A O 1
ATOM 2768 N N . LEU A 1 356 ? -12.027 -12.616 4.921 1.00 95.69 356 LEU A N 1
ATOM 2769 C CA . LEU A 1 356 ? -10.792 -11.853 4.769 1.00 95.69 356 LEU A CA 1
ATOM 2770 C C . LEU A 1 356 ? -9.589 -12.775 4.523 1.00 95.69 356 LEU A C 1
ATOM 2772 O O . LEU A 1 356 ? -8.808 -12.527 3.608 1.00 95.69 356 LEU A O 1
ATOM 2776 N N . LYS A 1 357 ? -9.463 -13.877 5.275 1.00 97.31 357 LYS A N 1
ATOM 2777 C CA . LYS A 1 357 ? -8.398 -14.875 5.075 1.00 97.31 357 LYS A CA 1
ATOM 2778 C C . LYS A 1 357 ? -8.440 -15.471 3.664 1.00 97.31 357 LYS A C 1
ATOM 2780 O O . LYS A 1 357 ? -7.390 -15.642 3.048 1.00 97.31 357 LYS A O 1
ATOM 2785 N N . ASN A 1 358 ? -9.628 -15.771 3.142 1.00 96.94 358 ASN A N 1
ATOM 2786 C CA . ASN A 1 358 ? -9.792 -16.293 1.783 1.00 96.94 358 ASN A CA 1
ATOM 2787 C C . ASN A 1 358 ? -9.448 -15.242 0.718 1.00 96.94 358 ASN A C 1
ATOM 2789 O O . ASN A 1 358 ? -8.763 -15.562 -0.254 1.00 96.94 358 ASN A O 1
ATOM 2793 N N . SER A 1 359 ? -9.864 -13.990 0.923 1.00 97.75 359 SER A N 1
ATOM 2794 C CA . SER A 1 359 ? -9.536 -12.874 0.030 1.00 97.75 359 SER A CA 1
ATOM 2795 C C . SER A 1 359 ? -8.026 -12.617 -0.027 1.00 97.75 359 SER A C 1
ATOM 2797 O O . SER A 1 359 ? -7.453 -12.545 -1.114 1.00 97.75 359 SER A O 1
ATOM 2799 N N . ILE A 1 360 ? -7.353 -12.604 1.131 1.00 97.44 360 ILE A N 1
ATOM 2800 C CA . ILE A 1 360 ? -5.891 -12.474 1.223 1.00 97.44 360 ILE A CA 1
ATOM 2801 C C . ILE A 1 360 ? -5.204 -13.620 0.478 1.00 97.44 360 ILE A C 1
ATOM 2803 O O . ILE A 1 360 ? -4.340 -13.363 -0.354 1.00 97.44 360 ILE A O 1
ATOM 2807 N N . LYS A 1 361 ? -5.619 -14.878 0.697 1.00 97.88 361 LYS A N 1
ATOM 2808 C CA . LYS A 1 361 ? -5.062 -16.031 -0.034 1.00 97.88 361 LYS A CA 1
ATOM 2809 C C . LYS A 1 361 ? -5.187 -15.870 -1.550 1.00 97.88 361 LYS A C 1
ATOM 2811 O O . LYS A 1 361 ? -4.229 -16.146 -2.268 1.00 97.88 361 LYS A O 1
ATOM 2816 N N . LYS A 1 362 ? -6.347 -15.413 -2.035 1.00 97.75 362 LYS A N 1
ATOM 2817 C CA . LYS A 1 362 ? -6.575 -15.162 -3.463 1.00 97.75 362 LYS A CA 1
ATOM 2818 C C . LYS A 1 362 ? -5.636 -14.075 -3.989 1.00 97.75 362 LYS A C 1
ATOM 2820 O O . LYS A 1 362 ? -4.978 -14.295 -4.999 1.00 97.75 362 LYS A O 1
ATOM 2825 N N . ALA A 1 363 ? -5.523 -12.951 -3.282 1.00 96.75 363 ALA A N 1
ATOM 2826 C CA . ALA A 1 363 ? -4.615 -11.868 -3.651 1.00 96.75 363 ALA A CA 1
ATOM 2827 C C . ALA A 1 363 ? -3.148 -12.333 -3.685 1.00 96.75 363 ALA A C 1
ATOM 2829 O O . ALA A 1 363 ? -2.438 -12.046 -4.644 1.00 96.75 363 ALA A O 1
ATOM 2830 N N . SER A 1 364 ? -2.704 -13.117 -2.696 1.00 97.19 364 SER A N 1
ATOM 2831 C CA . SER A 1 364 ? -1.346 -13.673 -2.664 1.00 97.19 364 SER A CA 1
ATOM 2832 C C . SER A 1 364 ? -1.052 -14.596 -3.850 1.00 97.19 364 SER A C 1
ATOM 2834 O O . SER A 1 364 ? 0.055 -14.559 -4.386 1.00 97.19 364 SER A O 1
ATOM 2836 N N . LEU A 1 365 ? -2.024 -15.406 -4.285 1.00 97.75 365 LEU A N 1
ATOM 2837 C CA . LEU A 1 365 ? -1.876 -16.244 -5.480 1.00 97.75 365 LEU A CA 1
ATOM 2838 C C . LEU A 1 365 ? -1.741 -15.395 -6.749 1.00 97.75 365 LEU A C 1
ATOM 2840 O O . LEU A 1 365 ? -0.850 -15.658 -7.554 1.00 97.75 365 LEU A O 1
ATOM 2844 N N . THR A 1 366 ? -2.561 -14.352 -6.897 1.00 97.69 366 THR A N 1
ATOM 2845 C CA . THR A 1 366 ? -2.464 -13.420 -8.030 1.00 97.69 366 THR A CA 1
ATOM 2846 C C . THR A 1 366 ? -1.114 -12.704 -8.056 1.00 97.69 366 THR A C 1
ATOM 2848 O O . THR A 1 366 ? -0.468 -12.667 -9.097 1.00 97.69 366 THR A O 1
ATOM 2851 N N . ILE A 1 367 ? -0.643 -12.201 -6.910 1.00 97.06 367 ILE A N 1
ATOM 2852 C CA . ILE A 1 367 ? 0.669 -11.542 -6.798 1.00 97.06 367 ILE A CA 1
ATOM 2853 C C . ILE A 1 367 ? 1.794 -12.502 -7.196 1.00 97.06 367 ILE A C 1
ATOM 2855 O O . ILE A 1 367 ? 2.718 -12.112 -7.905 1.00 97.06 367 ILE A O 1
ATOM 2859 N N . ARG A 1 368 ? 1.722 -13.772 -6.777 1.00 97.62 368 ARG A N 1
ATOM 2860 C CA . ARG A 1 368 ? 2.721 -14.779 -7.157 1.00 97.62 368 ARG A CA 1
ATOM 2861 C C . ARG A 1 368 ? 2.749 -15.005 -8.670 1.00 97.62 368 ARG A C 1
ATOM 2863 O O . ARG A 1 368 ? 3.836 -15.055 -9.235 1.00 97.62 368 ARG A O 1
ATOM 2870 N N . ALA A 1 369 ? 1.586 -15.123 -9.307 1.00 97.12 369 ALA A N 1
ATOM 2871 C CA . ALA A 1 369 ? 1.495 -15.284 -10.757 1.00 97.12 369 ALA A CA 1
ATOM 2872 C C . ALA A 1 369 ? 2.058 -14.063 -11.502 1.00 97.12 369 ALA A C 1
ATOM 2874 O O . ALA A 1 369 ? 2.856 -14.219 -12.425 1.00 97.12 369 ALA A O 1
ATOM 2875 N N . GLU A 1 370 ? 1.717 -12.853 -11.052 1.00 97.19 370 GLU A N 1
ATOM 2876 C CA . GLU A 1 370 ? 2.205 -11.614 -11.662 1.00 97.19 370 GLU A CA 1
ATOM 2877 C C . GLU A 1 370 ? 3.723 -11.454 -11.503 1.00 97.19 370 GLU A C 1
ATOM 2879 O O . GLU A 1 370 ? 4.410 -11.057 -12.441 1.00 97.19 370 GLU A O 1
ATOM 2884 N N . ASN A 1 371 ? 4.279 -11.847 -10.354 1.00 96.88 371 ASN A N 1
ATOM 2885 C CA . ASN A 1 371 ? 5.726 -11.856 -10.145 1.00 96.88 371 ASN A CA 1
ATOM 2886 C C . ASN A 1 371 ? 6.448 -12.839 -11.077 1.00 96.88 371 ASN A C 1
ATOM 2888 O O . ASN A 1 371 ? 7.542 -12.531 -11.545 1.00 96.88 371 ASN A O 1
ATOM 2892 N N . SER A 1 372 ? 5.858 -14.002 -11.372 1.00 97.50 372 SER A N 1
ATOM 2893 C CA . SER A 1 372 ? 6.418 -14.922 -12.370 1.00 97.50 372 SER A CA 1
ATOM 2894 C C . SER A 1 372 ? 6.417 -14.300 -13.768 1.00 97.50 372 SER A C 1
ATOM 2896 O O . SER A 1 372 ? 7.445 -14.327 -14.439 1.00 97.50 372 SER A O 1
ATOM 2898 N N . ARG A 1 373 ? 5.308 -13.665 -14.172 1.00 97.88 373 ARG A N 1
ATOM 2899 C CA . ARG A 1 373 ? 5.199 -12.959 -15.461 1.00 97.88 373 ARG A CA 1
ATOM 2900 C C . ARG A 1 373 ? 6.203 -11.811 -15.572 1.00 97.88 373 ARG A C 1
ATOM 2902 O O . ARG A 1 373 ? 6.820 -11.611 -16.612 1.00 97.88 373 ARG A O 1
ATOM 2909 N N . ARG A 1 374 ? 6.403 -11.070 -14.481 1.00 97.25 374 ARG A N 1
ATOM 2910 C CA . ARG A 1 374 ? 7.397 -9.998 -14.408 1.00 97.25 374 ARG A CA 1
ATOM 2911 C C . ARG A 1 374 ? 8.816 -10.523 -14.646 1.00 97.25 374 ARG A C 1
ATOM 2913 O O . ARG A 1 374 ? 9.546 -9.904 -15.408 1.00 97.25 374 ARG A O 1
ATOM 2920 N N . LYS A 1 375 ? 9.197 -11.656 -14.044 1.00 97.44 375 LYS A N 1
ATOM 2921 C CA . LYS A 1 375 ? 10.522 -12.268 -14.262 1.00 97.44 375 LYS A CA 1
ATOM 2922 C C . LYS A 1 375 ? 10.740 -12.681 -15.718 1.00 97.44 375 LYS A C 1
ATOM 2924 O O . LYS A 1 375 ? 11.833 -12.504 -16.247 1.00 97.44 375 LYS A O 1
ATOM 2929 N N . GLU A 1 376 ? 9.702 -13.207 -16.366 1.00 97.94 376 GLU A N 1
ATOM 2930 C CA . GLU A 1 376 ? 9.745 -13.546 -17.792 1.00 97.94 376 GLU A CA 1
ATOM 2931 C C . GLU A 1 376 ? 9.989 -12.295 -18.649 1.00 97.94 376 GLU A C 1
ATOM 2933 O O . GLU A 1 376 ? 10.933 -12.267 -19.437 1.00 97.94 376 GLU A O 1
ATOM 2938 N N . LEU A 1 377 ? 9.245 -11.212 -18.407 1.00 97.56 377 LEU A N 1
ATOM 2939 C CA . LEU A 1 377 ? 9.452 -9.936 -19.102 1.00 97.56 377 LEU A CA 1
ATOM 2940 C C . LEU A 1 377 ? 10.829 -9.316 -18.828 1.00 97.56 377 LEU A C 1
ATOM 2942 O O . LEU A 1 377 ? 11.450 -8.773 -19.737 1.00 97.56 377 LEU A O 1
ATOM 2946 N N . GLU A 1 378 ? 11.337 -9.397 -17.596 1.00 98.25 378 GLU A N 1
ATOM 2947 C CA . GLU A 1 378 ? 12.690 -8.934 -17.263 1.00 98.25 378 GLU A CA 1
ATOM 2948 C C . GLU A 1 378 ? 13.753 -9.700 -18.071 1.00 98.25 378 GLU A C 1
ATOM 2950 O O . GLU A 1 378 ? 14.704 -9.093 -18.572 1.00 98.25 378 GLU A O 1
ATOM 2955 N N . SER A 1 379 ? 13.563 -11.010 -18.274 1.00 97.19 379 SER A N 1
ATOM 2956 C CA . SER A 1 379 ? 14.447 -11.821 -19.120 1.00 97.19 379 SER A CA 1
ATOM 2957 C C . SER A 1 379 ? 14.355 -11.446 -20.606 1.00 97.19 379 SER A C 1
ATOM 2959 O O . SER A 1 379 ? 15.378 -11.372 -21.291 1.00 97.19 379 SER A O 1
ATOM 2961 N N . GLU A 1 380 ? 13.155 -11.126 -21.095 1.00 98.38 380 GLU A N 1
ATOM 2962 C CA . GLU A 1 380 ? 12.933 -10.675 -22.470 1.00 98.38 380 GLU A CA 1
ATOM 2963 C C . GLU A 1 380 ? 13.586 -9.308 -22.723 1.00 98.38 380 GLU A C 1
ATOM 2965 O O . GLU A 1 380 ? 14.311 -9.137 -23.705 1.00 98.38 380 GLU A O 1
ATOM 2970 N N . ILE A 1 381 ? 13.431 -8.360 -21.792 1.00 97.81 381 ILE A N 1
ATOM 2971 C CA . ILE A 1 381 ? 14.087 -7.045 -21.846 1.00 97.81 381 ILE A CA 1
ATOM 2972 C C . ILE A 1 381 ? 15.612 -7.198 -21.873 1.00 97.81 381 ILE A C 1
ATOM 2974 O O . ILE A 1 381 ? 16.282 -6.515 -22.651 1.00 97.81 381 ILE A O 1
ATOM 2978 N N . ALA A 1 382 ? 16.177 -8.093 -21.057 1.00 98.19 382 ALA A N 1
ATOM 2979 C CA . ALA A 1 382 ? 17.616 -8.353 -21.058 1.00 98.19 382 ALA A CA 1
ATOM 2980 C C . ALA A 1 382 ? 18.100 -8.888 -22.418 1.00 98.19 382 ALA A C 1
ATOM 2982 O O . ALA A 1 382 ? 19.131 -8.445 -22.929 1.00 98.19 382 ALA A O 1
ATOM 2983 N N . ASN A 1 383 ? 17.330 -9.784 -23.042 1.00 98.44 383 ASN A N 1
ATOM 2984 C CA . ASN A 1 383 ? 17.643 -10.301 -24.371 1.00 98.44 383 ASN A CA 1
ATOM 2985 C C . ASN A 1 383 ? 17.578 -9.204 -25.450 1.00 98.44 383 ASN A C 1
ATOM 2987 O O . ASN A 1 383 ? 18.475 -9.113 -26.287 1.00 98.44 383 ASN A O 1
ATOM 2991 N N . ILE A 1 384 ? 16.559 -8.339 -25.409 1.00 98.25 384 ILE A N 1
ATOM 2992 C CA . ILE A 1 384 ? 16.422 -7.211 -26.345 1.00 98.25 384 ILE A CA 1
ATOM 2993 C C . ILE A 1 384 ? 17.596 -6.236 -26.201 1.00 98.25 384 ILE A C 1
ATOM 2995 O O . ILE A 1 384 ? 18.164 -5.820 -27.208 1.00 98.25 384 ILE A O 1
ATOM 2999 N N . ARG A 1 385 ? 18.014 -5.910 -24.972 1.00 98.25 385 ARG A N 1
ATOM 3000 C CA . ARG A 1 385 ? 19.177 -5.036 -24.730 1.00 98.25 385 ARG A CA 1
ATOM 3001 C C . ARG A 1 385 ? 20.457 -5.593 -25.350 1.00 98.25 385 ARG A C 1
ATOM 3003 O O . ARG A 1 385 ? 21.179 -4.854 -26.007 1.00 98.25 385 ARG A O 1
ATOM 3010 N N . LYS A 1 386 ? 20.694 -6.900 -25.220 1.00 98.06 386 LYS A N 1
ATOM 3011 C CA . LYS A 1 386 ? 21.848 -7.564 -25.844 1.00 98.06 386 LYS A CA 1
ATOM 3012 C C . LYS A 1 386 ? 21.807 -7.491 -27.376 1.00 98.06 386 LYS A C 1
ATOM 3014 O O . LYS A 1 386 ? 22.836 -7.307 -28.027 1.00 98.06 386 LYS A O 1
ATOM 3019 N N . GLN A 1 387 ? 20.621 -7.644 -27.968 1.00 98.00 387 GLN A N 1
ATOM 3020 C CA . GLN A 1 387 ? 20.453 -7.488 -29.416 1.00 98.00 387 GLN A CA 1
ATOM 3021 C C . GLN A 1 387 ? 20.707 -6.046 -29.862 1.00 98.00 387 GLN A C 1
ATOM 3023 O O . GLN A 1 387 ? 21.350 -5.845 -30.890 1.00 98.00 387 GLN A O 1
ATOM 3028 N N . LEU A 1 388 ? 20.237 -5.064 -29.090 1.00 98.19 388 LEU A N 1
ATOM 3029 C CA . LEU A 1 388 ? 20.462 -3.648 -29.366 1.00 98.19 388 LEU A CA 1
ATOM 3030 C C . LEU A 1 388 ? 21.958 -3.314 -29.373 1.00 98.19 388 LEU A C 1
ATOM 3032 O O . LEU A 1 388 ? 22.436 -2.775 -30.363 1.00 98.19 388 LEU A O 1
ATOM 3036 N N . GLU A 1 389 ? 22.702 -3.740 -28.352 1.00 98.00 389 GLU A N 1
ATOM 3037 C CA . GLU A 1 389 ? 24.156 -3.533 -28.261 1.00 98.00 389 GLU A CA 1
ATOM 3038 C C . GLU A 1 389 ? 24.901 -4.149 -29.461 1.00 98.00 389 GLU A C 1
ATOM 3040 O O . GLU A 1 389 ? 25.798 -3.543 -30.046 1.00 98.00 389 GLU A O 1
ATOM 3045 N N . THR A 1 390 ? 24.469 -5.335 -29.908 1.00 98.19 390 THR A N 1
ATOM 3046 C CA . THR A 1 390 ? 25.031 -5.969 -31.112 1.00 98.19 390 THR A CA 1
ATOM 3047 C C . THR A 1 390 ? 24.782 -5.115 -32.359 1.00 98.19 390 THR A C 1
ATOM 3049 O O . THR A 1 390 ? 25.670 -4.952 -33.194 1.00 98.19 390 THR A O 1
ATOM 3052 N N . LYS A 1 391 ? 23.574 -4.554 -32.494 1.00 97.75 391 LYS A N 1
ATOM 3053 C CA . LYS A 1 391 ? 23.211 -3.697 -33.629 1.00 97.75 391 LYS A CA 1
ATOM 3054 C C . LYS A 1 391 ? 23.913 -2.347 -33.601 1.00 97.75 391 LYS A C 1
ATOM 3056 O O . LYS A 1 391 ? 24.264 -1.847 -34.667 1.00 97.75 391 LYS A O 1
ATOM 3061 N N . GLU A 1 392 ? 24.140 -1.781 -32.423 1.00 98.06 392 GLU A N 1
ATOM 3062 C CA . GLU A 1 392 ? 24.931 -0.562 -32.253 1.00 98.06 392 GLU A CA 1
ATOM 3063 C C . GLU A 1 392 ? 26.376 -0.785 -32.712 1.00 98.06 392 GLU A C 1
ATOM 3065 O O . GLU A 1 392 ? 26.867 -0.028 -33.547 1.00 98.06 392 GLU A O 1
ATOM 3070 N N . MET A 1 393 ? 27.014 -1.885 -32.301 1.00 97.38 393 MET A N 1
ATOM 3071 C CA . MET A 1 393 ? 28.362 -2.245 -32.759 1.00 97.38 393 MET A CA 1
ATOM 3072 C C . MET A 1 393 ? 28.435 -2.450 -34.286 1.00 97.38 393 MET A C 1
ATOM 3074 O O . MET A 1 393 ? 29.373 -1.981 -34.939 1.00 97.38 393 MET A O 1
ATOM 3078 N N . ASP A 1 394 ? 27.449 -3.134 -34.879 1.00 97.88 394 ASP A N 1
ATOM 3079 C CA . ASP A 1 394 ? 27.366 -3.306 -36.337 1.00 97.88 394 ASP A CA 1
ATOM 3080 C C . ASP A 1 394 ? 27.256 -1.948 -37.058 1.00 97.88 394 ASP A C 1
ATOM 3082 O O . ASP A 1 394 ? 27.896 -1.731 -38.094 1.00 97.88 394 ASP A O 1
ATOM 3086 N N . LEU A 1 395 ? 26.462 -1.024 -36.505 1.00 98.06 395 LEU A N 1
ATOM 3087 C CA . LEU A 1 395 ? 26.278 0.318 -37.051 1.00 98.06 395 LEU A CA 1
ATOM 3088 C C . LEU A 1 395 ? 27.561 1.148 -36.951 1.00 98.06 395 LEU A C 1
ATOM 3090 O O . LEU A 1 395 ? 27.959 1.762 -37.941 1.00 98.06 395 LEU A O 1
ATOM 3094 N N . GLU A 1 396 ? 28.241 1.137 -35.804 1.00 97.69 396 GLU A N 1
ATOM 3095 C CA . GLU A 1 396 ? 29.525 1.824 -35.619 1.00 97.69 396 GLU A CA 1
ATOM 3096 C C . GLU A 1 396 ? 30.572 1.343 -36.629 1.00 97.69 396 GLU A C 1
ATOM 3098 O O . GLU A 1 396 ? 31.271 2.150 -37.253 1.00 97.69 396 GLU A O 1
ATOM 3103 N N . LYS A 1 397 ? 30.631 0.028 -36.865 1.00 97.81 397 LYS A N 1
ATOM 3104 C CA . LYS A 1 397 ? 31.518 -0.561 -37.872 1.00 97.81 397 LYS A CA 1
ATOM 3105 C C . LYS A 1 397 ? 31.186 -0.075 -39.283 1.00 97.81 397 LYS A C 1
ATOM 3107 O O . LYS A 1 397 ? 32.098 0.216 -40.061 1.00 97.81 397 LYS A O 1
ATOM 3112 N N . LEU A 1 398 ? 29.901 0.028 -39.622 1.00 97.69 398 LEU A N 1
ATOM 3113 C CA . LEU A 1 398 ? 29.460 0.537 -40.921 1.00 97.69 398 LEU A CA 1
ATOM 3114 C C . LEU A 1 398 ? 29.811 2.020 -41.092 1.00 97.69 398 LEU A C 1
ATOM 3116 O O . LEU A 1 398 ? 30.323 2.402 -42.143 1.00 97.69 398 LEU A O 1
ATOM 3120 N N . VAL A 1 399 ? 29.614 2.833 -40.053 1.00 98.00 399 VAL A N 1
ATOM 3121 C CA . VAL A 1 399 ? 29.999 4.253 -40.045 1.00 98.00 399 VAL A CA 1
ATOM 3122 C C . VAL A 1 399 ? 31.502 4.414 -40.275 1.00 98.00 399 VAL A C 1
ATOM 3124 O O . VAL A 1 399 ? 31.905 5.238 -41.096 1.00 98.00 399 VAL A O 1
ATOM 3127 N N . LEU A 1 400 ? 32.340 3.614 -39.607 1.00 97.31 400 LEU A N 1
ATOM 3128 C CA . LEU A 1 400 ? 33.789 3.649 -39.814 1.00 97.31 400 LEU A CA 1
ATOM 3129 C C . LEU A 1 400 ? 34.166 3.284 -41.257 1.00 97.31 400 LEU A C 1
ATOM 3131 O O . LEU A 1 400 ? 34.993 3.955 -41.871 1.00 97.31 400 LEU A O 1
ATOM 3135 N N . ASN A 1 401 ? 33.527 2.256 -41.821 1.00 97.31 401 ASN A N 1
ATOM 3136 C CA . ASN A 1 401 ? 33.772 1.848 -43.201 1.00 97.31 401 ASN A CA 1
ATOM 3137 C C . ASN A 1 401 ? 33.395 2.948 -44.209 1.00 97.31 401 ASN A C 1
ATOM 3139 O O . ASN A 1 401 ? 34.149 3.205 -45.144 1.00 97.31 401 ASN A O 1
ATOM 3143 N N . VAL A 1 402 ? 32.265 3.632 -43.998 1.00 97.31 402 VAL A N 1
ATOM 3144 C CA . VAL A 1 402 ? 31.842 4.763 -44.841 1.00 97.31 402 VAL A CA 1
ATOM 3145 C C . VAL A 1 402 ? 32.828 5.929 -44.739 1.00 97.31 402 VAL A C 1
ATOM 3147 O O . VAL A 1 402 ? 33.228 6.464 -45.769 1.00 97.31 402 VAL A O 1
ATOM 3150 N N . LYS A 1 403 ? 33.290 6.281 -43.530 1.00 97.38 403 LYS A N 1
ATOM 3151 C CA . LYS A 1 403 ? 34.313 7.328 -43.341 1.00 97.38 403 LYS A CA 1
ATOM 3152 C C . LYS A 1 403 ? 35.614 7.011 -44.083 1.00 97.38 403 LYS A C 1
ATOM 3154 O O . LYS A 1 403 ? 36.211 7.899 -44.687 1.00 97.38 403 LYS A O 1
ATOM 3159 N N . ASN A 1 404 ? 36.039 5.747 -44.078 1.00 95.75 404 ASN A N 1
ATOM 3160 C CA . ASN A 1 404 ? 37.225 5.323 -44.824 1.00 95.75 404 ASN A CA 1
ATOM 3161 C C . ASN A 1 404 ? 37.029 5.491 -46.339 1.00 95.75 404 ASN A C 1
ATOM 3163 O O . ASN A 1 404 ? 37.896 6.044 -47.012 1.00 95.75 404 ASN A O 1
ATOM 3167 N N . GLN A 1 405 ? 35.870 5.088 -46.871 1.00 96.25 405 GLN A N 1
ATOM 3168 C CA . GLN A 1 405 ? 35.539 5.274 -48.290 1.00 96.25 405 GLN A CA 1
ATOM 3169 C C . GLN A 1 405 ? 35.462 6.756 -48.683 1.00 96.25 405 GLN A C 1
ATOM 3171 O O . GLN A 1 405 ? 35.921 7.141 -49.757 1.00 96.25 405 GLN A O 1
ATOM 3176 N N . GLU A 1 406 ? 34.916 7.605 -47.814 1.00 96.69 406 GLU A N 1
ATOM 3177 C CA . GLU A 1 406 ? 34.886 9.054 -48.017 1.00 96.69 406 GLU A CA 1
ATOM 3178 C C . GLU A 1 406 ? 36.305 9.642 -48.103 1.00 96.69 406 GLU A C 1
ATOM 3180 O O . GLU A 1 406 ? 36.598 10.435 -49.003 1.00 96.69 406 GLU A O 1
ATOM 3185 N N . ALA A 1 407 ? 37.216 9.211 -47.226 1.00 95.69 407 ALA A N 1
ATOM 3186 C CA . ALA A 1 407 ? 38.615 9.632 -47.253 1.00 95.69 407 ALA A CA 1
ATOM 3187 C C . ALA A 1 407 ? 39.344 9.184 -48.537 1.00 95.69 407 ALA A C 1
ATOM 3189 O O . ALA A 1 407 ? 40.106 9.961 -49.130 1.00 95.69 407 ALA A O 1
ATOM 3190 N N . GLU A 1 408 ? 39.079 7.961 -49.009 1.00 95.62 408 GLU A N 1
ATOM 3191 C CA . GLU A 1 408 ? 39.591 7.469 -50.293 1.00 95.62 408 GLU A CA 1
ATOM 3192 C C . GLU A 1 408 ? 39.080 8.327 -51.457 1.00 95.62 408 GLU A C 1
ATOM 3194 O O . GLU A 1 408 ? 39.877 8.825 -52.256 1.00 95.62 408 GLU A O 1
ATOM 3199 N N . LEU A 1 409 ? 37.768 8.575 -51.529 1.00 95.31 409 LEU A N 1
ATOM 3200 C CA . LEU A 1 409 ? 37.161 9.413 -52.568 1.00 95.31 409 LEU A CA 1
ATOM 3201 C C . LEU A 1 409 ? 37.699 10.848 -52.545 1.00 95.31 409 LEU A C 1
ATOM 3203 O O . LEU A 1 409 ? 37.973 11.414 -53.603 1.00 95.31 409 LEU A O 1
ATOM 3207 N N . SER A 1 410 ? 37.911 11.420 -51.358 1.00 95.00 410 SER A N 1
ATOM 3208 C CA . SER A 1 410 ? 38.529 12.740 -51.189 1.00 95.00 410 SER A CA 1
ATOM 3209 C C . SER A 1 410 ? 39.943 12.784 -51.779 1.00 95.00 410 SER A C 1
ATOM 3211 O O . SER A 1 410 ? 40.300 13.721 -52.499 1.00 95.00 410 SER A O 1
ATOM 3213 N N . THR A 1 411 ? 40.737 11.733 -51.556 1.00 94.31 411 THR A N 1
ATOM 3214 C CA . THR A 1 411 ? 42.074 11.588 -52.153 1.00 94.31 411 THR A CA 1
ATOM 3215 C C . THR A 1 411 ? 42.007 11.481 -53.676 1.00 94.31 411 THR A C 1
ATOM 3217 O O . THR A 1 411 ? 42.720 12.200 -54.380 1.00 94.31 411 THR A O 1
ATOM 3220 N N . TYR A 1 412 ? 41.115 10.638 -54.206 1.00 92.94 412 TYR A N 1
ATOM 3221 C CA . TYR A 1 412 ? 40.909 10.510 -55.651 1.00 92.94 412 TYR A CA 1
ATOM 3222 C C . TYR A 1 412 ? 40.491 11.836 -56.300 1.00 92.94 412 TYR A C 1
ATOM 3224 O O . TYR A 1 412 ? 41.009 12.186 -57.362 1.00 92.94 412 TYR A O 1
ATOM 3232 N N . LEU A 1 413 ? 39.598 12.595 -55.658 1.00 93.44 413 LEU A N 1
ATOM 3233 C CA . LEU A 1 413 ? 39.160 13.907 -56.137 1.00 93.44 413 LEU A CA 1
ATOM 3234 C C . LEU A 1 413 ? 40.317 14.912 -56.200 1.00 93.44 413 LEU A C 1
ATOM 3236 O O . LEU A 1 413 ? 40.463 15.586 -57.219 1.00 93.44 413 LEU A O 1
ATOM 3240 N N . LYS A 1 414 ? 41.178 14.965 -55.174 1.00 92.81 414 LYS A N 1
ATOM 3241 C CA . LYS A 1 414 ? 42.382 15.822 -55.169 1.00 92.81 414 LYS A CA 1
ATOM 3242 C C . LYS A 1 414 ? 43.363 15.459 -56.287 1.00 92.81 414 LYS A C 1
ATOM 3244 O O . LYS A 1 414 ? 43.904 16.338 -56.960 1.00 92.81 414 LYS A O 1
ATOM 3249 N N . ASN A 1 415 ? 43.575 14.164 -56.517 1.00 92.75 415 ASN A N 1
ATOM 3250 C CA . ASN A 1 415 ? 44.444 13.698 -57.598 1.00 92.75 415 ASN A CA 1
ATOM 3251 C C . ASN A 1 415 ? 43.877 14.081 -58.969 1.00 92.75 415 ASN A C 1
ATOM 3253 O O . ASN A 1 415 ? 44.609 14.565 -59.830 1.00 92.75 415 ASN A O 1
ATOM 3257 N N . ARG A 1 416 ? 42.562 13.927 -59.159 1.00 91.50 416 ARG A N 1
ATOM 3258 C CA . ARG A 1 416 ? 41.885 14.333 -60.392 1.00 91.50 416 ARG A CA 1
ATOM 3259 C C . ARG A 1 416 ? 41.996 15.836 -60.638 1.00 91.50 416 ARG A C 1
ATOM 3261 O O . ARG A 1 416 ? 42.326 16.220 -61.753 1.00 91.50 416 ARG A O 1
ATOM 3268 N N . SER A 1 417 ? 41.800 16.677 -59.618 1.00 90.56 417 SER A N 1
ATOM 3269 C CA . SER A 1 417 ? 41.963 18.128 -59.781 1.00 90.56 417 SER A CA 1
ATOM 3270 C C . SER A 1 417 ? 43.389 18.513 -60.179 1.00 90.56 417 SER A C 1
ATOM 3272 O O . SER A 1 417 ? 43.566 19.390 -61.021 1.00 90.56 417 SER A O 1
ATOM 3274 N N . SER A 1 418 ? 44.401 17.822 -59.638 1.00 92.19 418 SER A N 1
ATOM 3275 C CA . SER A 1 418 ? 45.798 18.020 -60.048 1.00 92.19 418 SER A CA 1
ATOM 3276 C C . SER A 1 418 ? 46.030 17.614 -61.508 1.00 92.19 418 SER A C 1
ATOM 3278 O O . SER A 1 418 ? 46.685 18.339 -62.257 1.00 92.19 418 SER A O 1
ATOM 3280 N N . LEU A 1 419 ? 45.455 16.490 -61.945 1.00 89.12 419 LEU A N 1
ATOM 3281 C CA . LEU A 1 419 ? 45.555 16.040 -63.333 1.00 89.12 419 LEU A CA 1
ATOM 3282 C C . LEU A 1 419 ? 44.855 17.013 -64.299 1.00 89.12 419 LEU A C 1
ATOM 3284 O O . LEU A 1 419 ? 45.400 17.334 -65.354 1.00 89.12 419 LEU A O 1
ATOM 3288 N N . ASP A 1 420 ? 43.691 17.540 -63.914 1.00 91.44 420 ASP A N 1
ATOM 3289 C CA . ASP A 1 420 ? 42.951 18.543 -64.687 1.00 91.44 420 ASP A CA 1
ATOM 3290 C C . ASP A 1 420 ? 43.719 19.878 -64.786 1.00 91.44 420 ASP A C 1
ATOM 3292 O O . ASP A 1 420 ? 43.620 20.587 -65.790 1.00 91.44 420 ASP A O 1
ATOM 3296 N N . GLU A 1 421 ? 44.499 20.254 -63.767 1.00 92.94 421 GLU A N 1
ATOM 3297 C CA . GLU A 1 421 ? 45.427 21.394 -63.839 1.00 92.94 421 GLU A CA 1
ATOM 3298 C C . GLU A 1 421 ? 46.573 21.147 -64.821 1.00 92.94 421 GLU A C 1
ATOM 3300 O O . GLU A 1 421 ? 46.858 22.014 -65.651 1.00 92.94 421 GLU A O 1
ATOM 3305 N N . GLN A 1 422 ? 47.185 19.959 -64.786 1.00 92.31 422 GLN A N 1
ATOM 3306 C CA . GLN A 1 422 ? 48.243 19.583 -65.731 1.00 92.31 422 GLN A CA 1
ATOM 3307 C C . GLN A 1 422 ? 47.729 19.572 -67.177 1.00 92.31 422 GLN A C 1
ATOM 3309 O O . GLN A 1 422 ? 48.371 20.131 -68.066 1.00 92.31 422 GLN A O 1
ATOM 3314 N N . ALA A 1 423 ? 46.541 19.009 -67.414 1.00 90.56 423 ALA A N 1
ATOM 3315 C CA . ALA A 1 423 ? 45.912 19.003 -68.731 1.00 90.56 423 ALA A CA 1
ATOM 3316 C C . ALA A 1 423 ? 45.655 20.429 -69.250 1.00 90.56 423 ALA A C 1
ATOM 3318 O O . ALA A 1 423 ? 45.951 20.733 -70.407 1.00 90.56 423 ALA A O 1
ATOM 3319 N N . ARG A 1 424 ? 45.167 21.335 -68.388 1.00 93.06 424 ARG A N 1
ATOM 3320 C CA . ARG A 1 424 ? 44.983 22.757 -68.731 1.00 93.06 424 ARG A CA 1
ATOM 3321 C C . ARG A 1 424 ? 46.303 23.460 -69.055 1.00 93.06 424 ARG A C 1
ATOM 3323 O O . ARG A 1 424 ? 46.334 24.281 -69.971 1.00 93.06 424 ARG A O 1
ATOM 3330 N N . ALA A 1 425 ? 47.382 23.146 -68.337 1.00 91.94 425 ALA A N 1
ATOM 3331 C CA . ALA A 1 425 ? 48.706 23.702 -68.612 1.00 91.94 425 ALA A CA 1
ATOM 3332 C C . ALA A 1 425 ? 49.238 23.262 -69.988 1.00 91.94 425 ALA A C 1
ATOM 3334 O O . ALA A 1 425 ? 49.676 24.111 -70.764 1.00 91.94 425 ALA A O 1
ATOM 3335 N N . LEU A 1 426 ? 49.114 21.973 -70.323 1.00 91.06 426 LEU A N 1
ATOM 3336 C CA . LEU A 1 426 ? 49.522 21.428 -71.626 1.00 91.06 426 LEU A CA 1
ATOM 3337 C C . LEU A 1 426 ? 48.716 22.011 -72.794 1.00 91.06 426 LEU A C 1
ATOM 3339 O O . LEU A 1 426 ? 49.279 22.318 -73.844 1.00 91.06 426 LEU A O 1
ATOM 3343 N N . LEU A 1 427 ? 47.405 22.205 -72.617 1.00 89.50 427 LEU A N 1
ATOM 3344 C CA . LEU A 1 427 ? 46.561 22.892 -73.603 1.00 89.50 427 LEU A CA 1
ATOM 3345 C C . LEU A 1 427 ? 47.068 24.313 -73.873 1.00 89.50 427 LEU A C 1
ATOM 3347 O O . LEU A 1 427 ? 47.255 24.690 -75.026 1.00 89.50 427 LEU A O 1
ATOM 3351 N N . LYS A 1 428 ? 47.378 25.069 -72.814 1.00 92.75 428 LYS A N 1
ATOM 3352 C CA . LYS A 1 428 ? 47.910 26.432 -72.932 1.00 92.75 428 LYS A CA 1
ATOM 3353 C C . LYS A 1 428 ? 49.273 26.472 -73.630 1.00 92.75 428 LYS A C 1
ATOM 3355 O O . LYS A 1 428 ? 49.529 27.380 -74.419 1.00 92.75 428 LYS A O 1
ATOM 3360 N N . GLU A 1 429 ? 50.148 25.512 -73.339 1.00 92.75 429 GLU A N 1
ATOM 3361 C CA . GLU A 1 429 ? 51.436 25.371 -74.026 1.00 92.75 429 GLU A CA 1
ATOM 3362 C C . GLU A 1 429 ? 51.236 25.075 -75.517 1.00 92.75 429 GLU A C 1
ATOM 3364 O O . GLU A 1 429 ? 51.844 25.727 -76.367 1.00 92.75 429 GLU A O 1
ATOM 3369 N N . THR A 1 430 ? 50.320 24.161 -75.837 1.00 88.12 430 THR A N 1
ATOM 3370 C CA . THR A 1 430 ? 49.971 23.805 -77.218 1.00 88.12 430 THR A CA 1
ATOM 3371 C C . THR A 1 430 ? 49.431 25.012 -77.982 1.00 88.12 430 THR A C 1
ATOM 3373 O O . THR A 1 430 ? 49.898 25.282 -79.087 1.00 88.12 430 THR A O 1
ATOM 3376 N N . ASP A 1 431 ? 48.517 25.786 -77.391 1.00 90.44 431 ASP A N 1
ATOM 3377 C CA . ASP A 1 431 ? 47.997 27.023 -77.987 1.00 90.44 431 ASP A CA 1
ATOM 3378 C C . ASP A 1 431 ? 49.116 28.045 -78.246 1.00 90.44 431 ASP A C 1
ATOM 3380 O O . ASP A 1 431 ? 49.142 28.696 -79.295 1.00 90.44 431 ASP A O 1
ATOM 3384 N N . GLY A 1 432 ? 50.077 28.157 -77.321 1.00 88.50 432 GLY A N 1
ATOM 3385 C CA . GLY A 1 432 ? 51.268 28.992 -77.482 1.00 88.50 432 GLY A CA 1
ATOM 3386 C C . GLY A 1 432 ? 52.151 28.554 -78.654 1.00 88.50 432 GLY A C 1
ATOM 3387 O O . GLY A 1 432 ? 52.558 29.389 -79.465 1.00 88.50 432 GLY A O 1
ATOM 3388 N N . LEU A 1 433 ? 52.402 27.248 -78.794 1.00 86.75 433 LEU A N 1
ATOM 3389 C CA . LEU A 1 433 ? 53.157 26.684 -79.918 1.00 86.75 433 LEU A CA 1
ATOM 3390 C C . LEU A 1 433 ? 52.433 26.882 -81.256 1.00 86.75 433 LEU A C 1
ATOM 3392 O O . LEU A 1 433 ? 53.071 27.215 -82.253 1.00 86.75 433 LEU A O 1
ATOM 3396 N N . LEU A 1 434 ? 51.107 26.734 -81.279 1.00 83.31 434 LEU A N 1
ATOM 3397 C CA . LEU A 1 434 ? 50.274 26.918 -82.472 1.00 83.31 434 LEU A CA 1
ATOM 3398 C C . LEU A 1 434 ? 50.228 28.395 -82.906 1.00 83.31 434 LEU A C 1
ATOM 3400 O O . LEU A 1 434 ? 50.234 28.716 -84.097 1.00 83.31 434 LEU A O 1
ATOM 3404 N N . ALA A 1 435 ? 50.238 29.323 -81.946 1.00 80.94 435 ALA A N 1
ATOM 3405 C CA . ALA A 1 435 ? 50.403 30.746 -82.224 1.00 80.94 435 ALA A CA 1
ATOM 3406 C C . ALA A 1 435 ? 51.798 31.060 -82.798 1.00 80.94 435 ALA A C 1
ATOM 3408 O O . ALA A 1 435 ? 51.903 31.799 -83.779 1.00 80.94 435 ALA A O 1
ATOM 3409 N N . ALA A 1 436 ? 52.858 30.465 -82.238 1.00 80.62 436 ALA A N 1
ATOM 3410 C CA . ALA A 1 436 ? 54.223 30.625 -82.739 1.00 80.62 436 ALA A CA 1
ATOM 3411 C C . ALA A 1 436 ? 54.392 30.049 -84.156 1.00 80.62 436 ALA A C 1
ATOM 3413 O O . ALA A 1 436 ? 54.991 30.699 -85.013 1.00 80.62 436 ALA A O 1
ATOM 3414 N N . SER A 1 437 ? 53.812 28.878 -84.441 1.00 77.62 437 SER A N 1
ATOM 3415 C CA . SER A 1 437 ? 53.877 28.262 -85.770 1.00 77.62 437 SER A CA 1
ATOM 3416 C C . SER A 1 437 ? 53.171 29.103 -86.832 1.00 77.62 437 SER A C 1
ATOM 3418 O O . SER A 1 437 ? 53.700 29.245 -87.930 1.00 77.62 437 SER A O 1
ATOM 3420 N N . ARG A 1 438 ? 52.029 29.728 -86.503 1.00 77.88 438 ARG A N 1
ATOM 3421 C CA . ARG A 1 438 ? 51.378 30.708 -87.392 1.00 77.88 438 ARG A CA 1
ATOM 3422 C C . ARG A 1 438 ? 52.295 31.891 -87.689 1.00 77.88 438 ARG A C 1
ATOM 3424 O O . ARG A 1 438 ? 52.374 32.316 -88.834 1.00 77.88 438 ARG A O 1
ATOM 3431 N N . GLY A 1 439 ? 53.003 32.411 -86.683 1.00 73.44 439 GLY A N 1
ATOM 3432 C CA . GLY A 1 439 ? 53.996 33.475 -86.874 1.00 73.44 439 GLY A CA 1
ATOM 3433 C C . GLY A 1 439 ? 55.081 33.087 -87.883 1.00 73.44 439 GLY A C 1
ATOM 3434 O O . GLY A 1 439 ? 55.347 33.836 -88.821 1.00 73.44 439 GLY A O 1
ATOM 3435 N N . VAL A 1 440 ? 55.633 31.879 -87.746 1.00 73.06 440 VAL A N 1
ATOM 3436 C CA . VAL A 1 440 ? 56.634 31.327 -88.677 1.00 73.06 440 VAL A CA 1
ATOM 3437 C C . VAL A 1 440 ? 56.058 31.118 -90.081 1.00 73.06 440 VAL A C 1
ATOM 3439 O O . VAL A 1 440 ? 56.750 31.354 -91.067 1.00 73.06 440 VAL A O 1
ATOM 3442 N N . GLU A 1 441 ? 54.795 30.711 -90.201 1.00 70.69 441 GLU A N 1
ATOM 3443 C CA . GLU A 1 441 ? 54.114 30.562 -91.492 1.00 70.69 441 GLU A CA 1
ATOM 3444 C C . GLU A 1 441 ? 53.986 31.911 -92.222 1.00 70.69 441 GLU A C 1
ATOM 3446 O O . GLU A 1 441 ? 54.341 32.012 -93.398 1.00 70.69 441 GLU A O 1
ATOM 3451 N N . TYR A 1 442 ? 53.592 32.978 -91.514 1.00 72.19 442 TYR A N 1
ATOM 3452 C CA . TYR A 1 442 ? 53.563 34.337 -92.071 1.00 72.19 442 TYR A CA 1
ATOM 3453 C C . TYR A 1 442 ? 54.956 34.843 -92.467 1.00 72.19 442 TYR A C 1
ATOM 3455 O O . TYR A 1 442 ? 55.104 35.475 -93.515 1.00 72.19 442 TYR A O 1
ATOM 3463 N N . GLU A 1 443 ? 55.987 34.565 -91.664 1.00 70.75 443 GLU A N 1
ATOM 3464 C CA . GLU A 1 443 ? 57.375 34.897 -92.010 1.00 70.75 443 GLU A CA 1
ATOM 3465 C C . GLU A 1 443 ? 57.864 34.119 -93.239 1.00 70.75 443 GLU A C 1
ATOM 3467 O O . GLU A 1 443 ? 58.515 34.693 -94.116 1.00 70.75 443 GLU A O 1
ATOM 3472 N N . GLY A 1 444 ? 57.513 32.836 -93.340 1.00 73.44 444 GLY A N 1
ATOM 3473 C CA . GLY A 1 444 ? 57.804 31.986 -94.490 1.00 73.44 444 GLY A CA 1
ATOM 3474 C C . GLY A 1 444 ? 57.150 32.500 -95.773 1.00 73.44 444 GLY A C 1
ATOM 3475 O O . GLY A 1 444 ? 57.819 32.607 -96.805 1.00 73.44 444 GLY A O 1
ATOM 3476 N N . GLU A 1 445 ? 55.879 32.899 -95.707 1.00 75.00 445 GLU A N 1
ATOM 3477 C CA . GLU A 1 445 ? 55.177 33.527 -96.831 1.00 75.00 445 GLU A CA 1
ATOM 3478 C C . GLU A 1 445 ? 55.794 34.882 -97.208 1.00 75.00 445 GLU A C 1
ATOM 3480 O O . GLU A 1 445 ? 56.083 35.141 -98.380 1.00 75.00 445 GLU A O 1
ATOM 3485 N N . ALA A 1 446 ? 56.115 35.731 -96.227 1.00 74.62 446 ALA A N 1
ATOM 3486 C CA . ALA A 1 446 ? 56.800 36.999 -96.476 1.00 74.62 446 ALA A CA 1
ATOM 3487 C C . ALA A 1 446 ? 58.180 36.797 -97.136 1.00 74.62 446 ALA A C 1
ATOM 3489 O O . ALA A 1 446 ? 58.564 37.544 -98.045 1.00 74.62 446 ALA A O 1
ATOM 3490 N N . ALA A 1 447 ? 58.924 35.768 -96.721 1.00 75.88 447 ALA A N 1
ATOM 3491 C CA . ALA A 1 447 ? 60.193 35.389 -97.332 1.00 75.88 447 ALA A CA 1
ATOM 3492 C C . ALA A 1 447 ? 60.009 34.883 -98.773 1.00 75.88 447 ALA A C 1
ATOM 3494 O O . ALA A 1 447 ? 60.792 35.253 -99.653 1.00 75.88 447 ALA A O 1
ATOM 3495 N N . LYS A 1 448 ? 58.951 34.110 -99.050 1.00 79.25 448 LYS A N 1
ATOM 3496 C CA . LYS A 1 448 ? 58.595 33.641 -100.399 1.00 79.25 448 LYS A CA 1
ATOM 3497 C C . LYS A 1 448 ? 58.273 34.801 -101.342 1.00 79.25 448 LYS A C 1
ATOM 3499 O O . LYS A 1 448 ? 58.775 34.843 -102.467 1.00 79.25 448 LYS A O 1
ATOM 3504 N N . VAL A 1 449 ? 57.497 35.780 -100.873 1.00 82.38 449 VAL A N 1
ATOM 3505 C CA . VAL A 1 449 ? 57.187 37.007 -101.624 1.00 82.38 449 VAL A CA 1
ATOM 3506 C C . VAL A 1 449 ? 58.464 37.791 -101.934 1.00 82.38 449 VAL A C 1
ATOM 3508 O O . VAL A 1 449 ? 58.694 38.147 -103.092 1.00 82.38 449 VAL A O 1
ATOM 3511 N N . LYS A 1 450 ? 59.345 37.996 -100.943 1.00 84.06 450 LYS A N 1
ATOM 3512 C CA . LYS A 1 450 ? 60.653 38.643 -101.159 1.00 84.06 450 LYS A CA 1
ATOM 3513 C C . LYS A 1 450 ? 61.515 37.890 -102.173 1.00 84.06 450 LYS A C 1
ATOM 3515 O O . LYS A 1 450 ? 62.123 38.516 -103.040 1.00 84.06 450 LYS A O 1
ATOM 3520 N N . GLN A 1 451 ? 61.554 36.560 -102.100 1.00 82.25 451 GLN A N 1
ATOM 3521 C CA . GLN A 1 451 ? 62.289 35.731 -103.055 1.00 82.25 451 GLN A CA 1
ATOM 3522 C C . GLN A 1 451 ? 61.755 35.904 -104.485 1.00 82.25 451 GLN A C 1
ATOM 3524 O O . GLN A 1 451 ? 62.542 36.058 -105.420 1.00 82.25 451 GLN A O 1
ATOM 3529 N N . ASN A 1 452 ? 60.431 35.908 -104.664 1.00 81.31 452 ASN A N 1
ATOM 3530 C CA . ASN A 1 452 ? 59.797 36.120 -105.966 1.00 81.31 452 ASN A CA 1
ATOM 3531 C C . ASN A 1 452 ? 60.081 37.523 -106.522 1.00 81.31 452 ASN A C 1
ATOM 3533 O O . ASN A 1 452 ? 60.393 37.659 -107.704 1.00 81.31 452 ASN A O 1
ATOM 3537 N N . MET A 1 453 ? 60.046 38.549 -105.669 1.00 81.50 453 MET A N 1
ATOM 3538 C CA . MET A 1 453 ? 60.378 39.926 -106.042 1.00 81.50 453 MET A CA 1
ATOM 3539 C C . MET A 1 453 ? 61.836 40.045 -106.514 1.00 81.50 453 MET A C 1
ATOM 3541 O O . MET A 1 453 ? 62.087 40.573 -107.594 1.00 81.50 453 MET A O 1
ATOM 3545 N N . LEU A 1 454 ? 62.788 39.461 -105.776 1.00 80.62 454 LEU A N 1
ATOM 3546 C CA . LEU A 1 454 ? 64.201 39.404 -106.174 1.00 80.62 454 LEU A CA 1
ATOM 3547 C C . LEU A 1 454 ? 64.409 38.662 -107.501 1.00 80.62 454 LEU A C 1
ATOM 3549 O O . LEU A 1 454 ? 65.161 39.131 -108.356 1.00 80.62 454 LEU A O 1
ATOM 3553 N N . LYS A 1 455 ? 63.726 37.526 -107.700 1.00 79.88 455 LYS A N 1
ATOM 3554 C CA . LYS A 1 455 ? 63.742 36.797 -108.979 1.00 79.88 455 LYS A CA 1
ATOM 3555 C C . LYS A 1 455 ? 63.241 37.663 -110.133 1.00 79.88 455 LYS A C 1
ATOM 3557 O O . LYS A 1 455 ? 63.861 37.654 -111.192 1.00 79.88 455 LYS A O 1
ATOM 3562 N N . SER A 1 456 ? 62.155 38.412 -109.932 1.00 78.56 456 SER A N 1
ATOM 3563 C CA . SER A 1 456 ? 61.627 39.332 -110.942 1.00 78.56 456 SER A CA 1
ATOM 3564 C C . SER A 1 456 ? 62.657 40.402 -111.297 1.00 78.56 456 SER A C 1
ATOM 3566 O O . SER A 1 456 ? 63.015 40.521 -112.462 1.00 78.56 456 SER A O 1
ATOM 3568 N N . THR A 1 457 ? 63.214 41.105 -110.306 1.00 76.94 457 THR A N 1
ATOM 3569 C CA . THR A 1 457 ? 64.251 42.131 -110.518 1.00 76.94 457 THR A CA 1
ATOM 3570 C C . THR A 1 457 ? 65.466 41.575 -111.266 1.00 76.94 457 THR A C 1
ATOM 3572 O O . THR A 1 457 ? 65.978 42.213 -112.187 1.00 76.94 457 THR A O 1
ATOM 3575 N N . TRP A 1 458 ? 65.907 40.356 -110.936 1.00 75.06 458 TRP A N 1
ATOM 3576 C CA . TRP A 1 458 ? 66.992 39.693 -111.663 1.00 75.06 458 TRP A CA 1
ATOM 3577 C C . TRP A 1 458 ? 66.623 39.379 -113.118 1.00 75.06 458 TRP A C 1
ATOM 3579 O O . TRP A 1 458 ? 67.465 39.481 -114.006 1.00 75.06 458 TRP A O 1
ATOM 3589 N N . SER A 1 459 ? 65.371 38.992 -113.372 1.00 71.88 459 SER A N 1
ATOM 3590 C CA . SER A 1 459 ? 64.915 38.547 -114.689 1.00 71.88 459 SER A CA 1
ATOM 3591 C C . SER A 1 459 ? 64.479 39.685 -115.620 1.00 71.88 459 SER A C 1
ATOM 3593 O O . SER A 1 459 ? 64.493 39.486 -116.833 1.00 71.88 459 SER A O 1
ATOM 3595 N N . THR A 1 460 ? 64.091 40.855 -115.099 1.00 71.56 460 THR A N 1
ATOM 3596 C CA . THR A 1 460 ? 63.566 41.980 -115.901 1.00 71.56 460 THR A CA 1
ATOM 3597 C C . THR A 1 460 ? 64.431 43.232 -115.820 1.00 71.56 460 THR A C 1
ATOM 3599 O O . THR A 1 460 ? 64.775 43.817 -116.850 1.00 71.56 460 THR A O 1
ATOM 3602 N N . ASP A 1 461 ? 64.833 43.630 -114.615 1.00 69.00 461 ASP A N 1
ATOM 3603 C CA . ASP A 1 461 ? 65.458 44.935 -114.392 1.00 69.00 461 ASP A CA 1
ATOM 3604 C C . ASP A 1 461 ? 66.955 44.894 -114.687 1.00 69.00 461 ASP A C 1
ATOM 3606 O O . ASP A 1 461 ? 67.478 45.801 -115.335 1.00 69.00 461 ASP A O 1
ATOM 3610 N N . LEU A 1 462 ? 67.638 43.814 -114.292 1.00 72.00 462 LEU A N 1
ATOM 3611 C CA . LEU A 1 462 ? 69.060 43.617 -114.586 1.00 72.00 462 LEU A CA 1
ATOM 3612 C C . LEU A 1 462 ? 69.339 43.535 -116.100 1.00 72.00 462 LEU A C 1
ATOM 3614 O O . LEU A 1 462 ? 70.230 44.244 -116.569 1.00 72.00 462 LEU A O 1
ATOM 3618 N N . PRO A 1 463 ? 68.579 42.757 -116.899 1.00 71.69 463 PRO A N 1
ATOM 3619 C CA . PRO A 1 463 ? 68.747 42.718 -118.351 1.00 71.69 463 PRO A CA 1
ATOM 3620 C C . PRO A 1 463 ? 68.395 44.048 -119.026 1.00 71.69 463 PRO A C 1
ATOM 3622 O O . PRO A 1 463 ? 69.059 44.440 -119.982 1.00 71.69 463 PRO A O 1
ATOM 3625 N N . SER A 1 464 ? 67.395 44.776 -118.515 1.00 69.94 464 SER A N 1
ATOM 3626 C CA . SER A 1 464 ? 67.041 46.131 -118.968 1.00 69.94 464 SER A CA 1
ATOM 3627 C C . SER A 1 464 ? 68.168 47.141 -118.711 1.00 69.94 464 SER A C 1
ATOM 3629 O O . SER A 1 464 ? 68.531 47.913 -119.602 1.00 69.94 464 SER A O 1
ATOM 3631 N N . LEU A 1 465 ? 68.787 47.101 -117.527 1.00 72.75 465 LEU A N 1
ATOM 3632 C CA . LEU A 1 465 ? 69.963 47.904 -117.177 1.00 72.75 465 LEU A CA 1
ATOM 3633 C C . LEU A 1 465 ? 71.180 47.534 -118.024 1.00 72.75 465 LEU A C 1
ATOM 3635 O O . LEU A 1 465 ? 71.851 48.423 -118.547 1.00 72.75 465 LEU A O 1
ATOM 3639 N N . LEU A 1 466 ? 71.433 46.239 -118.211 1.00 70.44 466 LEU A N 1
ATOM 3640 C CA . LEU A 1 466 ? 72.519 45.747 -119.051 1.00 70.44 466 LEU A CA 1
ATOM 3641 C C . LEU A 1 466 ? 72.319 46.174 -120.511 1.00 70.44 466 LEU A C 1
ATOM 3643 O O . LEU A 1 466 ? 73.268 46.627 -121.142 1.00 70.44 466 LEU A O 1
ATOM 3647 N N . ASN A 1 467 ? 71.086 46.127 -121.026 1.00 69.62 467 ASN A N 1
ATOM 3648 C CA . ASN A 1 467 ? 70.744 46.641 -122.353 1.00 69.62 467 ASN A CA 1
ATOM 3649 C C . ASN A 1 467 ? 70.884 48.168 -122.442 1.00 69.62 467 ASN A C 1
ATOM 3651 O O . ASN A 1 467 ? 71.414 48.663 -123.431 1.00 69.62 467 ASN A O 1
ATOM 3655 N N . LYS A 1 468 ? 70.502 48.932 -121.410 1.00 72.81 468 LYS A N 1
ATOM 3656 C CA . LYS A 1 468 ? 70.758 50.386 -121.346 1.00 72.81 468 LYS A CA 1
ATOM 3657 C C . LYS A 1 468 ? 72.253 50.722 -121.350 1.00 72.81 468 LYS A C 1
ATOM 3659 O O . LYS A 1 468 ? 72.652 51.687 -121.996 1.00 72.81 468 LYS A O 1
ATOM 3664 N N . ILE A 1 469 ? 73.077 49.946 -120.645 1.00 70.19 469 ILE A N 1
ATOM 3665 C CA . ILE A 1 469 ? 74.542 50.090 -120.647 1.00 70.19 469 ILE A CA 1
ATOM 3666 C C . ILE A 1 469 ? 75.108 49.711 -122.017 1.00 70.19 469 ILE A C 1
ATOM 3668 O O . ILE A 1 469 ? 75.930 50.440 -122.565 1.00 70.19 469 ILE A O 1
ATOM 3672 N N . LYS A 1 470 ? 74.628 48.611 -122.602 1.00 64.31 470 LYS A N 1
ATOM 3673 C CA . LYS A 1 470 ? 75.024 48.150 -123.934 1.00 64.31 470 LYS A CA 1
ATOM 3674 C C . LYS A 1 470 ? 74.709 49.201 -125.003 1.00 64.31 470 LYS A C 1
ATOM 3676 O O . LYS A 1 470 ? 75.578 49.498 -125.814 1.00 64.31 470 LYS A O 1
ATOM 3681 N N . ASN A 1 471 ? 73.537 49.832 -124.940 1.00 66.31 471 ASN A N 1
ATOM 3682 C CA . ASN A 1 471 ? 73.175 50.938 -125.830 1.00 66.31 471 ASN A CA 1
ATOM 3683 C C . ASN A 1 471 ? 74.120 52.141 -125.643 1.00 66.31 471 ASN A C 1
ATOM 3685 O O . ASN A 1 471 ? 74.668 52.641 -126.616 1.00 66.31 471 ASN A O 1
ATOM 3689 N N . LYS A 1 472 ? 74.446 52.522 -124.397 1.00 70.88 472 LYS A N 1
ATOM 3690 C CA . LYS A 1 472 ? 75.412 53.604 -124.114 1.00 70.88 472 LYS A CA 1
ATOM 3691 C C . LYS A 1 472 ? 76.849 53.347 -124.598 1.00 70.88 472 LYS A C 1
ATOM 3693 O O . LYS A 1 472 ? 77.574 54.314 -124.798 1.00 70.88 472 LYS A O 1
ATOM 3698 N N . ILE A 1 473 ? 77.285 52.092 -124.719 1.00 61.84 473 ILE A N 1
ATOM 3699 C CA . ILE A 1 473 ? 78.660 51.739 -125.126 1.00 61.84 473 ILE A CA 1
ATOM 3700 C C . ILE A 1 473 ? 78.783 51.590 -126.648 1.00 61.84 473 ILE A C 1
ATOM 3702 O O . ILE A 1 473 ? 79.825 51.927 -127.203 1.00 61.84 473 ILE A O 1
ATOM 3706 N N . PHE A 1 474 ? 77.744 51.085 -127.320 1.00 61.53 474 PHE A N 1
ATOM 3707 C CA . PHE A 1 474 ? 77.819 50.705 -128.735 1.00 61.53 474 PHE A CA 1
ATOM 3708 C C . PHE A 1 474 ? 77.112 51.662 -129.715 1.00 61.53 474 PHE A C 1
ATOM 3710 O O . PHE A 1 474 ? 77.344 51.503 -130.907 1.00 61.53 474 PHE A O 1
ATOM 3717 N N . GLY A 1 475 ? 76.318 52.642 -129.252 1.00 50.59 475 GLY A N 1
ATOM 3718 C CA . GLY A 1 475 ? 75.725 53.736 -130.051 1.00 50.59 475 GLY A CA 1
ATOM 3719 C C . GLY A 1 475 ? 74.878 53.267 -131.250 1.00 50.59 475 GLY A C 1
ATOM 3720 O O . GLY A 1 475 ? 75.404 53.061 -132.340 1.00 50.59 475 GLY A O 1
ATOM 3721 N N . LEU A 1 476 ? 73.568 53.026 -131.134 1.00 45.56 476 LEU A N 1
ATOM 3722 C CA . LEU A 1 476 ? 72.532 54.049 -130.887 1.00 45.56 476 LEU A CA 1
ATOM 3723 C C . LEU A 1 476 ? 72.628 54.838 -129.580 1.00 45.56 476 LEU A C 1
ATOM 3725 O O . LEU A 1 476 ? 72.473 54.229 -128.496 1.00 45.56 476 LEU A O 1
#

Organism: Canavalia gladiata (NCBI:txid3824)

Radius of gyration: 63.5 Å; chains: 1; bounding box: 153×92×212 Å